Protein AF-A0A8H4HDH2-F1 (afdb_monomer_lite)

Organism: NCBI:txid340414

pLDDT: mean 90.94, std 10.42, range [33.72, 98.88]

Sequence (747 aa):
MSAEPKTIAVYGATGTQGTAVSLSLLQSKQNFVVRAITRNPQSPKAQALARLGAQVVKADGFNDDEILAALSGAWGFWLNTHHHDPALLTPEGPDDEEFGKRLVALAAEAGIKVFIYSTCESPTQFTYNKAPVPGMDGKNRVEMFARSFKEFDSVIGAFPGWYMENFLSEEYVSCFGGFPSVPDAEGYLSFHSPRWGGDGKVQFISVADDLGEMVHGMFLDPAKWKNKTIQCFSDAFTYEDMTKIFTEVTGKKARYVPMGSYNDFPTHGSTVLEEIQDVFRYAQANNGWFFGNPDNIDDGRALKQAARKDKGLPVEPLISGVVVLPTDIQGIARTVRYAKDHKLDLAVQGGGHSSNTASSTDGGILLNLGTMNRVSVDTSTQTVTVQGGATWADVARGTAKYQLAVNGGTTSQVGVGGLTLRGGFGFLTPQHGVTLDTVLAAKVVTGEGIELQVSNKEHSDLFWAIRGAGPNVAVVAEFKFQAYPQPNLVWSGLRIHASSEVAKVVEALHQALVHPQGRAAAQCILCLSPEDEKTPTVTTIIFFNGSEEEGRRHFAQLLEAECIKDDIKMRSYRETIGIWDRLAPPGGRKRELGIQMTLPPRLAFVSELMDKISDKLTTEPDLAKSDFEIDYLDPTQICRTPITETAFPTRVIDLLHATLMLQWTDAAKDEDFLSWGQSIQKMCENELTNQGHKLAHTVSNYNGYTQEMKVAAADMFGVNAERLLHVKAKYDPANIFNKLNPLDQEL

InterPro domains:
  IPR006094 FAD linked oxidase, N-terminal [PF01565] (322-451)
  IPR008030 NmrA-like domain [PF05368] (6-287)
  IPR012951 Berberine/berberine-like [PF08031] (708-738)
  IPR016166 FAD-binding domain, PCMH-type [PS51387] (315-486)
  IPR016167 FAD-binding, type PCMH, subdomain 1 [G3DSA:3.30.43.10] (315-373)
  IPR016169 FAD-binding, type PCMH, subdomain 2 [G3DSA:3.30.465.10] (386-732)
  IPR036291 NAD(P)-binding domain superfamily [SSF51735] (5-284)
  IPR036318 FAD-binding, type PCMH-like superfamily [SSF56176] (320-485)
  IPR050416 FAD-linked Oxidoreductases in Biosynthetic Pathways [PTHR42973] (294-741)

Foldseek 3Di:
DQDDAAEEEQPPCLDLLNVLQLVLQLLFLRNYAYAYEDQDCPDPSNVVSVVSRHNYAHDDLVDLVSLLVSLAPHQHYEDEFDQVPVQQPDPPHDHSLVSLLSSLVSNLVNLHAHYEYAAADFLCVLLVNQQGQPVRNSRNNSQVSSLVDPSYNARAAEHEFAEPCCQVDPVSCVLQVNPPHDADPVQAREGEEAQQFAPRKGFYAHSNPQSSLLVSLCVVCVNVRGPHHDYGGDDIDHVQVVQVVVCVVPVGHYGYDHDPALVPRCCVPPPVSVSVSSNSVSCNSQNNPRRSDDDDCVSSLVSNLSSCVSSVHDRDPQDALEEQADQALLSVLVLLQVCLVVVFFEAEAALNPDLDCRQGHRPGYRHQDLNLFDWDADLVQQKIKGFQNHWQLSQCVNCVVVQKHQQAELAGSDTGQQQQQLFGHHLCCLQQNTNVSFWAWFWWAFSNSDTDIEGCVGPPLVSQNSRRVGLQGTGTGMTMGRIDRRNFFKFKAKFKAALVCQLQLLVLLLQLLDDPNQQKKKKWKFAADPVPLAGTIIMMIIIGSDDPVVVCVSSVSNVPGDTPDDPTDGDGPSVSSHRCDVLVDDDFNKAKAKAKAFSSHDSVLSSVLSVLRNVCSNVDVQQSSKMKMWISGQLVNNQVDPLQSHLHAARDRGMTIMMTMGGGHDPSCVVVRVVSRVVSRVSRVVSCVVVPHDLLNGQGSVVQRDPDPADALCSNRPVCSVSNLVSSCVRNVVSSSQSRRGHDNDD

Secondary structure (DSSP, 8-state):
-PPPPEEEEETTTTSHHHHHHHHHHTT-SS-EEEEEEES-TTSHHHHHHHHTT-EEEE--TT-HHHHHHHHTT-SEEEE---TT-TTTSSTTSPPHHHHHHHHHHHHHHTT-SEEEEE----HHHHTTTSS--HHHHHHHHHHHHHTT-SS-SEEEEEEE-EEGGGGG-HHHHHHTTTTTT---TTS-EEEEE---STT-EEEEE-IIIIIHHHHHHHHHSTTTTTT-EEEE-SEEEEHHHHHHHHHHHH---EEEEE-S-GGGS--TT-HHHHHHHHHHHHHHHTTT-TTSS----HHHHHHHHHHHHHTTPPPPP---SEEE--SSHHHHHHHHHHHHHTT--EEEESSS--SSGGG--SSSEEEEGGG---EEEETTTTEEEEETT-BHHHHHHHHHTTTEE----SSTTSBHHHHHTT----TTHHHH-SGGGGEEEEEEE-TT--EEEEESSSSHHHHHHHTTSGGGS-EEEEEEEE-EE--S-EEEEEEEEEGGGHHHHHHHHHHTS--TTS-EEEEEEEEE-TTTS-SEEEEEEEEESS-HHHHHHHTHHHHHS--SEE--EEE-HHHHTTSSTTTS-SSSEEEEEEEEEESSPPHHHHHHHHHHHHHHHHH-GGGTT-EEEEEE--HHHHHTS-GGGSS-----SSEEEEEEEEEE--GGGHHHHHHHHHHHHHHHHHHHHHTT--GGG---TTGGG-S-S---HHHHHGGGHHHHHHHHHHH-TT----SSS------

Structure (mmCIF, N/CA/C/O backbone):
data_AF-A0A8H4HDH2-F1
#
_entry.id   AF-A0A8H4HDH2-F1
#
loop_
_atom_site.group_PDB
_atom_site.id
_atom_site.type_symbol
_atom_site.label_atom_id
_atom_site.label_alt_id
_atom_site.label_comp_id
_atom_site.label_asym_id
_atom_site.label_entity_id
_atom_site.label_seq_id
_atom_site.pdbx_PDB_ins_code
_atom_site.Cartn_x
_atom_site.Cartn_y
_atom_site.Cartn_z
_atom_site.occupancy
_atom_site.B_iso_or_equiv
_atom_site.auth_seq_id
_atom_site.auth_comp_id
_atom_site.auth_asym_id
_atom_site.auth_atom_id
_atom_site.pdbx_PDB_model_num
ATOM 1 N N . MET A 1 1 ? 22.994 18.448 11.647 1.00 35.69 1 MET A N 1
ATOM 2 C CA . MET A 1 1 ? 24.343 18.458 11.040 1.00 35.69 1 MET A CA 1
ATOM 3 C C . MET A 1 1 ? 24.166 18.009 9.601 1.00 35.69 1 MET A C 1
ATOM 5 O O . MET A 1 1 ? 23.616 16.936 9.411 1.00 35.69 1 MET A O 1
ATOM 9 N N . SER A 1 2 ? 24.479 18.842 8.605 1.00 45.50 2 SER A N 1
ATOM 10 C CA . SER A 1 2 ? 24.353 18.441 7.196 1.00 45.50 2 SER A CA 1
ATOM 11 C C . SER A 1 2 ? 25.324 17.295 6.910 1.00 45.50 2 SER A C 1
ATOM 13 O O . SER A 1 2 ? 26.503 17.429 7.232 1.00 45.50 2 SER A O 1
ATOM 15 N N . ALA A 1 3 ? 24.840 16.185 6.349 1.00 60.09 3 ALA A N 1
ATOM 16 C CA . ALA A 1 3 ? 25.688 15.062 5.958 1.00 60.09 3 ALA A CA 1
ATOM 17 C C . ALA A 1 3 ? 26.818 15.529 5.022 1.00 60.09 3 ALA A C 1
ATOM 19 O O . ALA A 1 3 ? 26.611 16.429 4.198 1.00 60.09 3 ALA A O 1
ATOM 20 N N . GLU A 1 4 ? 28.006 14.938 5.166 1.00 75.88 4 GLU A N 1
ATOM 21 C CA . GLU A 1 4 ? 29.144 15.247 4.299 1.00 75.88 4 GLU A CA 1
ATOM 22 C C . GLU A 1 4 ? 28.791 15.007 2.821 1.00 75.88 4 GLU A C 1
ATOM 24 O O . GLU A 1 4 ? 28.058 14.061 2.506 1.00 75.88 4 GLU A O 1
ATOM 29 N N . PRO A 1 5 ? 29.281 15.860 1.905 1.00 85.31 5 PRO A N 1
ATOM 30 C CA . PRO A 1 5 ? 29.001 15.711 0.490 1.00 85.31 5 PRO A CA 1
ATOM 31 C C . PRO A 1 5 ? 29.591 14.420 -0.075 1.00 85.31 5 PRO A C 1
ATOM 33 O O . PRO A 1 5 ? 30.780 14.137 0.072 1.00 85.31 5 PRO A O 1
ATOM 36 N N . LYS A 1 6 ? 28.758 13.648 -0.775 1.00 95.19 6 LYS A N 1
ATOM 37 C CA . LYS A 1 6 ? 29.154 12.402 -1.435 1.00 95.19 6 LYS A CA 1
ATOM 38 C C . LYS A 1 6 ? 29.539 12.708 -2.877 1.00 95.19 6 LYS A C 1
ATOM 40 O O . LYS A 1 6 ? 28.692 13.062 -3.696 1.00 95.19 6 LYS A O 1
ATOM 45 N N . THR A 1 7 ? 30.821 12.569 -3.200 1.00 98.06 7 THR A N 1
ATOM 46 C CA . THR A 1 7 ? 31.281 12.732 -4.584 1.00 98.06 7 THR A CA 1
ATOM 47 C C . THR A 1 7 ? 30.984 11.471 -5.393 1.00 98.06 7 THR A C 1
ATOM 49 O O . THR A 1 7 ? 31.344 10.372 -4.971 1.00 98.06 7 THR A O 1
ATOM 52 N N . ILE A 1 8 ? 30.350 11.624 -6.554 1.00 98.56 8 ILE A N 1
ATOM 53 C CA . ILE A 1 8 ? 30.052 10.543 -7.495 1.00 98.56 8 ILE A CA 1
ATOM 54 C C . ILE A 1 8 ? 30.873 10.775 -8.761 1.00 98.56 8 ILE A C 1
ATOM 56 O O . ILE A 1 8 ? 30.668 11.758 -9.477 1.00 98.56 8 ILE A O 1
ATOM 60 N N . ALA A 1 9 ? 31.812 9.873 -9.029 1.00 98.50 9 ALA A N 1
ATOM 61 C CA . ALA A 1 9 ? 32.572 9.859 -10.267 1.00 98.50 9 ALA A CA 1
ATOM 62 C C . ALA A 1 9 ? 31.740 9.223 -11.388 1.00 98.50 9 ALA A C 1
ATOM 64 O O . ALA A 1 9 ? 31.151 8.160 -11.211 1.00 98.50 9 ALA A O 1
ATOM 65 N N . VAL A 1 10 ? 31.695 9.869 -12.550 1.00 98.12 10 VAL A N 1
ATOM 66 C CA . VAL A 1 10 ? 30.941 9.406 -13.719 1.00 98.12 10 VAL A CA 1
ATOM 67 C C . VAL A 1 10 ? 31.919 9.215 -14.871 1.00 98.12 10 VAL A C 1
ATOM 69 O O . VAL A 1 10 ? 32.387 10.193 -15.461 1.00 98.12 10 VAL A O 1
ATOM 72 N N . TYR A 1 11 ? 32.243 7.961 -15.190 1.00 95.50 11 TYR A N 1
ATOM 73 C CA . TYR A 1 11 ? 33.054 7.629 -16.360 1.00 95.50 11 TYR A CA 1
ATOM 74 C C . TYR A 1 11 ? 32.226 7.728 -17.643 1.00 95.50 11 TYR A C 1
ATOM 76 O O . TYR A 1 11 ? 31.050 7.361 -17.677 1.00 95.50 11 TYR A O 1
ATOM 84 N N . GLY A 1 12 ? 32.831 8.259 -18.708 1.00 86.94 12 GLY A N 1
ATOM 85 C CA . GLY A 1 12 ? 32.123 8.494 -19.966 1.00 86.94 12 GLY A CA 1
ATOM 86 C C . GLY A 1 12 ? 31.052 9.585 -19.853 1.00 86.94 12 GLY A C 1
ATOM 87 O O . GLY A 1 12 ? 30.046 9.528 -20.558 1.00 86.94 12 GLY A O 1
ATOM 88 N N . ALA A 1 13 ? 31.255 10.591 -18.991 1.00 90.56 13 ALA A N 1
ATOM 89 C CA . ALA A 1 13 ? 30.256 11.618 -18.667 1.00 90.56 13 ALA A CA 1
ATOM 90 C C . ALA A 1 13 ? 29.729 12.406 -19.884 1.00 90.56 13 ALA A C 1
ATOM 92 O O . ALA A 1 13 ? 28.623 12.937 -19.858 1.00 90.56 13 ALA A O 1
ATOM 93 N N . THR A 1 14 ? 30.495 12.473 -20.975 1.00 89.94 14 THR A N 1
ATOM 94 C CA . THR A 1 14 ? 30.099 13.140 -22.229 1.00 89.94 14 THR A CA 1
ATOM 95 C C . THR A 1 14 ? 29.429 12.210 -23.256 1.00 89.94 14 THR A C 1
ATOM 97 O O . THR A 1 14 ? 29.024 12.673 -24.327 1.00 89.94 14 THR A O 1
ATOM 100 N N . GLY A 1 15 ? 29.333 10.909 -22.965 1.00 89.12 15 GLY A N 1
ATOM 101 C CA . GLY A 1 15 ? 28.547 9.930 -23.726 1.00 89.12 15 GLY A CA 1
ATOM 102 C C . GLY A 1 15 ? 27.067 9.946 -23.326 1.00 89.12 15 GLY A C 1
ATOM 103 O O . GLY A 1 15 ? 26.704 10.580 -22.339 1.00 89.12 15 GLY A O 1
ATOM 104 N N . THR A 1 16 ? 26.207 9.250 -24.076 1.00 90.19 16 THR A N 1
ATOM 105 C CA . THR A 1 16 ? 24.739 9.298 -23.904 1.00 90.19 16 THR A CA 1
ATOM 106 C C . THR A 1 16 ? 24.303 8.957 -22.476 1.00 90.19 16 THR A C 1
ATOM 108 O O . THR A 1 16 ? 23.708 9.798 -21.805 1.00 90.19 16 THR A O 1
ATOM 111 N N . GLN A 1 17 ? 24.688 7.779 -21.965 1.00 94.69 17 GLN A N 1
ATOM 112 C CA . GLN A 1 17 ? 24.337 7.369 -20.600 1.00 94.69 17 GLN A CA 1
ATOM 113 C C . GLN A 1 17 ? 24.989 8.268 -19.538 1.00 94.69 17 GLN A C 1
ATOM 115 O O . GLN A 1 17 ? 24.317 8.749 -18.630 1.00 94.69 17 GLN A O 1
ATOM 120 N N . GLY A 1 18 ? 26.294 8.544 -19.662 1.00 95.31 18 GLY A N 1
ATOM 121 C CA . GLY A 1 18 ? 27.021 9.340 -18.669 1.00 95.31 18 GLY A CA 1
ATOM 122 C C . GLY A 1 18 ? 26.495 10.774 -18.546 1.00 95.31 18 GLY A C 1
ATOM 123 O O . GLY A 1 18 ? 26.460 11.318 -17.441 1.00 95.31 18 GLY A O 1
ATOM 124 N N . THR A 1 19 ? 26.028 11.374 -19.647 1.00 94.69 19 THR A N 1
ATOM 125 C CA . THR A 1 19 ? 25.388 12.696 -19.627 1.00 94.69 19 THR A CA 1
ATOM 126 C C . THR A 1 19 ? 24.048 12.638 -18.896 1.00 94.69 19 THR A C 1
ATOM 128 O O . THR A 1 19 ? 23.833 13.461 -18.010 1.00 94.69 19 THR A O 1
ATOM 131 N N . ALA A 1 20 ? 23.188 11.655 -19.183 1.00 95.75 20 ALA A N 1
ATOM 132 C CA . ALA A 1 20 ? 21.901 11.497 -18.497 1.00 95.75 20 ALA A CA 1
ATOM 133 C C . ALA A 1 20 ? 22.068 11.302 -16.978 1.00 95.75 20 ALA A C 1
ATOM 135 O O . ALA A 1 20 ? 21.427 11.988 -16.178 1.00 95.75 20 ALA A O 1
ATOM 136 N N . VAL A 1 21 ? 22.998 10.429 -16.574 1.00 97.62 21 VAL A N 1
ATOM 137 C CA . VAL A 1 21 ? 23.341 10.195 -15.161 1.00 97.62 21 VAL A CA 1
ATOM 138 C C . VAL A 1 21 ? 23.851 11.478 -14.504 1.00 97.62 21 VAL A C 1
ATOM 140 O O . VAL A 1 21 ? 23.346 11.873 -13.455 1.00 97.62 21 VAL A O 1
ATOM 143 N N . SER A 1 22 ? 24.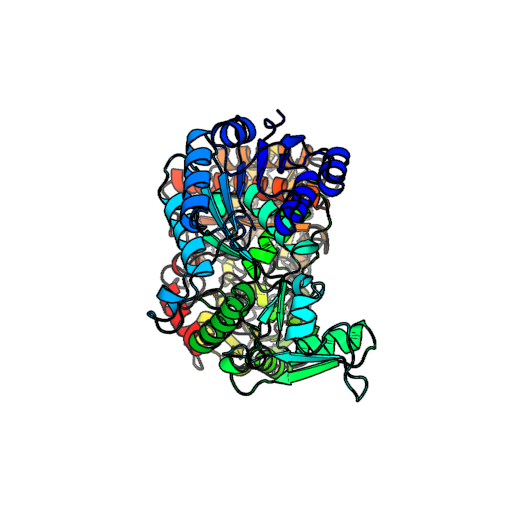794 12.178 -15.144 1.00 97.38 22 SER A N 1
ATOM 144 C CA . SER A 1 22 ? 25.346 13.431 -14.611 1.00 97.38 22 SER A CA 1
ATOM 145 C C . SER A 1 22 ? 24.265 14.498 -14.420 1.00 97.38 22 SER A C 1
ATOM 147 O O . SER A 1 22 ? 24.193 15.114 -13.361 1.00 97.38 22 SER A O 1
ATOM 149 N N . LEU A 1 23 ? 23.403 14.704 -15.422 1.00 95.19 23 LEU A N 1
ATOM 150 C CA . LEU A 1 23 ? 22.334 15.705 -15.374 1.00 95.19 23 LEU A CA 1
ATOM 151 C C . LEU A 1 23 ? 21.296 15.406 -14.290 1.00 95.19 23 LEU A C 1
ATOM 153 O O . LEU A 1 23 ? 20.802 16.333 -13.649 1.00 95.19 23 LEU A O 1
ATOM 157 N N . SER A 1 24 ? 20.964 14.132 -14.080 1.00 95.44 24 SER A N 1
ATOM 158 C CA . SER A 1 24 ? 20.031 13.721 -13.032 1.00 95.44 24 SER A CA 1
ATOM 159 C C . SER A 1 24 ? 20.623 13.924 -11.634 1.00 95.44 24 SER A C 1
ATOM 161 O O . SER A 1 24 ? 19.939 14.465 -10.766 1.00 95.44 24 SER A O 1
ATOM 163 N N . LEU A 1 25 ? 21.889 13.543 -11.425 1.00 96.81 25 LEU A N 1
ATOM 164 C CA . LEU A 1 25 ? 22.579 13.671 -10.135 1.00 96.81 25 LEU A CA 1
ATOM 165 C C . LEU A 1 25 ? 22.851 15.131 -9.744 1.00 96.81 25 LEU A C 1
ATOM 167 O O . LEU A 1 25 ? 22.750 15.473 -8.571 1.00 96.81 25 LEU A O 1
ATOM 171 N N . LEU A 1 26 ? 23.141 16.012 -10.709 1.00 95.12 26 LEU A N 1
ATOM 172 C CA . LEU A 1 26 ? 23.340 17.451 -10.459 1.00 95.12 26 LEU A CA 1
ATOM 173 C C . LEU A 1 26 ? 22.095 18.158 -9.903 1.00 95.12 26 LEU A C 1
ATOM 175 O O . LEU A 1 26 ? 22.203 19.251 -9.353 1.00 95.12 26 LEU A O 1
ATOM 179 N N . GLN A 1 27 ? 20.914 17.558 -10.058 1.00 92.50 27 GLN A N 1
ATOM 180 C CA . GLN A 1 27 ? 19.653 18.091 -9.539 1.00 92.50 27 GLN A CA 1
ATOM 181 C C . GLN A 1 27 ? 19.324 17.586 -8.128 1.00 92.50 27 GLN A C 1
ATOM 183 O O . GLN A 1 27 ? 18.275 17.945 -7.591 1.00 92.50 27 GLN A O 1
ATOM 188 N N . SER A 1 28 ? 20.182 16.743 -7.547 1.00 92.38 28 SER A N 1
ATOM 189 C CA . SER A 1 28 ? 19.933 16.132 -6.247 1.00 92.38 28 SER A CA 1
ATOM 190 C C . SER A 1 28 ? 19.802 17.174 -5.136 1.00 92.38 28 SER A C 1
ATOM 192 O O . SER A 1 28 ? 20.522 18.177 -5.118 1.00 92.38 28 SER A O 1
ATOM 194 N N . LYS A 1 29 ? 18.866 16.950 -4.205 1.00 86.00 29 LYS A N 1
ATOM 195 C CA . LYS A 1 29 ? 18.790 17.728 -2.954 1.00 86.00 29 LYS A CA 1
ATOM 196 C C . LYS A 1 29 ? 19.627 17.101 -1.847 1.00 86.00 29 LYS A C 1
ATOM 198 O O . LYS A 1 29 ? 19.923 17.783 -0.864 1.00 86.00 29 LYS A O 1
ATOM 203 N N . GLN A 1 30 ? 20.051 15.847 -2.005 1.00 73.94 30 GLN A N 1
ATOM 204 C CA . GLN A 1 30 ? 21.179 15.330 -1.246 1.00 73.94 30 GLN A CA 1
ATOM 205 C C . GLN A 1 30 ? 22.467 16.036 -1.684 1.00 73.94 30 GLN A C 1
ATOM 207 O O . GLN A 1 30 ? 22.588 16.525 -2.804 1.00 73.94 30 GLN A O 1
ATOM 212 N N . ASN A 1 31 ? 23.450 16.105 -0.784 1.00 80.81 31 ASN A N 1
ATOM 213 C CA . ASN A 1 31 ? 24.754 16.723 -1.046 1.00 80.81 31 ASN A CA 1
ATOM 214 C C . ASN A 1 31 ? 25.609 15.877 -2.026 1.00 80.81 31 ASN A C 1
ATOM 216 O O . ASN A 1 31 ? 26.740 15.507 -1.705 1.00 80.81 31 ASN A O 1
ATOM 220 N N . PHE A 1 32 ? 25.095 15.522 -3.206 1.00 94.88 32 PHE A N 1
ATOM 221 C CA . PHE A 1 32 ? 25.877 14.879 -4.259 1.00 94.88 32 PHE A CA 1
ATOM 222 C C . PHE A 1 32 ? 26.753 15.893 -4.989 1.00 94.88 32 PHE A C 1
ATOM 224 O O . PHE A 1 32 ? 26.318 16.976 -5.375 1.00 94.88 32 PHE A O 1
ATOM 231 N N . VAL A 1 33 ? 28.009 15.511 -5.207 1.00 96.75 33 VAL A N 1
ATOM 232 C CA . VAL A 1 33 ? 28.961 16.259 -6.032 1.00 96.75 33 VAL A CA 1
ATOM 233 C C . VAL A 1 33 ? 29.294 15.406 -7.244 1.00 96.75 33 VAL A C 1
ATOM 235 O O . VAL A 1 33 ? 29.873 14.331 -7.109 1.00 96.75 33 VAL A O 1
ATOM 238 N N . VAL A 1 34 ? 28.937 15.868 -8.440 1.00 98.12 34 VAL A N 1
ATOM 239 C CA . VAL A 1 34 ? 29.188 15.110 -9.672 1.00 98.12 34 VAL A CA 1
ATOM 240 C C . VAL A 1 34 ? 30.586 15.411 -10.193 1.00 98.12 34 VAL A C 1
ATOM 242 O O . VAL A 1 34 ? 30.895 16.556 -10.528 1.00 98.12 34 VAL A O 1
ATOM 245 N N . ARG A 1 35 ? 31.418 14.375 -10.313 1.00 98.31 35 ARG A N 1
ATOM 246 C CA . ARG A 1 35 ? 32.727 14.436 -10.966 1.00 98.31 35 ARG A CA 1
ATOM 247 C C . ARG A 1 35 ? 32.654 13.772 -12.337 1.00 98.31 35 ARG A C 1
ATOM 249 O O . ARG A 1 35 ? 32.625 12.551 -12.455 1.00 98.31 35 ARG A O 1
ATOM 256 N N . ALA A 1 36 ? 32.614 14.593 -13.378 1.00 97.69 36 ALA A N 1
ATOM 257 C CA . ALA A 1 36 ? 32.472 14.169 -14.763 1.00 97.69 36 ALA A CA 1
ATOM 258 C C . ALA A 1 36 ? 33.844 13.846 -15.376 1.00 97.69 36 ALA A C 1
ATOM 260 O O . ALA A 1 36 ? 34.629 14.753 -15.656 1.00 97.69 36 ALA A O 1
ATOM 261 N N . ILE A 1 37 ? 34.126 12.562 -15.608 1.00 97.12 37 ILE A N 1
ATOM 262 C CA . ILE A 1 37 ? 35.394 12.096 -16.184 1.00 97.12 37 ILE A CA 1
ATOM 263 C C . ILE A 1 37 ? 35.279 12.051 -17.714 1.00 97.12 37 ILE A C 1
ATOM 265 O O . ILE A 1 37 ? 34.356 11.442 -18.267 1.00 97.12 37 ILE A O 1
ATOM 269 N N . THR A 1 38 ? 36.209 12.704 -18.419 1.00 93.50 38 THR A N 1
ATOM 270 C CA . THR A 1 38 ? 36.237 12.749 -19.892 1.00 93.50 38 THR A CA 1
ATOM 271 C C . THR A 1 38 ? 37.654 12.910 -20.451 1.00 93.50 38 THR A C 1
ATOM 273 O O . THR A 1 38 ? 38.487 13.591 -19.862 1.00 93.50 38 THR A O 1
ATOM 276 N N . ARG A 1 39 ? 37.921 12.363 -21.646 1.00 91.56 39 ARG A N 1
ATOM 277 C CA . ARG A 1 39 ? 39.193 12.569 -22.370 1.00 91.56 39 ARG A CA 1
ATOM 278 C C . ARG A 1 39 ? 39.376 14.020 -22.837 1.00 91.56 39 ARG A C 1
ATOM 280 O O . ARG A 1 39 ? 40.500 14.516 -22.912 1.00 91.56 39 ARG A O 1
ATOM 287 N N . ASN A 1 40 ? 38.273 14.711 -23.151 1.00 93.06 40 ASN A N 1
ATOM 288 C CA . ASN A 1 40 ? 38.286 16.081 -23.668 1.00 93.06 40 ASN A CA 1
ATOM 289 C C . ASN A 1 40 ? 37.433 17.025 -22.797 1.00 93.06 40 ASN A C 1
ATOM 291 O O . ASN A 1 40 ? 36.249 17.245 -23.095 1.00 93.06 40 ASN A O 1
ATOM 295 N N . PRO A 1 41 ? 38.031 17.647 -21.763 1.00 94.12 41 PRO A N 1
ATOM 296 C CA . PRO A 1 41 ? 37.320 18.575 -20.884 1.00 94.12 41 PRO A CA 1
ATOM 297 C C . PRO A 1 41 ? 36.863 19.851 -21.604 1.00 94.12 41 PRO A C 1
ATOM 299 O O . PRO A 1 41 ? 35.981 20.543 -21.107 1.00 94.12 41 PRO A O 1
ATOM 302 N N . GLN A 1 42 ? 37.424 20.168 -22.776 1.00 95.50 42 GLN A N 1
ATOM 303 C CA . GLN A 1 42 ? 37.058 21.344 -23.574 1.00 95.50 42 GLN A CA 1
ATOM 304 C C . GLN A 1 42 ? 35.916 21.070 -24.562 1.00 95.50 42 GLN A C 1
ATOM 306 O O . GLN A 1 42 ? 35.470 21.979 -25.260 1.00 95.50 42 GLN A O 1
ATOM 311 N N . SER A 1 43 ? 35.421 19.831 -24.639 1.00 93.31 43 SER A N 1
ATOM 312 C CA . SER A 1 43 ? 34.286 19.509 -25.504 1.00 93.31 43 SER A CA 1
ATOM 313 C C . SER A 1 43 ? 33.026 20.294 -25.093 1.00 93.31 43 SER A C 1
ATOM 315 O O . SER A 1 43 ? 32.821 20.539 -23.899 1.00 93.31 43 SER A O 1
ATOM 317 N N . PRO A 1 44 ? 32.129 20.646 -26.037 1.00 92.94 44 PRO A N 1
ATOM 318 C CA . PRO A 1 44 ? 30.899 21.371 -25.713 1.00 92.94 44 PRO A CA 1
ATOM 319 C C . PRO A 1 44 ? 30.055 20.695 -24.622 1.00 92.94 44 PRO A C 1
ATOM 321 O O . PRO A 1 44 ? 29.538 21.379 -23.741 1.00 92.94 44 PRO A O 1
ATOM 324 N N . LYS A 1 45 ? 29.970 19.356 -24.634 1.00 90.56 45 LYS A N 1
ATOM 325 C CA . LYS A 1 45 ? 29.251 18.574 -23.615 1.00 90.56 45 LYS A CA 1
ATOM 326 C C . LYS A 1 45 ? 29.910 18.665 -22.235 1.00 90.56 45 LYS A C 1
ATOM 328 O O . LYS A 1 45 ? 29.212 18.885 -21.251 1.00 90.56 45 LYS A O 1
ATOM 333 N N . ALA A 1 46 ? 31.238 18.556 -22.154 1.00 92.56 46 ALA A N 1
ATOM 334 C CA . ALA A 1 46 ? 31.959 18.701 -20.889 1.00 92.56 46 ALA A CA 1
ATOM 335 C C . ALA A 1 46 ? 31.787 20.112 -20.308 1.00 92.56 46 ALA A C 1
ATOM 337 O O . ALA A 1 46 ? 31.461 20.274 -19.135 1.00 92.56 46 ALA A O 1
ATOM 338 N N . GLN A 1 47 ? 31.915 21.138 -21.151 1.00 96.31 47 GLN A N 1
ATOM 339 C CA . GLN A 1 47 ? 31.711 22.529 -20.747 1.00 96.31 47 GLN A CA 1
ATOM 340 C C . GLN A 1 47 ? 30.262 22.811 -20.320 1.00 96.31 47 GLN A C 1
ATOM 342 O O . GLN A 1 47 ? 30.038 23.609 -19.412 1.00 96.31 47 GLN A O 1
ATOM 347 N N . ALA A 1 48 ? 29.273 22.148 -20.927 1.00 90.31 48 ALA A N 1
ATOM 348 C CA . ALA A 1 48 ? 27.882 22.238 -20.492 1.00 90.31 48 ALA A CA 1
ATOM 349 C C . ALA A 1 48 ? 27.683 21.649 -19.085 1.00 90.31 48 ALA A C 1
ATOM 351 O O . ALA A 1 48 ? 27.090 22.312 -18.238 1.00 90.31 48 ALA A O 1
ATOM 352 N N . LEU A 1 49 ? 28.242 20.466 -18.804 1.00 93.00 49 LEU A N 1
ATOM 353 C CA . LEU A 1 49 ? 28.197 19.862 -17.466 1.00 93.00 49 LEU A CA 1
ATOM 354 C C . LEU A 1 49 ? 28.905 20.736 -16.418 1.00 93.00 49 LEU A C 1
ATOM 356 O O . LEU A 1 49 ? 28.374 20.920 -15.325 1.00 93.00 49 LEU A O 1
ATOM 360 N N . ALA A 1 50 ? 30.051 21.335 -16.760 1.00 96.19 50 ALA A N 1
ATOM 361 C CA . ALA A 1 50 ? 30.762 22.255 -15.869 1.00 96.19 50 ALA A CA 1
ATOM 362 C C . ALA A 1 50 ? 29.904 23.468 -15.470 1.00 96.19 50 ALA A C 1
ATOM 364 O O . ALA A 1 50 ? 29.849 23.836 -14.299 1.00 96.19 50 ALA A O 1
ATOM 365 N N . ARG A 1 51 ? 29.183 24.070 -16.429 1.00 94.94 51 ARG A N 1
ATOM 366 C CA . ARG A 1 51 ? 28.272 25.202 -16.163 1.00 94.94 51 ARG A CA 1
ATOM 367 C C . ARG A 1 51 ? 27.099 24.826 -15.262 1.00 94.94 51 ARG A C 1
ATOM 369 O O . ARG A 1 51 ? 26.578 25.692 -14.571 1.00 94.94 51 ARG A O 1
ATOM 376 N N . LEU A 1 52 ? 26.697 23.557 -15.281 1.00 92.19 52 LEU A N 1
ATOM 377 C CA . LEU A 1 52 ? 25.652 23.008 -14.417 1.00 92.19 52 LEU A CA 1
ATOM 378 C C . LEU A 1 52 ? 26.185 22.563 -13.044 1.00 92.19 52 LEU A C 1
ATOM 380 O O . LEU A 1 52 ? 25.412 22.065 -12.235 1.00 92.19 52 LEU A O 1
ATOM 384 N N . GLY A 1 53 ? 27.479 22.761 -12.766 1.00 94.50 53 GLY A N 1
ATOM 385 C CA . GLY A 1 53 ? 28.087 22.505 -11.458 1.00 94.50 53 GLY A CA 1
ATOM 386 C C . GLY A 1 53 ? 28.891 21.208 -11.351 1.00 94.50 53 GLY A C 1
ATOM 387 O O . GLY A 1 53 ? 29.382 20.903 -10.266 1.00 94.50 53 GLY A O 1
ATOM 388 N N . ALA A 1 54 ? 29.071 20.449 -12.438 1.00 97.00 54 ALA A N 1
ATOM 389 C CA . ALA A 1 54 ? 29.921 19.258 -12.403 1.00 97.00 54 ALA A CA 1
ATOM 390 C C . ALA A 1 54 ? 31.413 19.617 -12.324 1.00 97.00 54 ALA A C 1
ATOM 392 O O . ALA A 1 54 ? 31.904 20.511 -13.016 1.00 97.00 54 ALA A O 1
ATOM 393 N N . GLN A 1 55 ? 32.168 18.837 -11.553 1.00 97.69 55 GLN A N 1
ATOM 394 C CA . GLN A 1 55 ? 33.628 18.860 -11.556 1.00 97.69 55 GLN A CA 1
ATOM 395 C C . GLN A 1 55 ? 34.139 18.069 -12.761 1.00 97.69 55 GLN A C 1
ATOM 397 O O . GLN A 1 55 ? 34.177 16.840 -12.736 1.00 97.69 55 GLN A O 1
ATOM 402 N N . VAL A 1 56 ? 34.513 18.759 -13.835 1.00 97.38 56 VAL A N 1
ATOM 403 C CA . VAL A 1 56 ? 35.050 18.101 -15.032 1.00 97.38 56 VAL A CA 1
ATOM 404 C C . VAL A 1 56 ? 36.519 17.750 -14.819 1.00 97.38 56 VAL A C 1
ATOM 406 O O . VAL A 1 56 ? 37.347 18.635 -14.609 1.00 97.38 56 VAL A O 1
ATOM 409 N N . VAL A 1 57 ? 36.843 16.461 -14.918 1.00 96.75 57 VAL A N 1
ATOM 410 C CA . VAL A 1 57 ? 38.199 15.927 -14.748 1.00 96.75 57 VAL A CA 1
ATOM 411 C C . VAL A 1 57 ? 38.646 15.252 -16.037 1.00 96.75 57 VAL A C 1
ATOM 413 O O . VAL A 1 57 ? 37.914 14.455 -16.630 1.00 96.75 57 VAL A O 1
ATOM 416 N N . LYS A 1 58 ? 39.861 15.589 -16.481 1.00 96.00 58 LYS A N 1
ATOM 417 C CA . LYS A 1 58 ? 40.499 14.900 -17.599 1.00 96.00 58 LYS A CA 1
ATOM 418 C C . LYS A 1 58 ? 41.067 13.574 -17.104 1.00 96.00 58 LYS A C 1
ATOM 420 O O . LYS A 1 58 ? 41.912 13.598 -16.218 1.00 96.00 58 LYS A O 1
ATOM 425 N N . ALA A 1 59 ? 40.634 12.470 -17.700 1.00 94.56 59 ALA A N 1
ATOM 426 C CA . ALA A 1 59 ? 41.319 11.190 -17.576 1.00 94.56 59 ALA A CA 1
ATOM 427 C C . ALA A 1 59 ? 41.102 10.348 -18.833 1.00 94.56 59 ALA A C 1
ATOM 429 O O . ALA A 1 59 ? 40.004 10.343 -19.408 1.00 94.56 59 ALA A O 1
ATOM 430 N N . ASP A 1 60 ? 42.144 9.640 -19.246 1.00 89.62 60 ASP A N 1
ATOM 431 C CA . ASP A 1 60 ? 42.061 8.562 -20.219 1.00 89.62 60 ASP A CA 1
ATOM 432 C C . ASP A 1 60 ? 41.857 7.213 -19.516 1.00 89.62 60 ASP A C 1
ATOM 434 O O . ASP A 1 60 ? 42.600 6.864 -18.605 1.00 89.62 60 ASP A O 1
ATOM 438 N N . GLY A 1 61 ? 40.867 6.431 -19.961 1.00 85.88 61 GLY A N 1
ATOM 439 C CA . GLY A 1 61 ? 40.586 5.101 -19.404 1.00 85.88 61 GLY A CA 1
ATOM 440 C C . GLY A 1 61 ? 41.739 4.116 -19.555 1.00 85.88 61 GLY A C 1
ATOM 441 O O . GLY A 1 61 ? 41.805 3.138 -18.818 1.00 85.88 61 GLY A O 1
ATOM 442 N N . PHE A 1 62 ? 42.656 4.372 -20.490 1.00 86.44 62 PHE A N 1
ATOM 443 C CA . PHE A 1 62 ? 43.830 3.532 -20.693 1.00 86.44 62 PHE A CA 1
ATOM 444 C C . PHE A 1 62 ? 45.011 3.891 -19.778 1.00 86.44 62 PHE A C 1
ATOM 446 O O . PHE A 1 62 ? 45.989 3.141 -19.756 1.00 86.44 62 PHE A O 1
ATOM 453 N N . ASN A 1 63 ? 44.923 4.975 -19.000 1.00 92.25 63 ASN A N 1
ATOM 454 C CA . ASN A 1 63 ? 45.968 5.438 -18.091 1.00 92.25 63 ASN A CA 1
ATOM 455 C C . ASN A 1 63 ? 45.540 5.251 -16.620 1.00 92.25 63 ASN A C 1
ATOM 457 O O . ASN A 1 63 ? 44.677 5.977 -16.126 1.00 92.25 63 ASN A O 1
ATOM 461 N N . ASP A 1 64 ? 46.165 4.294 -15.922 1.00 94.69 64 ASP A N 1
ATOM 462 C CA . ASP A 1 64 ? 45.825 3.949 -14.531 1.00 94.69 64 ASP A CA 1
ATOM 463 C C . ASP A 1 64 ? 45.985 5.139 -13.581 1.00 94.69 64 ASP A C 1
ATOM 465 O O . ASP A 1 64 ? 45.088 5.406 -12.783 1.00 94.69 64 ASP A O 1
ATOM 469 N N . ASP A 1 65 ? 47.080 5.896 -13.706 1.00 95.88 65 ASP A N 1
ATOM 470 C CA . ASP A 1 65 ? 47.373 7.037 -12.832 1.00 95.88 65 ASP A CA 1
ATOM 471 C C . ASP A 1 65 ? 46.316 8.140 -12.982 1.00 95.88 65 ASP A C 1
ATOM 473 O O . ASP A 1 65 ? 45.882 8.744 -11.998 1.00 95.88 65 ASP A O 1
ATOM 477 N N . GLU A 1 66 ? 45.862 8.392 -14.215 1.00 96.69 66 GLU A N 1
ATOM 478 C CA . GLU A 1 66 ? 44.806 9.373 -14.479 1.00 96.69 66 GLU A CA 1
ATOM 479 C C . GLU A 1 66 ? 43.454 8.920 -13.912 1.00 96.69 66 GLU A C 1
ATOM 481 O O . GLU A 1 66 ? 42.719 9.740 -13.355 1.00 96.69 66 GLU A O 1
ATOM 486 N N . ILE A 1 67 ? 43.125 7.628 -14.011 1.00 97.12 67 ILE A N 1
ATOM 487 C CA . ILE A 1 67 ? 41.880 7.081 -13.460 1.00 97.12 67 ILE A CA 1
ATOM 488 C C . ILE A 1 67 ? 41.909 7.066 -11.933 1.00 97.12 67 ILE A C 1
ATOM 490 O O . ILE A 1 67 ? 40.960 7.550 -11.318 1.00 97.12 67 ILE A O 1
ATOM 494 N N . LEU A 1 68 ? 42.994 6.611 -11.304 1.00 97.56 68 LEU A N 1
ATOM 495 C CA . LEU A 1 68 ? 43.149 6.652 -9.847 1.00 97.56 68 LEU A CA 1
ATOM 496 C C . LEU A 1 68 ? 43.050 8.087 -9.319 1.00 97.56 68 LEU A C 1
ATOM 498 O O . LEU A 1 68 ? 42.320 8.348 -8.360 1.00 97.56 68 LEU A O 1
ATOM 502 N N . ALA A 1 69 ? 43.705 9.044 -9.984 1.00 96.81 69 ALA A N 1
ATOM 503 C CA . ALA A 1 69 ? 43.595 10.456 -9.633 1.00 96.81 69 ALA A CA 1
ATOM 504 C C . ALA A 1 69 ? 42.154 10.979 -9.774 1.00 96.81 69 ALA A C 1
ATOM 506 O O . ALA A 1 69 ? 41.679 11.724 -8.913 1.00 96.81 69 ALA A O 1
ATOM 507 N N . ALA A 1 70 ? 41.433 10.573 -10.823 1.00 96.62 70 ALA A N 1
ATOM 508 C CA . ALA A 1 70 ? 40.048 10.977 -11.041 1.00 96.62 70 ALA A CA 1
ATOM 509 C C . ALA A 1 70 ? 39.063 10.346 -10.038 1.00 96.62 70 ALA A C 1
ATOM 511 O O . ALA A 1 70 ? 38.079 10.991 -9.660 1.00 96.62 70 ALA A O 1
ATOM 512 N N . LEU A 1 71 ? 39.317 9.118 -9.579 1.00 98.00 71 LEU A N 1
ATOM 513 C CA . LEU A 1 71 ? 38.480 8.408 -8.604 1.00 98.00 71 LEU A CA 1
ATOM 514 C C . LEU A 1 71 ? 38.801 8.768 -7.150 1.00 98.00 71 LEU A C 1
ATOM 516 O O . LEU A 1 71 ? 37.949 8.599 -6.281 1.00 98.00 71 LEU A O 1
ATOM 520 N N . SER A 1 72 ? 39.982 9.323 -6.882 1.00 96.38 72 SER A N 1
ATOM 521 C CA . SER A 1 72 ? 40.430 9.664 -5.531 1.00 96.38 72 SER A CA 1
ATOM 522 C C . SER A 1 72 ? 39.405 10.505 -4.752 1.00 96.38 72 SER A C 1
ATOM 524 O O . SER A 1 72 ? 38.934 11.556 -5.207 1.00 96.38 72 SER A O 1
ATOM 526 N N . GLY A 1 73 ? 39.019 10.015 -3.570 1.00 95.44 73 GLY A N 1
ATOM 527 C CA . GLY A 1 73 ? 38.047 10.660 -2.681 1.00 95.44 73 GLY A CA 1
ATOM 528 C C . GLY A 1 73 ? 36.592 10.644 -3.170 1.00 95.44 73 GLY A C 1
ATOM 529 O O . GLY A 1 73 ? 35.749 11.302 -2.561 1.00 95.44 73 GLY A O 1
ATOM 530 N N . ALA A 1 74 ? 36.272 9.938 -4.260 1.00 97.88 74 ALA A N 1
ATOM 531 C CA . ALA A 1 74 ? 34.886 9.689 -4.636 1.00 97.88 74 ALA A CA 1
ATOM 532 C C . ALA A 1 74 ? 34.274 8.590 -3.751 1.00 97.88 74 ALA A C 1
ATOM 534 O O . ALA A 1 74 ? 34.930 7.627 -3.368 1.00 97.88 74 ALA A O 1
ATOM 535 N N . TRP A 1 75 ? 32.996 8.743 -3.417 1.00 97.94 75 TRP A N 1
ATOM 536 C CA . TRP A 1 75 ? 32.219 7.750 -2.674 1.00 97.94 75 TRP A CA 1
ATOM 537 C C . TRP A 1 75 ? 31.569 6.735 -3.619 1.00 97.94 75 TRP A C 1
ATOM 539 O O . TRP A 1 75 ? 31.587 5.529 -3.360 1.00 97.94 75 TRP A O 1
ATOM 549 N N . GLY A 1 76 ? 30.999 7.235 -4.717 1.00 98.12 76 GLY A N 1
ATOM 550 C CA . GLY A 1 76 ? 30.316 6.436 -5.727 1.00 98.12 76 GLY A CA 1
ATOM 551 C C . GLY A 1 76 ? 31.011 6.501 -7.082 1.00 98.12 76 GLY A C 1
ATOM 552 O O . GLY A 1 76 ? 31.635 7.511 -7.415 1.00 98.12 76 GLY A O 1
ATOM 553 N N . PHE A 1 77 ? 30.863 5.446 -7.881 1.00 98.56 77 PHE A N 1
ATOM 554 C CA . PHE A 1 77 ? 31.368 5.384 -9.247 1.00 98.56 77 PHE A CA 1
ATOM 555 C C . PHE A 1 77 ? 30.320 4.802 -10.197 1.00 98.56 77 PHE A C 1
ATOM 557 O O . PHE A 1 77 ? 29.845 3.686 -9.997 1.00 98.56 77 PHE A O 1
ATOM 564 N N . TRP A 1 78 ? 29.972 5.569 -11.230 1.00 98.25 78 TRP A N 1
ATOM 565 C CA . TRP A 1 78 ? 29.222 5.098 -12.389 1.00 98.25 78 TRP A CA 1
ATOM 566 C C . TRP A 1 78 ? 30.192 4.754 -13.517 1.00 98.25 78 TRP A C 1
ATOM 568 O O . TRP A 1 78 ? 30.907 5.633 -14.017 1.00 98.25 78 TRP A O 1
ATOM 578 N N . LEU A 1 79 ? 30.167 3.492 -13.945 1.00 96.56 79 LEU A N 1
ATOM 579 C CA . LEU A 1 79 ? 30.944 3.000 -15.072 1.00 96.56 79 LEU A CA 1
ATOM 580 C C . LEU A 1 79 ? 30.028 2.598 -16.232 1.00 96.56 79 LEU A C 1
ATOM 582 O O . LEU A 1 79 ? 29.121 1.783 -16.089 1.00 96.56 79 LEU A O 1
ATOM 586 N N . ASN A 1 80 ? 30.332 3.126 -17.413 1.00 91.38 80 ASN A N 1
ATOM 587 C CA . ASN A 1 80 ? 29.804 2.631 -18.676 1.00 91.38 80 ASN A CA 1
ATOM 588 C C . ASN A 1 80 ? 30.973 2.413 -19.640 1.00 91.38 80 ASN A C 1
ATOM 590 O O . ASN A 1 80 ? 31.591 3.387 -20.078 1.00 91.38 80 ASN A O 1
ATOM 594 N N . THR A 1 81 ? 31.270 1.152 -19.951 1.00 83.94 81 THR A N 1
ATOM 595 C CA . THR A 1 81 ? 32.204 0.781 -21.018 1.00 83.94 81 THR A CA 1
ATOM 596 C C . THR A 1 81 ? 31.448 0.648 -22.335 1.00 83.94 81 THR A C 1
ATOM 598 O O . THR A 1 81 ? 30.255 0.313 -22.375 1.00 83.94 81 THR A O 1
ATOM 601 N N . HIS A 1 82 ? 32.132 0.986 -23.421 1.00 71.75 82 HIS A N 1
ATOM 602 C CA . HIS A 1 82 ? 31.565 0.992 -24.757 1.00 71.75 82 HIS A CA 1
ATOM 603 C C . HIS A 1 82 ? 32.397 0.066 -25.637 1.00 71.75 82 HIS A C 1
ATOM 605 O O . HIS A 1 82 ? 33.466 0.459 -26.093 1.00 71.75 82 HIS A O 1
ATOM 611 N N . HIS A 1 83 ? 31.861 -1.123 -25.911 1.00 62.59 83 HIS A N 1
ATOM 612 C CA . HIS A 1 83 ? 32.509 -2.190 -26.682 1.00 62.59 83 HIS A CA 1
ATOM 613 C C . HIS A 1 83 ? 32.912 -1.772 -28.115 1.00 62.59 83 HIS A C 1
ATOM 615 O O . HIS A 1 83 ? 33.702 -2.443 -28.773 1.00 62.59 83 HIS A O 1
ATOM 621 N N . HIS A 1 84 ? 32.407 -0.637 -28.615 1.00 60.25 84 HIS A N 1
ATOM 622 C CA . HIS A 1 84 ? 32.798 -0.067 -29.910 1.00 60.25 84 HIS A CA 1
ATOM 623 C C . HIS A 1 84 ? 33.596 1.241 -29.781 1.00 60.25 84 HIS A C 1
ATOM 625 O O . HIS A 1 84 ? 33.544 2.086 -30.674 1.00 60.25 84 HIS A O 1
ATOM 631 N N . ASP A 1 85 ? 34.268 1.492 -28.647 1.00 66.94 85 ASP A N 1
ATOM 632 C CA . ASP A 1 85 ? 35.239 2.592 -28.586 1.00 66.94 85 ASP A CA 1
ATOM 633 C C . ASP A 1 85 ? 36.319 2.319 -29.648 1.00 66.94 85 ASP A C 1
ATOM 635 O O . ASP A 1 85 ? 36.910 1.237 -29.637 1.00 66.94 85 ASP A O 1
ATOM 639 N N . PRO A 1 86 ? 36.599 3.258 -30.570 1.00 67.31 86 PRO A N 1
ATOM 640 C CA . PRO A 1 86 ? 37.606 3.051 -31.607 1.00 67.31 86 PRO A CA 1
ATOM 641 C C . PRO A 1 86 ? 38.986 2.646 -31.068 1.00 67.31 86 PRO A C 1
ATOM 643 O O . PRO A 1 86 ? 39.750 2.019 -31.792 1.00 67.31 86 PRO A O 1
ATOM 646 N N . ALA A 1 87 ? 39.304 2.984 -29.812 1.00 68.62 87 ALA A N 1
ATOM 647 C CA . ALA A 1 87 ? 40.541 2.578 -29.148 1.00 68.62 87 ALA A CA 1
ATOM 648 C C . ALA A 1 87 ? 40.573 1.097 -28.712 1.00 68.62 87 ALA A C 1
ATOM 650 O O . ALA A 1 87 ? 41.658 0.574 -28.477 1.00 68.62 87 ALA A O 1
ATOM 651 N N . LEU A 1 88 ? 39.417 0.430 -28.603 1.00 67.62 88 LEU A N 1
ATOM 652 C CA . LEU A 1 88 ? 39.289 -1.005 -28.301 1.00 67.62 88 LEU A CA 1
ATOM 653 C C . LEU A 1 88 ? 39.218 -1.865 -29.573 1.00 67.62 88 LEU A C 1
ATOM 655 O O . LEU A 1 88 ? 39.500 -3.054 -29.537 1.00 67.62 88 LEU A O 1
ATOM 659 N N . LEU A 1 89 ? 38.858 -1.265 -30.712 1.00 65.31 89 LEU A N 1
ATOM 660 C CA . LEU A 1 89 ? 38.678 -1.959 -31.993 1.00 65.31 89 LEU A CA 1
ATOM 661 C C . LEU A 1 89 ? 39.972 -2.072 -32.827 1.00 65.31 89 LEU A C 1
ATOM 663 O O . LEU A 1 89 ? 39.918 -2.430 -34.006 1.00 65.31 89 LEU A O 1
ATOM 667 N N . THR A 1 90 ? 41.136 -1.742 -32.258 1.00 63.81 90 THR A N 1
ATOM 668 C CA . THR A 1 90 ? 42.435 -1.906 -32.928 1.00 63.81 90 THR A CA 1
ATOM 669 C C . THR A 1 90 ? 42.968 -3.336 -32.752 1.00 63.81 90 THR A C 1
ATOM 671 O O . THR A 1 90 ? 42.682 -3.966 -31.737 1.00 63.81 90 THR A O 1
ATOM 674 N N . PRO A 1 91 ? 43.779 -3.871 -33.689 1.00 55.56 91 PRO A N 1
ATOM 675 C CA . PRO A 1 91 ? 44.377 -5.208 -33.551 1.00 55.56 91 PRO A CA 1
ATOM 676 C C . PRO A 1 91 ? 45.230 -5.389 -32.282 1.00 55.56 91 PRO A C 1
ATOM 678 O O . PRO A 1 91 ? 45.417 -6.511 -31.821 1.00 55.56 91 PRO A O 1
ATOM 681 N N . GLU A 1 92 ? 45.754 -4.289 -31.734 1.00 57.06 92 GLU A N 1
ATOM 682 C CA . GLU A 1 92 ? 46.541 -4.222 -30.499 1.00 57.06 92 GLU A CA 1
ATOM 683 C C . GLU A 1 92 ? 45.745 -3.708 -29.276 1.00 57.06 92 GLU A C 1
ATOM 685 O O . GLU A 1 92 ? 46.334 -3.497 -28.214 1.00 57.06 92 GLU A O 1
ATOM 690 N N . GLY A 1 93 ? 44.441 -3.443 -29.421 1.00 58.62 93 GLY A N 1
ATOM 691 C CA . GLY A 1 93 ? 43.570 -2.935 -28.357 1.00 58.62 93 GLY A CA 1
ATOM 692 C C . GLY A 1 93 ? 43.204 -4.023 -27.336 1.00 58.62 93 GLY A C 1
ATOM 693 O O . GLY A 1 93 ? 43.129 -5.197 -27.704 1.00 58.62 93 GLY A O 1
ATOM 694 N N . PRO A 1 94 ? 43.005 -3.679 -26.048 1.00 62.78 94 PRO A N 1
ATOM 695 C CA . PRO A 1 94 ? 42.572 -4.653 -25.051 1.00 62.78 94 PRO A CA 1
ATOM 696 C C . PRO A 1 94 ? 41.107 -5.048 -25.273 1.00 62.78 94 PRO A C 1
ATOM 698 O O . PRO A 1 94 ? 40.307 -4.253 -25.766 1.00 62.78 94 PRO A O 1
ATOM 701 N N . ASP A 1 95 ? 40.755 -6.262 -24.860 1.00 78.88 95 ASP A N 1
ATOM 702 C CA . ASP A 1 95 ? 39.376 -6.753 -24.867 1.00 78.88 95 ASP A CA 1
ATOM 703 C C . ASP A 1 95 ? 38.479 -5.904 -23.927 1.00 78.88 95 ASP A C 1
ATOM 705 O O . ASP A 1 95 ? 38.928 -5.475 -22.860 1.00 78.88 95 ASP A O 1
ATOM 709 N N . ASP A 1 96 ? 37.221 -5.616 -24.305 1.00 81.38 96 ASP A N 1
ATOM 710 C CA . ASP A 1 96 ? 36.317 -4.737 -23.524 1.00 81.38 96 ASP A CA 1
ATOM 711 C C . ASP A 1 96 ? 36.041 -5.294 -22.116 1.00 81.38 96 ASP A C 1
ATOM 713 O O . ASP A 1 96 ? 35.907 -4.532 -21.153 1.00 81.38 96 ASP A O 1
ATOM 717 N N . GLU A 1 97 ? 36.023 -6.623 -21.954 1.00 89.62 97 GLU A N 1
ATOM 718 C CA . GLU A 1 97 ? 35.901 -7.256 -20.643 1.00 89.62 97 GLU A CA 1
ATOM 719 C C . GLU A 1 97 ? 37.165 -7.037 -19.807 1.00 89.62 97 GLU A C 1
ATOM 721 O O . GLU A 1 97 ? 37.068 -6.694 -18.626 1.00 89.62 97 GLU A O 1
ATOM 726 N N . GLU A 1 98 ? 38.354 -7.198 -20.392 1.00 88.94 98 GLU A N 1
ATOM 727 C CA . GLU A 1 98 ? 39.620 -6.908 -19.706 1.00 88.94 98 GLU A CA 1
ATOM 728 C C . GLU A 1 98 ? 39.708 -5.435 -19.296 1.00 88.94 98 GLU A C 1
ATOM 730 O O . GLU A 1 98 ? 40.075 -5.119 -18.158 1.00 88.94 98 GLU A O 1
ATOM 735 N N . PHE A 1 99 ? 39.299 -4.533 -20.188 1.00 90.56 99 PHE A N 1
ATOM 736 C CA . PHE A 1 99 ? 39.232 -3.102 -19.927 1.00 90.56 99 PHE A CA 1
ATOM 737 C C . PHE A 1 99 ? 38.266 -2.771 -18.780 1.00 90.56 99 PHE A C 1
ATOM 739 O O . PHE A 1 99 ? 38.632 -2.059 -17.839 1.00 90.56 99 PHE A O 1
ATOM 746 N N . GLY A 1 100 ? 37.054 -3.332 -18.800 1.00 93.56 100 GLY A N 1
ATOM 747 C CA . GLY A 1 100 ? 36.071 -3.156 -17.734 1.00 93.56 100 GLY A CA 1
ATOM 748 C C . GLY A 1 100 ? 36.565 -3.687 -16.388 1.00 93.56 100 GLY A C 1
ATOM 749 O O . GLY A 1 100 ? 36.491 -2.979 -15.381 1.00 93.56 100 GLY A O 1
ATOM 750 N N . LYS A 1 101 ? 37.142 -4.896 -16.359 1.00 95.56 101 LYS A N 1
ATOM 751 C CA . LYS A 1 101 ? 37.720 -5.488 -15.139 1.00 95.56 101 LYS A CA 1
ATOM 752 C C . LYS A 1 101 ? 38.870 -4.656 -14.581 1.00 95.56 101 LYS A C 1
ATOM 754 O O . LYS A 1 101 ? 38.975 -4.504 -13.364 1.00 95.56 101 LYS A O 1
ATOM 759 N N . ARG A 1 102 ? 39.706 -4.080 -15.447 1.00 95.19 102 ARG A N 1
ATOM 760 C CA . ARG A 1 102 ? 40.769 -3.161 -15.030 1.00 95.19 102 ARG A CA 1
ATOM 761 C C . ARG A 1 102 ? 40.194 -1.928 -14.331 1.00 95.19 102 ARG A C 1
ATOM 763 O O . ARG A 1 102 ? 40.618 -1.619 -13.223 1.00 95.19 102 ARG A O 1
ATOM 770 N N . LEU A 1 103 ? 39.188 -1.268 -14.910 1.00 96.19 103 LEU A N 1
ATOM 771 C CA . LEU A 1 103 ? 38.553 -0.097 -14.283 1.00 96.19 103 LEU A CA 1
ATOM 772 C C . LEU A 1 103 ? 37.854 -0.434 -12.955 1.00 96.19 103 LEU A C 1
ATOM 774 O O . LEU A 1 103 ? 37.881 0.375 -12.030 1.00 96.19 103 LEU A O 1
ATOM 778 N N . VAL A 1 104 ? 37.271 -1.631 -12.835 1.00 97.81 104 VAL A N 1
ATOM 779 C CA . VAL A 1 104 ? 36.729 -2.153 -11.567 1.00 97.81 104 VAL A CA 1
ATOM 780 C C . VAL A 1 104 ? 37.828 -2.270 -10.508 1.00 97.81 104 VAL A C 1
ATOM 782 O O . VAL A 1 104 ? 37.640 -1.808 -9.382 1.00 97.81 104 VAL A O 1
ATOM 785 N N . ALA A 1 105 ? 38.980 -2.848 -10.861 1.00 97.81 105 ALA A N 1
ATOM 786 C CA . ALA A 1 105 ? 40.101 -3.005 -9.937 1.00 97.81 105 ALA A CA 1
ATOM 787 C C . ALA A 1 105 ? 40.637 -1.646 -9.454 1.00 97.81 105 ALA A C 1
ATOM 789 O O . ALA A 1 105 ? 40.824 -1.460 -8.253 1.00 97.81 105 ALA A O 1
ATOM 790 N N . LEU A 1 106 ? 40.786 -0.669 -10.357 1.00 98.06 106 LEU A N 1
ATOM 791 C CA . LEU A 1 106 ? 41.197 0.695 -9.997 1.00 98.06 106 LEU A CA 1
ATOM 792 C C . LEU A 1 106 ? 40.166 1.399 -9.105 1.00 98.06 106 LEU A C 1
ATOM 794 O O . LEU A 1 106 ? 40.534 2.158 -8.213 1.00 98.06 106 LEU A O 1
ATOM 798 N N . ALA A 1 107 ? 38.870 1.156 -9.317 1.00 98.12 107 ALA A N 1
ATOM 799 C CA . ALA A 1 107 ? 37.823 1.702 -8.458 1.00 98.12 107 ALA A CA 1
ATOM 800 C C . ALA A 1 107 ? 37.883 1.127 -7.037 1.00 98.12 107 ALA A C 1
ATOM 802 O O . ALA A 1 107 ? 37.731 1.875 -6.068 1.00 98.12 107 ALA A O 1
ATOM 803 N N . ALA A 1 108 ? 38.142 -0.176 -6.905 1.00 97.81 108 ALA A N 1
ATOM 804 C CA . ALA A 1 108 ? 38.369 -0.807 -5.609 1.00 97.81 108 ALA A CA 1
ATOM 805 C C . ALA A 1 108 ? 39.631 -0.246 -4.927 1.00 97.81 108 ALA A C 1
ATOM 807 O O . ALA A 1 108 ? 39.579 0.117 -3.752 1.00 97.81 108 ALA A O 1
ATOM 808 N N . GLU A 1 109 ? 40.730 -0.091 -5.674 1.00 97.75 109 GLU A N 1
ATOM 809 C CA . GLU A 1 109 ? 41.983 0.503 -5.184 1.00 97.75 109 GLU A CA 1
ATOM 810 C C . GLU A 1 109 ? 41.798 1.955 -4.713 1.00 97.75 109 GLU A C 1
ATOM 812 O O . GLU A 1 109 ? 42.285 2.332 -3.647 1.00 97.75 109 GLU A O 1
ATOM 817 N N . ALA A 1 110 ? 41.028 2.758 -5.452 1.00 97.62 110 ALA A N 1
ATOM 818 C CA . ALA A 1 110 ? 40.709 4.140 -5.096 1.00 97.62 110 ALA A CA 1
ATOM 819 C C . ALA A 1 110 ? 39.764 4.272 -3.882 1.00 97.62 110 ALA A C 1
ATOM 821 O O . ALA A 1 110 ? 39.517 5.387 -3.415 1.00 97.62 110 ALA A O 1
ATOM 822 N N . GLY A 1 111 ? 39.235 3.157 -3.363 1.00 97.31 111 GLY A N 1
ATOM 823 C CA . GLY A 1 111 ? 38.383 3.126 -2.175 1.00 97.31 111 GLY A CA 1
ATOM 824 C C . GLY A 1 111 ? 36.915 3.480 -2.425 1.00 97.31 111 GLY A C 1
ATOM 825 O O . GLY A 1 111 ? 36.224 3.870 -1.478 1.00 97.31 111 GLY A O 1
ATOM 826 N N . ILE A 1 112 ? 36.428 3.341 -3.665 1.00 98.38 112 ILE A N 1
ATOM 827 C CA . ILE A 1 112 ? 35.007 3.514 -3.999 1.00 98.38 112 ILE A CA 1
ATOM 828 C C . ILE A 1 112 ? 34.149 2.576 -3.139 1.00 98.38 112 ILE A C 1
ATOM 830 O O . ILE A 1 112 ? 34.480 1.408 -2.948 1.00 98.38 112 ILE A O 1
ATOM 834 N N . LYS A 1 113 ? 33.013 3.078 -2.642 1.00 97.94 113 LYS A N 1
ATOM 835 C CA . LYS A 1 113 ? 32.075 2.311 -1.805 1.00 97.94 113 LYS A CA 1
ATOM 836 C C . LYS A 1 113 ? 30.856 1.820 -2.558 1.00 97.94 113 LYS A C 1
ATOM 838 O O . LYS A 1 113 ? 30.399 0.706 -2.314 1.00 97.94 113 LYS A O 1
ATOM 843 N N . VAL A 1 114 ? 30.346 2.626 -3.481 1.00 98.44 114 VAL A N 1
ATOM 844 C CA . VAL A 1 114 ? 29.180 2.271 -4.294 1.00 98.44 114 VAL A CA 1
ATOM 845 C C . VAL A 1 114 ? 29.584 2.229 -5.754 1.00 98.44 114 VAL A C 1
ATOM 847 O O . VAL A 1 114 ? 29.910 3.260 -6.340 1.00 98.44 114 VAL A O 1
ATOM 850 N N . PHE A 1 115 ? 29.550 1.040 -6.341 1.00 98.62 115 PHE A N 1
ATOM 851 C CA . PHE A 1 115 ? 29.879 0.826 -7.742 1.00 98.62 115 PHE A CA 1
ATOM 852 C C . PHE A 1 115 ? 28.614 0.479 -8.525 1.00 98.62 115 PHE A C 1
ATOM 854 O O . PHE A 1 115 ? 27.931 -0.497 -8.214 1.00 98.62 115 PHE A O 1
ATOM 861 N N . ILE A 1 116 ? 28.296 1.286 -9.536 1.00 98.62 116 ILE A N 1
ATOM 862 C CA . ILE A 1 116 ? 27.161 1.053 -10.429 1.00 98.62 116 ILE A CA 1
ATOM 863 C C . ILE A 1 116 ? 27.682 0.920 -11.853 1.00 98.62 116 ILE A C 1
ATOM 865 O O . ILE A 1 116 ? 28.402 1.794 -12.342 1.00 98.62 116 ILE A O 1
ATOM 869 N N . TYR A 1 117 ? 27.309 -0.170 -12.516 1.00 98.12 117 TYR A N 1
ATOM 870 C CA . TYR A 1 117 ? 27.832 -0.523 -13.828 1.00 98.12 117 TYR A CA 1
ATOM 871 C C . TYR A 1 117 ? 26.725 -0.726 -14.860 1.00 98.12 117 TYR A C 1
ATOM 873 O O . TYR A 1 117 ? 25.751 -1.432 -14.604 1.00 98.12 117 TYR A O 1
ATOM 881 N N . SER A 1 118 ? 26.899 -0.125 -16.040 1.00 96.38 118 SER A N 1
ATOM 882 C CA . SER A 1 118 ? 26.050 -0.366 -17.209 1.00 96.38 118 SER A CA 1
ATOM 883 C C . SER A 1 118 ? 26.357 -1.736 -17.816 1.00 96.38 118 SER A C 1
ATOM 885 O O . SER A 1 118 ? 27.345 -1.911 -18.538 1.00 96.38 118 SER A O 1
ATOM 887 N N . THR A 1 119 ? 25.509 -2.706 -17.494 1.00 95.62 119 THR A N 1
ATOM 888 C CA . THR A 1 119 ? 25.749 -4.143 -17.666 1.00 95.62 119 THR A CA 1
ATOM 889 C C . THR A 1 119 ? 24.691 -4.805 -18.551 1.00 95.62 119 THR A C 1
ATOM 891 O O . THR A 1 119 ? 23.745 -4.161 -19.007 1.00 95.62 119 THR A O 1
ATOM 894 N N . CYS A 1 120 ? 24.851 -6.108 -18.769 1.00 93.56 120 CYS A N 1
ATOM 895 C CA . CYS A 1 120 ? 23.860 -6.994 -19.363 1.00 93.56 120 CYS A CA 1
ATOM 896 C C . CYS A 1 120 ? 23.807 -8.317 -18.582 1.00 93.56 120 CYS A C 1
ATOM 898 O O . CYS A 1 120 ? 24.718 -8.656 -17.823 1.00 93.56 120 CYS A O 1
ATOM 900 N N . GLU A 1 121 ? 22.746 -9.089 -18.798 1.00 91.38 121 GLU A N 1
ATOM 901 C CA . GLU A 1 121 ? 22.727 -10.508 -18.432 1.00 91.38 121 GLU A CA 1
ATOM 902 C C . GLU A 1 121 ? 23.576 -11.345 -19.399 1.00 91.38 121 GLU A C 1
ATOM 904 O O . GLU A 1 121 ? 24.098 -10.815 -20.379 1.00 91.38 121 GLU A O 1
ATOM 909 N N . SER A 1 122 ? 23.729 -12.647 -19.126 1.00 93.94 122 SER A N 1
ATOM 910 C CA . SER A 1 122 ? 24.464 -13.580 -19.994 1.00 93.94 122 SER A CA 1
ATOM 911 C C . SER A 1 122 ? 23.534 -14.376 -20.929 1.00 93.94 122 SER A C 1
ATOM 913 O O . SER A 1 122 ? 22.995 -15.413 -20.521 1.00 93.94 122 SER A O 1
ATOM 915 N N . PRO A 1 123 ? 23.368 -13.977 -22.207 1.00 94.31 123 PRO A N 1
ATOM 916 C CA . PRO A 1 123 ? 22.682 -14.778 -23.221 1.00 94.31 123 PRO A CA 1
ATOM 917 C C . PRO A 1 123 ? 23.174 -16.218 -23.319 1.00 94.31 123 PRO A C 1
ATOM 919 O O . PRO A 1 123 ? 22.366 -17.139 -23.482 1.00 94.31 123 PRO A O 1
ATOM 922 N N . THR A 1 124 ? 24.482 -16.440 -23.164 1.00 92.31 124 THR A N 1
ATOM 923 C CA . THR A 1 124 ? 25.062 -17.787 -23.161 1.00 92.31 124 THR A CA 1
ATOM 924 C C . THR A 1 124 ? 24.487 -18.641 -22.029 1.00 92.31 124 THR A C 1
ATOM 926 O O . THR A 1 124 ? 24.114 -19.795 -22.257 1.00 92.31 124 THR A O 1
ATOM 929 N N . GLN A 1 125 ? 24.359 -18.085 -20.822 1.00 89.69 125 GLN A N 1
ATOM 930 C CA . GLN A 1 125 ? 23.789 -18.791 -19.678 1.00 89.69 125 GLN A CA 1
ATOM 931 C C . GLN A 1 125 ? 22.285 -19.040 -19.850 1.00 89.69 125 GLN A C 1
ATOM 933 O O . GLN A 1 125 ? 21.838 -20.176 -19.692 1.00 89.69 125 GLN A O 1
ATOM 938 N N . PHE A 1 126 ? 21.513 -18.011 -20.213 1.00 87.94 126 PHE A N 1
ATOM 939 C CA . PHE A 1 126 ? 20.049 -18.104 -20.311 1.00 87.94 126 PHE A CA 1
ATOM 940 C C . PHE A 1 126 ? 19.575 -19.016 -21.444 1.00 87.94 126 PHE A C 1
ATOM 942 O O . PHE A 1 126 ? 18.572 -19.713 -21.310 1.00 87.94 126 PHE A O 1
ATOM 949 N N . THR A 1 127 ? 20.322 -19.079 -22.547 1.00 89.44 127 THR A N 1
ATOM 950 C CA . THR A 1 127 ? 19.947 -19.910 -23.700 1.00 89.44 127 THR A CA 1
ATOM 951 C C . THR A 1 127 ? 20.633 -21.271 -23.728 1.00 89.44 127 THR A C 1
ATOM 953 O O . THR A 1 127 ? 20.468 -22.012 -24.699 1.00 89.44 127 THR A O 1
ATOM 956 N N . TYR A 1 128 ? 21.392 -21.628 -22.687 1.00 88.19 128 TYR A N 1
ATOM 957 C CA . TYR A 1 128 ? 22.218 -22.840 -22.654 1.00 88.19 128 TYR A CA 1
ATOM 958 C C . TYR A 1 128 ? 23.127 -22.944 -23.891 1.00 88.19 128 TYR A C 1
ATOM 960 O O . TYR A 1 128 ? 23.154 -23.965 -24.582 1.00 88.19 128 TYR A O 1
ATOM 968 N N . ASN A 1 129 ? 23.849 -21.855 -24.174 1.00 90.25 129 ASN A N 1
ATOM 969 C CA . ASN A 1 129 ? 24.803 -21.702 -25.276 1.00 90.25 129 ASN A CA 1
ATOM 970 C C . ASN A 1 129 ? 24.189 -21.754 -26.693 1.00 90.25 129 ASN A C 1
ATOM 972 O O . ASN A 1 129 ? 24.908 -21.945 -27.672 1.00 90.25 129 ASN A O 1
ATOM 976 N N . LYS A 1 130 ? 22.863 -21.601 -26.833 1.00 89.31 130 LYS A N 1
ATOM 977 C CA . LYS A 1 130 ? 22.187 -21.640 -28.145 1.00 89.31 130 LYS A CA 1
ATOM 978 C C . LYS A 1 130 ? 22.244 -20.315 -28.899 1.00 89.31 130 LYS A C 1
ATOM 980 O O . LYS A 1 130 ? 22.246 -20.325 -30.127 1.00 89.31 130 LYS A O 1
ATOM 985 N N . ALA A 1 131 ? 22.259 -19.195 -28.184 1.00 93.38 131 ALA A N 1
ATOM 986 C CA . ALA A 1 131 ? 22.297 -17.862 -28.769 1.00 93.38 131 ALA A CA 1
ATOM 987 C C . ALA A 1 131 ? 23.201 -16.943 -27.930 1.00 93.38 131 ALA A C 1
ATOM 989 O O . ALA A 1 131 ? 22.693 -16.086 -27.207 1.00 93.38 131 ALA A O 1
ATOM 990 N N . PRO A 1 132 ? 24.531 -17.145 -27.982 1.00 93.56 132 PRO A N 1
ATOM 991 C CA . PRO A 1 132 ? 25.476 -16.264 -27.301 1.00 93.56 132 PRO A CA 1
ATOM 992 C C . PRO A 1 132 ? 25.422 -14.853 -27.898 1.00 93.56 132 PRO A C 1
ATOM 994 O O . PRO A 1 132 ? 25.119 -14.703 -29.085 1.00 93.56 132 PRO A O 1
ATOM 997 N N . VAL A 1 133 ? 25.748 -13.844 -27.092 1.00 93.44 133 VAL A N 1
ATOM 998 C CA . VAL A 1 133 ? 25.984 -12.467 -27.557 1.00 93.44 133 VAL A CA 1
ATOM 999 C C . VAL A 1 133 ? 27.252 -11.987 -26.845 1.00 93.44 133 VAL A C 1
ATOM 1001 O O . VAL A 1 133 ? 27.177 -11.595 -25.676 1.00 93.44 133 VAL A O 1
ATOM 1004 N N . PRO A 1 134 ? 28.432 -12.079 -27.491 1.00 88.81 134 PRO A N 1
ATOM 1005 C CA . PRO A 1 134 ? 29.719 -11.917 -26.815 1.00 88.81 134 PRO A CA 1
ATOM 1006 C C . PRO A 1 134 ? 29.871 -10.622 -26.010 1.00 88.81 134 PRO A C 1
ATOM 1008 O O . PRO A 1 134 ? 30.362 -10.686 -24.883 1.00 88.81 134 PRO A O 1
ATOM 1011 N N . GLY A 1 135 ? 29.405 -9.482 -26.534 1.00 86.81 135 GLY A N 1
ATOM 1012 C CA . GLY A 1 135 ? 29.485 -8.197 -25.835 1.00 86.81 135 GLY A CA 1
ATOM 1013 C C . GLY A 1 135 ? 28.624 -8.156 -24.569 1.00 86.81 135 GLY A C 1
ATOM 1014 O O . GLY A 1 135 ? 29.103 -7.754 -23.506 1.00 86.81 135 GLY A O 1
ATOM 1015 N N . MET A 1 136 ? 27.386 -8.663 -24.625 1.00 92.25 136 MET A N 1
ATOM 1016 C CA . MET A 1 136 ? 26.521 -8.792 -23.440 1.00 92.25 136 MET A CA 1
ATOM 1017 C C . MET A 1 136 ? 27.119 -9.747 -22.399 1.00 92.25 136 MET A C 1
ATOM 1019 O O . MET A 1 136 ? 27.188 -9.417 -21.214 1.00 92.25 136 MET A O 1
ATOM 1023 N N . ASP A 1 137 ? 27.605 -10.908 -22.845 1.00 92.50 137 ASP A N 1
ATOM 1024 C CA . ASP A 1 137 ? 28.242 -11.898 -21.978 1.00 92.50 137 ASP A CA 1
ATOM 1025 C C . ASP A 1 137 ? 29.523 -11.334 -21.320 1.00 92.50 137 ASP A C 1
ATOM 1027 O O . ASP A 1 137 ? 29.792 -11.608 -20.148 1.00 92.50 137 ASP A O 1
ATOM 1031 N N . GLY A 1 138 ? 30.302 -10.519 -22.041 1.00 92.38 138 GLY A N 1
ATOM 1032 C CA . GLY A 1 138 ? 31.474 -9.812 -21.517 1.00 92.38 138 GLY A CA 1
ATOM 1033 C C . GLY A 1 138 ? 31.106 -8.802 -20.433 1.00 92.38 138 GLY A C 1
ATOM 1034 O O . GLY A 1 138 ? 31.678 -8.830 -19.340 1.00 92.38 138 GLY A O 1
ATOM 1035 N N . LYS A 1 139 ? 30.081 -7.973 -20.672 1.00 93.25 139 LYS A N 1
ATOM 1036 C CA . LYS A 1 139 ? 29.569 -7.034 -19.662 1.00 93.25 139 LYS A CA 1
ATOM 1037 C C . LYS A 1 139 ? 29.108 -7.749 -18.395 1.00 93.25 139 LYS A C 1
ATOM 1039 O O . LYS A 1 139 ? 29.506 -7.347 -17.301 1.00 93.25 139 LYS A O 1
ATOM 1044 N N . ASN A 1 140 ? 28.366 -8.845 -18.531 1.00 95.38 140 ASN A N 1
ATOM 1045 C CA . ASN A 1 140 ? 27.960 -9.656 -17.387 1.00 95.38 140 ASN A CA 1
ATOM 1046 C C . ASN A 1 140 ? 29.171 -10.129 -16.562 1.00 95.38 140 ASN A C 1
ATOM 1048 O O . ASN A 1 140 ? 29.188 -10.004 -15.336 1.00 95.38 140 ASN A O 1
ATOM 1052 N N . ARG A 1 141 ? 30.236 -10.602 -17.224 1.00 96.25 141 ARG A N 1
ATOM 1053 C CA . ARG A 1 141 ? 31.463 -11.047 -16.544 1.00 96.25 141 ARG A CA 1
ATOM 1054 C C . ARG A 1 141 ? 32.213 -9.916 -15.838 1.00 96.25 141 ARG A C 1
ATOM 1056 O O . ARG A 1 141 ? 32.768 -10.162 -14.766 1.00 96.25 141 ARG A O 1
ATOM 1063 N N . VAL A 1 142 ? 32.213 -8.692 -16.374 1.00 97.06 142 VAL A N 1
ATOM 1064 C CA . VAL A 1 142 ? 32.754 -7.507 -15.673 1.00 97.06 142 VAL A CA 1
ATOM 1065 C C . VAL A 1 142 ? 31.970 -7.234 -14.389 1.00 97.06 142 VAL A C 1
ATOM 1067 O O . VAL A 1 142 ? 32.561 -7.012 -13.333 1.00 97.06 142 VAL A O 1
ATOM 1070 N N . GLU A 1 143 ? 30.642 -7.301 -14.448 1.00 97.25 143 GLU A N 1
ATOM 1071 C CA . GLU A 1 143 ? 29.793 -7.094 -13.276 1.00 97.25 143 GLU A CA 1
ATOM 1072 C C . GLU A 1 143 ? 30.003 -8.178 -12.210 1.00 97.25 143 GLU A C 1
ATOM 1074 O O . GLU A 1 143 ? 30.174 -7.872 -11.027 1.00 97.25 143 GLU A O 1
ATOM 1079 N N . MET A 1 144 ? 30.047 -9.451 -12.619 1.00 97.19 144 MET A N 1
ATOM 1080 C CA . MET A 1 144 ? 30.333 -10.565 -11.710 1.00 97.19 144 MET A CA 1
ATOM 1081 C C . MET A 1 144 ? 31.724 -10.437 -11.084 1.00 97.19 144 MET A C 1
ATOM 1083 O O . MET A 1 144 ? 31.897 -10.729 -9.900 1.00 97.19 144 MET A O 1
ATOM 1087 N N . PHE A 1 145 ? 32.703 -9.941 -11.844 1.00 97.81 145 PHE A N 1
ATOM 1088 C CA . PHE A 1 145 ? 34.024 -9.623 -11.317 1.00 97.81 145 PHE A CA 1
ATOM 1089 C C . PHE A 1 145 ? 33.957 -8.512 -10.262 1.00 97.81 145 PHE A C 1
ATOM 1091 O O . PHE A 1 145 ? 34.505 -8.693 -9.177 1.00 97.81 145 PHE A O 1
ATOM 1098 N N . ALA A 1 146 ? 33.220 -7.424 -10.502 1.00 97.94 146 ALA A N 1
ATOM 1099 C CA . ALA A 1 146 ? 33.029 -6.356 -9.516 1.00 97.94 146 ALA A CA 1
ATOM 1100 C C . ALA A 1 146 ? 32.384 -6.855 -8.216 1.00 97.94 146 ALA A C 1
ATOM 1102 O O . ALA A 1 146 ? 32.832 -6.498 -7.128 1.00 97.94 146 ALA A O 1
ATOM 1103 N N . ARG A 1 147 ? 31.396 -7.753 -8.305 1.00 97.75 147 ARG A N 1
ATOM 1104 C CA . ARG A 1 147 ? 30.743 -8.374 -7.137 1.00 97.75 147 ARG A CA 1
ATOM 1105 C C . ARG A 1 147 ? 31.683 -9.243 -6.292 1.00 97.75 147 ARG A C 1
ATOM 1107 O O . ARG A 1 147 ? 31.336 -9.569 -5.158 1.00 97.75 147 ARG A O 1
ATOM 1114 N N . SER A 1 148 ? 32.850 -9.629 -6.815 1.00 97.25 148 SER A N 1
ATOM 1115 C CA . SER A 1 148 ? 33.841 -10.414 -6.066 1.00 97.25 148 SER A CA 1
ATOM 1116 C C . SER A 1 148 ? 34.684 -9.582 -5.087 1.00 97.25 148 SER A C 1
ATOM 1118 O O . SER A 1 148 ? 35.287 -10.149 -4.171 1.00 97.25 148 SER A O 1
ATOM 1120 N N . PHE A 1 149 ? 34.696 -8.254 -5.239 1.00 97.19 149 PHE A N 1
ATOM 1121 C CA . PHE A 1 149 ? 35.437 -7.334 -4.376 1.00 97.19 149 PHE A CA 1
ATOM 1122 C C . PHE A 1 149 ? 34.678 -7.066 -3.073 1.00 97.19 149 PHE A C 1
ATOM 1124 O O . PHE A 1 149 ? 33.463 -6.865 -3.065 1.00 97.19 149 PHE A O 1
ATOM 1131 N N . LYS A 1 150 ? 35.404 -7.041 -1.952 1.00 94.94 150 LYS A N 1
ATOM 1132 C CA . LYS A 1 150 ? 34.847 -6.747 -0.615 1.00 94.94 150 LYS A CA 1
ATOM 1133 C C . LYS A 1 150 ? 34.947 -5.266 -0.257 1.00 94.94 150 LYS A C 1
ATOM 1135 O O . LYS A 1 150 ? 34.377 -4.831 0.738 1.00 94.94 150 LYS A O 1
ATOM 1140 N N . GLU A 1 151 ? 35.709 -4.523 -1.046 1.00 95.88 151 GLU A N 1
ATOM 1141 C CA . GLU A 1 151 ? 35.991 -3.102 -0.918 1.00 95.88 151 GLU A CA 1
ATOM 1142 C C . GLU A 1 151 ? 34.739 -2.253 -1.183 1.00 95.88 151 GLU A C 1
ATOM 1144 O O . GLU A 1 151 ? 34.574 -1.200 -0.556 1.00 95.88 151 GLU A O 1
ATOM 1149 N N . PHE A 1 152 ? 33.851 -2.744 -2.060 1.00 98.00 152 PHE A N 1
ATOM 1150 C CA . PHE A 1 152 ? 32.553 -2.147 -2.346 1.00 98.00 152 PHE A CA 1
ATOM 1151 C C . PHE A 1 152 ? 31.523 -2.531 -1.279 1.00 98.00 152 PHE A C 1
ATOM 1153 O O . PHE A 1 152 ? 31.231 -3.707 -1.045 1.00 98.00 152 PHE A O 1
ATOM 1160 N N . ASP A 1 153 ? 30.873 -1.527 -0.699 1.00 97.44 153 ASP A N 1
ATOM 1161 C CA . ASP A 1 153 ? 29.711 -1.736 0.158 1.00 97.44 153 ASP A CA 1
ATOM 1162 C C . ASP A 1 153 ? 28.516 -2.217 -0.674 1.00 97.44 153 ASP A C 1
ATOM 1164 O O . ASP A 1 153 ? 27.696 -3.001 -0.187 1.00 97.44 153 ASP A O 1
ATOM 1168 N N . SER A 1 154 ? 28.399 -1.760 -1.927 1.00 97.88 154 SER A N 1
ATOM 1169 C CA . SER A 1 154 ? 27.344 -2.153 -2.868 1.00 97.88 154 SER A CA 1
ATOM 1170 C C . SER A 1 154 ? 27.835 -2.154 -4.316 1.00 97.88 154 SER A C 1
ATOM 1172 O O . SER A 1 154 ? 28.449 -1.187 -4.766 1.00 97.88 154 SER A O 1
ATOM 1174 N N . VAL A 1 155 ? 27.504 -3.224 -5.043 1.00 98.50 155 VAL A N 1
ATOM 1175 C CA . VAL A 1 155 ? 27.647 -3.340 -6.501 1.00 98.50 155 VAL A CA 1
ATOM 1176 C C . VAL A 1 155 ? 26.255 -3.469 -7.103 1.00 98.50 155 VAL A C 1
ATOM 1178 O O . VAL A 1 155 ? 25.484 -4.320 -6.659 1.00 98.50 155 VAL A O 1
ATOM 1181 N N . ILE A 1 156 ? 25.917 -2.619 -8.070 1.00 98.62 156 ILE A N 1
ATOM 1182 C CA . ILE A 1 156 ? 24.589 -2.580 -8.692 1.00 98.62 156 ILE A CA 1
ATOM 1183 C C . ILE A 1 156 ? 24.755 -2.609 -10.211 1.00 98.62 156 ILE A C 1
ATOM 1185 O O . ILE A 1 156 ? 25.476 -1.790 -10.785 1.00 98.62 156 ILE A O 1
ATOM 1189 N N . GLY A 1 157 ? 24.081 -3.549 -10.862 1.00 98.06 157 GLY A N 1
ATOM 1190 C CA . GLY A 1 157 ? 23.978 -3.600 -12.311 1.00 98.06 157 GLY A CA 1
ATOM 1191 C C . GLY A 1 157 ? 22.830 -2.720 -12.799 1.00 98.06 157 GLY A C 1
ATOM 1192 O O . GLY A 1 157 ? 21.708 -2.849 -12.317 1.00 98.06 157 GLY A O 1
ATOM 1193 N N . ALA A 1 158 ? 23.082 -1.844 -13.765 1.00 97.81 158 ALA A N 1
ATOM 1194 C CA . ALA A 1 158 ? 22.046 -1.154 -14.524 1.00 97.81 158 ALA A CA 1
ATOM 1195 C C . ALA A 1 158 ? 22.017 -1.759 -15.928 1.00 97.81 158 ALA A C 1
ATOM 1197 O O . ALA A 1 158 ? 22.961 -1.558 -16.690 1.00 97.81 158 ALA A O 1
ATOM 1198 N N . PHE A 1 159 ? 20.968 -2.508 -16.263 1.00 97.00 159 PHE A N 1
ATOM 1199 C CA . PHE A 1 159 ? 20.819 -3.128 -17.575 1.00 97.00 159 PHE A CA 1
ATOM 1200 C C . PHE A 1 159 ? 19.787 -2.339 -18.388 1.00 97.00 159 PHE A C 1
ATOM 1202 O O . PHE A 1 159 ? 18.586 -2.547 -18.224 1.00 97.00 159 PHE A O 1
ATOM 1209 N N . PRO A 1 160 ? 20.220 -1.387 -19.233 1.00 95.94 160 PRO A N 1
ATOM 1210 C CA . PRO A 1 160 ? 19.308 -0.586 -20.034 1.00 95.94 160 PRO A CA 1
ATOM 1211 C C . PRO A 1 160 ? 18.695 -1.398 -21.184 1.00 95.94 160 PRO A C 1
ATOM 1213 O O . PRO A 1 160 ? 19.386 -2.186 -21.828 1.00 95.94 160 PRO A O 1
ATOM 1216 N N . GLY A 1 161 ? 17.403 -1.176 -21.436 1.00 94.75 161 GLY A N 1
ATOM 1217 C CA . GLY A 1 161 ? 16.647 -1.731 -22.560 1.00 94.75 161 GLY A CA 1
ATOM 1218 C C . GLY A 1 161 ? 17.104 -1.191 -23.920 1.00 94.75 161 GLY A C 1
ATOM 1219 O O . GLY A 1 161 ? 18.159 -0.575 -24.044 1.00 94.75 161 GLY A O 1
ATOM 1220 N N . TRP A 1 162 ? 16.298 -1.380 -24.962 1.00 91.81 162 TRP A N 1
ATOM 1221 C CA . TRP A 1 162 ? 16.588 -0.901 -26.313 1.00 91.81 162 TRP A CA 1
ATOM 1222 C C . TRP A 1 162 ? 16.494 0.626 -26.408 1.00 91.81 162 TRP A C 1
ATOM 1224 O O . TRP A 1 162 ? 15.450 1.210 -26.116 1.00 91.81 162 TRP A O 1
ATOM 1234 N N . TYR A 1 163 ? 17.568 1.293 -26.836 1.00 92.38 163 TYR A N 1
ATOM 1235 C CA . TYR A 1 163 ? 17.628 2.758 -26.775 1.00 92.38 163 TYR A CA 1
ATOM 1236 C C . TYR A 1 163 ? 16.754 3.369 -27.858 1.00 92.38 163 TYR A C 1
ATOM 1238 O O . TYR A 1 163 ? 16.917 3.075 -29.046 1.00 92.38 163 TYR A O 1
ATOM 1246 N N . MET A 1 164 ? 15.869 4.279 -27.464 1.00 91.00 164 MET A N 1
ATOM 1247 C CA . MET A 1 164 ? 15.117 5.084 -28.422 1.00 91.00 164 MET A CA 1
ATOM 1248 C C . MET A 1 164 ? 16.047 6.028 -29.200 1.00 91.00 164 MET A C 1
ATOM 1250 O O . MET A 1 164 ? 15.804 6.326 -30.367 1.00 91.00 164 MET A O 1
ATOM 1254 N N . GLU A 1 165 ? 17.166 6.443 -28.605 1.00 89.25 165 GLU A N 1
ATOM 1255 C CA . GLU A 1 165 ? 18.174 7.284 -29.252 1.00 89.25 165 GLU A CA 1
ATOM 1256 C C . GLU A 1 165 ? 18.853 6.611 -30.451 1.00 89.25 165 GLU A C 1
ATOM 1258 O O . GLU A 1 165 ? 19.380 7.313 -31.314 1.00 89.25 165 GLU A O 1
ATOM 1263 N N . ASN A 1 166 ? 18.807 5.277 -30.563 1.00 87.44 166 ASN A N 1
ATOM 1264 C CA . ASN A 1 166 ? 19.342 4.570 -31.729 1.00 87.44 166 ASN A CA 1
ATOM 1265 C C . ASN A 1 166 ? 18.645 5.009 -33.026 1.00 87.44 166 ASN A C 1
ATOM 1267 O O . ASN A 1 166 ? 19.283 5.089 -34.072 1.00 87.44 166 ASN A O 1
ATOM 1271 N N . PHE A 1 167 ? 17.370 5.402 -32.958 1.00 87.00 167 PHE A N 1
ATOM 1272 C CA . PHE A 1 167 ? 16.621 5.932 -34.101 1.00 87.00 167 PHE A CA 1
ATOM 1273 C C . PHE A 1 167 ? 17.098 7.312 -34.583 1.00 87.00 167 PHE A C 1
ATOM 1275 O O . PHE A 1 167 ? 16.624 7.801 -35.608 1.00 87.00 167 PHE A O 1
ATOM 1282 N N . LEU A 1 168 ? 18.027 7.950 -33.865 1.00 86.69 168 LEU A N 1
ATOM 1283 C CA . LEU A 1 168 ? 18.672 9.200 -34.273 1.00 86.69 168 LEU A CA 1
ATOM 1284 C C . LEU A 1 168 ? 19.967 8.964 -35.068 1.00 86.69 168 LEU A C 1
ATOM 1286 O O . LEU A 1 168 ? 20.528 9.920 -35.603 1.00 86.69 168 LEU A O 1
ATOM 1290 N N . SER A 1 169 ? 20.456 7.721 -35.138 1.00 85.81 169 SER A N 1
ATOM 1291 C CA . SER A 1 169 ? 21.673 7.359 -35.871 1.00 85.81 169 SER A CA 1
ATOM 1292 C C . SER A 1 169 ? 21.363 7.024 -37.329 1.00 85.81 169 SER A C 1
ATOM 1294 O O . SER A 1 169 ? 20.525 6.169 -37.607 1.00 85.81 169 SER A O 1
ATOM 1296 N N . GLU A 1 170 ? 22.079 7.648 -38.270 1.00 85.44 170 GLU A N 1
ATOM 1297 C CA . GLU A 1 170 ? 21.932 7.372 -39.708 1.00 85.44 170 GLU A CA 1
ATOM 1298 C C . GLU A 1 170 ? 22.211 5.900 -40.058 1.00 85.44 170 GLU A C 1
ATOM 1300 O O . GLU A 1 170 ? 21.510 5.321 -40.887 1.00 85.44 170 GLU A O 1
ATOM 1305 N N . GLU A 1 171 ? 23.186 5.274 -39.390 1.00 83.19 171 GLU A N 1
ATOM 1306 C CA . GLU A 1 171 ? 23.524 3.860 -39.591 1.00 83.19 171 GLU A CA 1
ATOM 1307 C C . GLU A 1 171 ? 22.342 2.958 -39.210 1.00 83.19 171 GLU A C 1
ATOM 1309 O O . GLU A 1 171 ? 21.915 2.123 -40.010 1.00 83.19 171 GLU A O 1
ATOM 1314 N N . TYR A 1 172 ? 21.733 3.192 -38.044 1.00 85.12 172 TYR A N 1
ATOM 1315 C CA . TYR A 1 172 ? 20.545 2.454 -37.604 1.00 85.12 172 TYR A CA 1
ATOM 1316 C C . TYR A 1 172 ? 19.355 2.710 -38.529 1.00 85.12 172 TYR A C 1
ATOM 1318 O O . TYR A 1 172 ? 18.726 1.763 -38.995 1.00 85.12 172 TYR A O 1
ATOM 1326 N N . VAL A 1 173 ? 19.079 3.974 -38.857 1.00 88.31 173 VAL A N 1
ATOM 1327 C CA . VAL A 1 173 ? 18.006 4.349 -39.790 1.00 88.31 173 VAL A CA 1
ATOM 1328 C C . VAL A 1 173 ? 18.128 3.573 -41.101 1.00 88.31 173 VAL A C 1
ATOM 1330 O O . VAL A 1 173 ? 17.135 3.042 -41.596 1.00 88.31 173 VAL A O 1
ATOM 1333 N N . SER A 1 174 ? 19.341 3.456 -41.647 1.00 86.31 174 SER A N 1
ATOM 1334 C CA . SER A 1 174 ? 19.574 2.729 -42.898 1.00 86.31 174 SER A CA 1
ATOM 1335 C C . SER A 1 174 ? 19.283 1.226 -42.783 1.00 86.31 174 SER A C 1
ATOM 1337 O O . SER A 1 174 ? 18.668 0.652 -43.682 1.00 86.31 174 SER A O 1
ATOM 1339 N N . CYS A 1 175 ? 19.641 0.600 -41.659 1.00 87.06 175 CYS A N 1
ATOM 1340 C CA . CYS A 1 175 ? 19.453 -0.836 -41.438 1.00 87.06 175 CYS A CA 1
ATOM 1341 C C . CYS A 1 175 ? 17.992 -1.209 -41.171 1.00 87.06 175 CYS A C 1
ATOM 1343 O O . CYS A 1 175 ? 17.561 -2.311 -41.507 1.00 87.06 175 CYS A O 1
ATOM 1345 N N . PHE A 1 176 ? 17.217 -0.275 -40.618 1.00 91.44 176 PHE A N 1
ATOM 1346 C CA . PHE A 1 176 ? 15.807 -0.466 -40.289 1.00 91.44 176 PHE A CA 1
ATOM 1347 C C . PHE A 1 176 ? 14.850 0.082 -41.362 1.00 91.44 176 PHE A C 1
ATOM 1349 O O . PHE A 1 176 ? 13.704 0.430 -41.072 1.00 91.44 176 PHE A O 1
ATOM 1356 N N . GLY A 1 177 ? 15.304 0.138 -42.619 1.00 89.88 177 GLY A N 1
ATOM 1357 C CA . GLY A 1 177 ? 14.474 0.474 -43.781 1.00 89.88 177 GLY A CA 1
ATOM 1358 C C . GLY A 1 177 ? 14.106 1.954 -43.913 1.00 89.88 177 GLY A C 1
ATOM 1359 O O . GLY A 1 177 ? 13.179 2.290 -44.646 1.00 89.88 177 GLY A O 1
ATOM 1360 N N . GLY A 1 178 ? 14.832 2.837 -43.227 1.00 90.81 178 GLY A N 1
ATOM 1361 C CA . GLY A 1 178 ? 14.648 4.284 -43.290 1.00 90.81 178 GLY A CA 1
ATOM 1362 C C . GLY A 1 178 ? 13.846 4.878 -42.133 1.00 90.81 178 GLY A C 1
ATOM 1363 O O . GLY A 1 178 ? 13.790 6.098 -41.993 1.00 90.81 178 GLY A O 1
ATOM 1364 N N . PHE A 1 179 ? 13.245 4.069 -41.261 1.00 93.62 179 PHE A N 1
ATOM 1365 C CA . PHE A 1 179 ? 12.537 4.594 -40.094 1.00 93.62 179 PHE A CA 1
ATOM 1366 C C . PHE A 1 179 ? 13.506 5.253 -39.088 1.00 93.62 179 PHE A C 1
ATOM 1368 O O . PHE A 1 179 ? 14.543 4.663 -38.786 1.00 93.62 179 PHE A O 1
ATOM 1375 N N . PRO A 1 180 ? 13.186 6.437 -38.520 1.00 93.06 180 PRO A N 1
ATOM 1376 C CA . PRO A 1 180 ? 11.933 7.191 -38.642 1.00 93.06 180 PRO A CA 1
ATOM 1377 C C . PRO A 1 180 ? 11.997 8.388 -39.614 1.00 93.06 180 PRO A C 1
ATOM 1379 O O . PRO A 1 180 ? 11.141 9.274 -39.548 1.00 93.06 180 PRO A O 1
ATOM 1382 N N . SER A 1 181 ? 13.009 8.488 -40.481 1.00 92.69 181 SER A N 1
ATOM 1383 C CA . SER A 1 181 ? 13.317 9.735 -41.206 1.00 92.69 181 SER A CA 1
ATOM 1384 C C . SER A 1 181 ? 13.229 9.657 -42.733 1.00 92.69 181 SER A C 1
ATOM 1386 O O . SER A 1 181 ? 12.958 10.680 -43.364 1.00 92.69 181 SER A O 1
ATOM 1388 N N . VAL A 1 182 ? 13.399 8.480 -43.332 1.00 94.81 182 VAL A N 1
ATOM 1389 C CA . VAL A 1 182 ? 13.421 8.266 -44.783 1.00 94.81 182 VAL A CA 1
ATOM 1390 C C . VAL A 1 182 ? 12.160 7.504 -45.211 1.00 94.81 182 VAL A C 1
ATOM 1392 O O . VAL A 1 182 ? 12.012 6.333 -44.861 1.00 94.81 182 VAL A O 1
ATOM 1395 N N . PRO A 1 183 ? 11.224 8.148 -45.934 1.00 94.31 183 PRO A N 1
ATOM 1396 C CA . PRO A 1 183 ? 10.020 7.484 -46.414 1.00 94.31 183 PRO A CA 1
ATOM 1397 C C . PRO A 1 183 ? 10.321 6.560 -47.598 1.00 94.31 183 PRO A C 1
ATOM 1399 O O . PRO A 1 183 ? 11.177 6.852 -48.434 1.00 94.31 183 PRO A O 1
ATOM 1402 N N . ASP A 1 184 ? 9.564 5.473 -47.695 1.00 94.06 184 ASP A N 1
ATOM 1403 C CA . ASP A 1 184 ? 9.571 4.582 -48.849 1.00 94.06 184 ASP A CA 1
ATOM 1404 C C . ASP A 1 184 ? 8.804 5.170 -50.051 1.00 94.06 184 ASP A C 1
ATOM 1406 O O . ASP A 1 184 ? 8.270 6.283 -50.014 1.00 94.06 184 ASP A O 1
ATOM 1410 N N . ALA A 1 185 ? 8.739 4.407 -51.146 1.00 93.56 185 ALA A N 1
ATOM 1411 C CA . ALA A 1 185 ? 8.088 4.826 -52.388 1.00 93.56 185 ALA A CA 1
ATOM 1412 C C . ALA A 1 185 ? 6.577 5.114 -52.245 1.00 93.56 185 ALA A C 1
ATOM 1414 O O . ALA A 1 185 ? 6.014 5.833 -53.071 1.00 93.56 185 ALA A O 1
ATOM 1415 N N . GLU A 1 186 ? 5.917 4.580 -51.214 1.00 93.56 186 GLU A N 1
ATOM 1416 C CA . GLU A 1 186 ? 4.502 4.826 -50.906 1.00 93.56 186 GLU A CA 1
ATOM 1417 C C . GLU A 1 186 ? 4.313 5.998 -49.923 1.00 93.56 186 GLU A C 1
ATOM 1419 O O . GLU A 1 186 ? 3.181 6.368 -49.592 1.00 93.56 186 GLU A O 1
ATOM 1424 N N . GLY A 1 187 ? 5.411 6.600 -49.457 1.00 94.06 187 GLY A N 1
ATOM 1425 C CA . GLY A 1 187 ? 5.412 7.681 -48.477 1.00 94.06 187 GLY A CA 1
ATOM 1426 C C . GLY A 1 187 ? 5.271 7.208 -47.028 1.00 94.06 187 GLY A C 1
ATOM 1427 O O . GLY A 1 187 ? 4.946 8.030 -46.168 1.00 94.06 187 GLY A O 1
ATOM 1428 N N . TYR A 1 188 ? 5.478 5.917 -46.744 1.00 97.06 188 TYR A N 1
ATOM 1429 C CA . TYR A 1 188 ? 5.504 5.382 -45.382 1.00 97.06 188 TYR A CA 1
ATOM 1430 C C . TYR A 1 188 ? 6.918 5.422 -44.805 1.00 97.06 188 TYR A C 1
ATOM 1432 O O . TYR A 1 188 ? 7.889 5.082 -45.471 1.00 97.06 188 TYR A O 1
ATOM 1440 N N . LEU A 1 189 ? 7.031 5.772 -43.528 1.00 97.19 189 LEU A N 1
ATOM 1441 C CA . LEU A 1 189 ? 8.216 5.489 -42.726 1.00 97.19 189 LEU A CA 1
ATOM 1442 C C . LEU A 1 189 ? 8.144 4.022 -42.292 1.00 97.19 189 LEU A C 1
ATOM 1444 O O . LEU A 1 189 ? 7.479 3.682 -41.309 1.00 97.19 189 LEU A O 1
ATOM 1448 N N . SER A 1 190 ? 8.758 3.149 -43.082 1.00 96.19 190 SER A N 1
ATOM 1449 C CA . SER A 1 190 ? 8.697 1.704 -42.877 1.00 96.19 190 SER A CA 1
ATOM 1450 C C . SER A 1 190 ? 9.823 1.251 -41.953 1.00 96.19 190 SER A C 1
ATOM 1452 O O . SER A 1 190 ? 10.996 1.418 -42.269 1.00 96.19 190 SER A O 1
ATOM 1454 N N . PHE A 1 191 ? 9.466 0.680 -40.803 1.00 96.06 191 PHE A N 1
ATOM 1455 C CA . PHE A 1 191 ? 10.414 0.057 -39.883 1.00 96.06 191 PHE A CA 1
ATOM 1456 C C . PHE A 1 191 ? 10.591 -1.409 -40.279 1.00 96.06 191 PHE A C 1
ATOM 1458 O O . PHE A 1 191 ? 9.713 -2.234 -40.023 1.00 96.06 191 PHE A O 1
ATOM 1465 N N . HIS A 1 192 ? 11.700 -1.726 -40.941 1.00 95.25 192 HIS A N 1
ATOM 1466 C CA . HIS A 1 192 ? 12.031 -3.090 -41.346 1.00 95.25 192 HIS A CA 1
ATOM 1467 C C . HIS A 1 192 ? 12.873 -3.755 -40.263 1.00 95.25 192 HIS A C 1
ATOM 1469 O O . HIS A 1 192 ? 13.997 -3.330 -40.034 1.00 95.25 192 HIS A O 1
ATOM 1475 N N . SER A 1 193 ? 12.358 -4.793 -39.605 1.00 95.00 193 SER A N 1
ATOM 1476 C CA . SER A 1 193 ? 13.090 -5.483 -38.531 1.00 95.00 193 SER A CA 1
ATOM 1477 C C . SER A 1 193 ? 12.679 -6.954 -38.421 1.00 95.00 193 SER A C 1
ATOM 1479 O O . SER A 1 193 ? 11.506 -7.273 -38.667 1.00 95.00 193 SER A O 1
ATOM 1481 N N . PRO A 1 194 ? 13.583 -7.868 -38.019 1.00 95.56 194 PRO A N 1
ATOM 1482 C CA . PRO A 1 194 ? 13.193 -9.188 -37.542 1.00 95.56 194 PRO A CA 1
ATOM 1483 C C . PRO A 1 194 ? 12.151 -9.090 -36.423 1.00 95.56 194 PRO A C 1
ATOM 1485 O O . PRO A 1 194 ? 12.040 -8.083 -35.722 1.00 95.56 194 PRO A O 1
ATOM 1488 N N . ARG A 1 195 ? 11.359 -10.146 -36.238 1.00 94.56 195 ARG A N 1
ATOM 1489 C CA . ARG A 1 195 ? 10.475 -10.224 -35.067 1.00 94.56 195 ARG A CA 1
ATOM 1490 C C . ARG A 1 195 ? 11.316 -10.334 -33.796 1.00 94.56 195 ARG A C 1
ATOM 1492 O O . ARG A 1 195 ? 12.358 -10.982 -33.812 1.00 94.56 195 ARG A O 1
ATOM 1499 N N . TRP A 1 196 ? 10.846 -9.751 -32.696 1.00 93.94 196 TRP A N 1
ATOM 1500 C CA . TRP A 1 196 ? 11.584 -9.787 -31.432 1.00 93.94 196 TRP A CA 1
ATOM 1501 C C . TRP A 1 196 ? 11.661 -11.192 -30.821 1.00 93.94 196 TRP A C 1
ATOM 1503 O O . TRP A 1 196 ? 12.737 -11.672 -30.489 1.00 93.94 196 TRP A O 1
ATOM 1513 N N . GLY A 1 197 ? 10.523 -11.883 -30.736 1.00 89.62 197 GLY A N 1
ATOM 1514 C CA . GLY A 1 197 ? 10.380 -13.145 -30.007 1.00 89.62 197 GLY A CA 1
ATOM 1515 C C . GLY A 1 197 ? 9.276 -13.051 -28.954 1.00 89.62 197 GLY A C 1
ATOM 1516 O O . GLY A 1 197 ? 8.817 -11.954 -28.641 1.00 89.62 197 GLY A O 1
ATOM 1517 N N . GLY A 1 198 ? 8.821 -14.194 -28.433 1.00 90.06 198 GLY A N 1
ATOM 1518 C CA . GLY A 1 198 ? 7.796 -14.233 -27.384 1.00 90.06 198 GLY A CA 1
ATOM 1519 C C . GLY A 1 198 ? 6.480 -13.560 -27.785 1.00 90.06 198 GLY A C 1
ATOM 1520 O O . GLY A 1 198 ? 5.910 -13.869 -28.832 1.00 90.06 198 GLY A O 1
ATOM 1521 N N . ASP A 1 199 ? 6.011 -12.632 -26.948 1.00 89.25 199 ASP A N 1
ATOM 1522 C CA . ASP A 1 199 ? 4.814 -11.815 -27.195 1.00 89.25 199 ASP A CA 1
ATOM 1523 C C . ASP A 1 199 ? 5.062 -10.621 -28.139 1.00 89.25 199 ASP A C 1
ATOM 1525 O O . ASP A 1 199 ? 4.139 -9.864 -28.441 1.00 89.25 199 ASP A O 1
ATOM 1529 N N . GLY A 1 200 ? 6.292 -10.474 -28.640 1.00 91.94 200 GLY A N 1
ATOM 1530 C CA . GLY A 1 200 ? 6.685 -9.452 -29.602 1.00 91.94 200 GLY A CA 1
ATOM 1531 C C . GLY A 1 200 ? 6.983 -8.083 -28.995 1.00 91.94 200 GLY A C 1
ATOM 1532 O O . GLY A 1 200 ? 7.269 -7.163 -29.762 1.00 91.94 200 GLY A O 1
ATOM 1533 N N . LYS A 1 201 ? 6.924 -7.925 -27.666 1.00 93.62 201 LYS A N 1
ATOM 1534 C CA . LYS A 1 201 ? 7.215 -6.649 -27.007 1.00 93.62 201 LYS A CA 1
ATOM 1535 C C . LYS A 1 201 ? 8.710 -6.433 -26.831 1.00 93.62 201 LYS A C 1
ATOM 1537 O O . LYS A 1 201 ? 9.423 -7.317 -26.368 1.00 93.62 201 LYS A O 1
ATOM 1542 N N . VAL A 1 202 ? 9.153 -5.225 -27.157 1.00 94.69 202 VAL A N 1
ATOM 1543 C CA . VAL A 1 202 ? 10.530 -4.768 -26.982 1.00 94.69 202 VAL A CA 1
ATOM 1544 C C . VAL A 1 202 ? 10.574 -3.777 -25.832 1.00 94.69 202 VAL A C 1
ATOM 1546 O O . VAL A 1 202 ? 9.768 -2.850 -25.782 1.00 94.69 202 VAL A O 1
ATOM 1549 N N . GLN A 1 203 ? 11.518 -3.972 -24.917 1.00 95.25 203 GLN A N 1
ATOM 1550 C CA . GLN A 1 203 ? 11.701 -3.155 -23.723 1.00 95.25 203 GLN A CA 1
ATOM 1551 C C . GLN A 1 203 ? 12.504 -1.907 -24.102 1.00 95.25 203 GLN A C 1
ATOM 1553 O O . GLN A 1 203 ? 13.731 -1.955 -24.162 1.00 95.25 203 GLN A O 1
ATOM 1558 N N . PHE A 1 204 ? 11.831 -0.799 -24.406 1.00 94.69 204 PHE A N 1
ATOM 1559 C CA . PHE A 1 204 ? 12.481 0.435 -24.843 1.00 94.69 204 PHE A CA 1
ATOM 1560 C C . PHE A 1 204 ? 12.857 1.334 -23.670 1.00 94.69 204 PHE A C 1
ATOM 1562 O O . PHE A 1 204 ? 12.134 1.417 -22.679 1.00 94.69 204 PHE A O 1
ATOM 1569 N N . ILE A 1 205 ? 13.958 2.070 -23.814 1.00 95.38 205 ILE A N 1
ATOM 1570 C CA . ILE A 1 205 ? 14.373 3.106 -22.869 1.00 95.38 205 ILE A CA 1
ATOM 1571 C C . ILE A 1 205 ? 14.683 4.426 -23.576 1.00 95.38 205 ILE A C 1
ATOM 1573 O O . ILE A 1 205 ? 15.400 4.442 -24.578 1.00 95.38 205 ILE A O 1
ATOM 1577 N N . SER A 1 206 ? 14.186 5.537 -23.023 1.00 92.69 206 SER A N 1
ATOM 1578 C CA . SER A 1 206 ? 14.794 6.853 -23.246 1.00 92.69 206 SER A CA 1
ATOM 1579 C C . SER A 1 206 ? 15.970 6.996 -22.286 1.00 92.69 206 SER A C 1
ATOM 1581 O O . SER A 1 206 ? 15.797 7.168 -21.076 1.00 92.69 206 SER A O 1
ATOM 1583 N N . VAL A 1 207 ? 17.196 6.877 -22.792 1.00 92.88 207 VAL A N 1
ATOM 1584 C CA . VAL A 1 207 ? 18.390 7.009 -21.948 1.00 92.88 207 VAL A CA 1
ATOM 1585 C C . VAL A 1 207 ? 18.465 8.413 -21.358 1.00 92.88 207 VAL A C 1
ATOM 1587 O O . VAL A 1 207 ? 18.792 8.564 -20.179 1.00 92.88 207 VAL A O 1
ATOM 1590 N N . ALA A 1 208 ? 18.158 9.425 -22.171 1.00 85.25 208 ALA A N 1
ATOM 1591 C CA . ALA A 1 208 ? 18.192 10.825 -21.777 1.00 85.25 208 ALA A CA 1
ATOM 1592 C C . ALA A 1 208 ? 17.207 11.147 -20.645 1.00 85.25 208 ALA A C 1
ATOM 1594 O O . ALA A 1 208 ? 17.568 11.900 -19.737 1.00 85.25 208 ALA A O 1
ATOM 1595 N N . ASP A 1 209 ? 16.006 10.564 -20.684 1.00 83.81 209 ASP A N 1
ATOM 1596 C CA . ASP A 1 209 ? 14.929 10.915 -19.756 1.00 83.81 209 ASP A CA 1
ATOM 1597 C C . ASP A 1 209 ? 14.840 9.972 -18.547 1.00 83.81 209 ASP A C 1
ATOM 1599 O O . ASP A 1 209 ? 14.506 10.418 -17.451 1.00 83.81 209 ASP A O 1
ATOM 1603 N N . ASP A 1 210 ? 15.173 8.685 -18.709 1.00 92.94 210 ASP A N 1
ATOM 1604 C CA . ASP A 1 210 ? 14.827 7.657 -17.720 1.00 92.94 210 ASP A CA 1
ATOM 1605 C C . ASP A 1 210 ? 16.034 7.011 -17.040 1.00 92.94 210 ASP A C 1
ATOM 1607 O O . ASP A 1 210 ? 16.051 6.881 -15.811 1.00 92.94 210 ASP A O 1
ATOM 1611 N N . LEU A 1 211 ? 17.075 6.639 -17.796 1.00 96.25 211 LEU A N 1
ATOM 1612 C CA . LEU A 1 211 ? 18.223 5.921 -17.225 1.00 96.25 211 LEU A CA 1
ATOM 1613 C C . LEU A 1 211 ? 18.907 6.739 -16.123 1.00 96.25 211 LEU A C 1
ATOM 1615 O O . LEU A 1 211 ? 19.250 6.210 -15.065 1.00 96.25 211 LEU A O 1
ATOM 1619 N N . GLY A 1 212 ? 19.083 8.041 -16.358 1.00 95.56 212 GLY A N 1
ATOM 1620 C CA . GLY A 1 212 ? 19.709 8.936 -15.388 1.00 95.56 212 GLY A CA 1
ATOM 1621 C C . GLY A 1 212 ? 18.938 9.025 -14.069 1.00 95.56 212 GLY A C 1
ATOM 1622 O O . GLY A 1 212 ? 19.545 9.140 -13.005 1.00 95.56 212 GLY A O 1
ATOM 1623 N N . GLU A 1 213 ? 17.606 8.964 -14.104 1.00 94.88 213 GLU A N 1
ATOM 1624 C CA . GLU A 1 213 ? 16.772 8.941 -12.898 1.00 94.88 213 GLU A CA 1
ATOM 1625 C C . GLU A 1 213 ? 16.866 7.603 -12.169 1.00 94.88 213 GLU A C 1
ATOM 1627 O O . GLU A 1 213 ? 16.997 7.591 -10.948 1.00 94.88 213 GLU A O 1
ATOM 1632 N N . MET A 1 214 ? 16.883 6.487 -12.899 1.00 97.38 214 MET A N 1
ATOM 1633 C CA . MET A 1 214 ? 17.034 5.164 -12.292 1.00 97.38 214 MET A CA 1
ATOM 1634 C C . MET A 1 214 ? 18.379 5.026 -11.569 1.00 97.38 214 MET A C 1
ATOM 1636 O O . MET A 1 214 ? 18.417 4.648 -10.400 1.00 97.38 214 MET A O 1
ATOM 1640 N N . VAL A 1 215 ? 19.479 5.414 -12.224 1.00 98.00 215 VAL A N 1
ATOM 1641 C CA . VAL A 1 215 ? 20.829 5.387 -11.630 1.00 98.00 215 VAL A CA 1
ATOM 1642 C C . VAL A 1 215 ? 20.946 6.357 -10.454 1.00 98.00 215 VAL A C 1
ATOM 1644 O O . VAL A 1 215 ? 21.558 6.026 -9.440 1.00 98.00 215 VAL A O 1
ATOM 1647 N N . HIS A 1 216 ? 20.325 7.537 -10.538 1.00 97.62 216 HIS A N 1
ATOM 1648 C CA . HIS A 1 216 ? 20.230 8.447 -9.396 1.00 97.62 216 HIS A CA 1
ATOM 1649 C C . HIS A 1 216 ? 19.527 7.755 -8.218 1.00 97.62 216 HIS A C 1
ATOM 1651 O O . HIS A 1 216 ? 20.093 7.700 -7.128 1.00 97.62 216 HIS A O 1
ATOM 1657 N N . GLY A 1 217 ? 18.366 7.132 -8.441 1.00 96.50 217 GLY A N 1
ATOM 1658 C CA . GLY A 1 217 ? 17.656 6.358 -7.420 1.00 96.50 217 GLY A CA 1
ATOM 1659 C C . GLY A 1 217 ? 18.513 5.269 -6.764 1.00 96.50 217 GLY A C 1
ATOM 1660 O O . GLY A 1 217 ? 18.425 5.065 -5.553 1.00 96.50 217 GLY A O 1
ATOM 1661 N N . MET A 1 218 ? 19.390 4.613 -7.532 1.00 98.19 218 MET A N 1
ATOM 1662 C CA . MET A 1 218 ? 20.302 3.589 -7.013 1.00 98.19 218 MET A CA 1
ATOM 1663 C C . MET A 1 218 ? 21.346 4.187 -6.058 1.00 98.19 218 MET A C 1
ATOM 1665 O O . MET A 1 218 ? 21.684 3.562 -5.056 1.00 98.19 218 MET A O 1
ATOM 1669 N N . PHE A 1 219 ? 21.835 5.404 -6.328 1.00 98.00 219 PHE A N 1
ATOM 1670 C CA . PHE A 1 219 ? 22.760 6.111 -5.435 1.00 98.00 219 PHE A CA 1
ATOM 1671 C C . PHE A 1 219 ? 22.092 6.659 -4.163 1.00 98.00 219 PHE A C 1
ATOM 1673 O O . PHE A 1 219 ? 22.793 6.872 -3.172 1.00 98.00 219 PHE A O 1
ATOM 1680 N N . LEU A 1 220 ? 20.771 6.879 -4.155 1.00 96.38 220 LEU A N 1
ATOM 1681 C CA . LEU A 1 220 ? 20.049 7.351 -2.963 1.00 96.38 220 LEU A CA 1
ATOM 1682 C C . LEU A 1 220 ? 19.975 6.276 -1.867 1.00 96.38 220 LEU A C 1
ATOM 1684 O O . LEU A 1 220 ? 20.155 6.600 -0.695 1.00 96.38 220 LEU A O 1
ATOM 1688 N N . ASP A 1 221 ? 19.759 5.010 -2.244 1.00 94.50 221 ASP A N 1
ATOM 1689 C CA . ASP A 1 221 ? 19.685 3.866 -1.319 1.00 94.50 221 ASP A CA 1
ATOM 1690 C C . ASP A 1 221 ? 20.416 2.627 -1.879 1.00 94.50 221 ASP A C 1
ATOM 1692 O O . ASP A 1 221 ? 19.796 1.636 -2.277 1.00 94.50 221 ASP A O 1
ATOM 1696 N N . PRO A 1 222 ? 21.756 2.657 -1.943 1.00 96.19 222 PRO A N 1
ATOM 1697 C CA . PRO A 1 222 ? 22.533 1.599 -2.586 1.00 96.19 222 PRO A CA 1
ATOM 1698 C C . PRO A 1 222 ? 22.442 0.253 -1.854 1.00 96.19 222 PRO A C 1
ATOM 1700 O O . PRO A 1 222 ? 22.550 -0.797 -2.486 1.00 96.19 222 PRO A O 1
ATOM 1703 N N . ALA A 1 223 ? 22.189 0.263 -0.541 1.00 94.25 223 ALA A N 1
ATOM 1704 C CA . ALA A 1 223 ? 22.074 -0.954 0.259 1.00 94.25 223 ALA A CA 1
ATOM 1705 C C . ALA A 1 223 ? 20.855 -1.794 -0.152 1.00 94.25 223 ALA A C 1
ATOM 1707 O O . ALA A 1 223 ? 20.958 -3.018 -0.244 1.00 94.25 223 ALA A O 1
ATOM 1708 N N . LYS A 1 224 ? 19.726 -1.145 -0.469 1.00 93.31 224 LYS A N 1
ATOM 1709 C CA . LYS A 1 224 ? 18.505 -1.806 -0.956 1.00 93.31 224 LYS A CA 1
ATOM 1710 C C . LYS A 1 224 ? 18.700 -2.535 -2.289 1.00 93.31 224 LYS A C 1
ATOM 1712 O O . LYS A 1 224 ? 18.046 -3.552 -2.548 1.00 93.31 224 LYS A O 1
ATOM 1717 N N . TRP A 1 225 ? 19.586 -2.019 -3.137 1.00 95.00 225 TRP A N 1
ATOM 1718 C CA . TRP A 1 225 ? 19.826 -2.523 -4.494 1.00 95.00 225 TRP A CA 1
ATOM 1719 C C . TRP A 1 225 ? 21.110 -3.344 -4.619 1.00 95.00 225 TRP A C 1
ATOM 1721 O O . TRP A 1 225 ? 21.455 -3.792 -5.712 1.00 95.00 225 TRP A O 1
ATOM 1731 N N . LYS A 1 226 ? 21.810 -3.569 -3.504 1.00 95.62 226 LYS A N 1
ATOM 1732 C CA . LYS A 1 226 ? 23.068 -4.308 -3.456 1.00 95.62 226 LYS A CA 1
ATOM 1733 C C . LYS A 1 226 ? 22.944 -5.667 -4.141 1.00 95.62 226 LYS A C 1
ATOM 1735 O O . LYS A 1 226 ? 22.079 -6.472 -3.802 1.00 95.62 226 LYS A O 1
ATOM 1740 N N . ASN A 1 227 ? 23.876 -5.938 -5.052 1.00 92.56 227 ASN A N 1
ATOM 1741 C CA . ASN A 1 227 ? 23.986 -7.175 -5.817 1.00 92.56 227 ASN A CA 1
ATOM 1742 C C . ASN A 1 227 ? 22.724 -7.498 -6.638 1.00 92.56 227 ASN A C 1
ATOM 1744 O O . ASN A 1 227 ? 22.433 -8.670 -6.895 1.00 92.56 227 ASN A O 1
ATOM 1748 N N . LYS A 1 228 ? 21.987 -6.477 -7.080 1.00 94.75 228 LYS A N 1
ATOM 1749 C CA . LYS A 1 228 ? 20.907 -6.621 -8.058 1.00 94.75 228 LYS A CA 1
ATOM 1750 C C . LYS A 1 228 ? 21.325 -6.050 -9.406 1.00 94.75 228 LYS A C 1
ATOM 1752 O O . LYS A 1 228 ? 22.049 -5.058 -9.464 1.00 94.75 228 LYS A O 1
ATOM 1757 N N . THR A 1 229 ? 20.824 -6.677 -10.463 1.00 96.19 229 THR A N 1
ATOM 1758 C CA . THR A 1 229 ? 20.872 -6.149 -11.826 1.00 96.19 229 THR A CA 1
ATOM 1759 C C . THR A 1 229 ? 19.477 -5.656 -12.159 1.00 96.19 229 THR A C 1
ATOM 1761 O O . THR A 1 229 ? 18.526 -6.433 -12.178 1.00 96.19 229 THR A O 1
ATOM 1764 N N . ILE A 1 230 ? 19.338 -4.346 -12.318 1.00 97.00 230 ILE A N 1
ATOM 1765 C CA . ILE A 1 230 ? 18.051 -3.693 -12.523 1.00 97.00 230 ILE A CA 1
ATOM 1766 C C . ILE A 1 230 ? 17.763 -3.619 -14.016 1.00 97.00 230 ILE A C 1
ATOM 1768 O O . ILE A 1 230 ? 18.591 -3.126 -14.785 1.00 97.00 230 ILE A O 1
ATOM 1772 N N . GLN A 1 231 ? 16.572 -4.074 -14.403 1.00 97.06 231 GLN A N 1
ATOM 1773 C CA . GLN A 1 231 ? 16.038 -3.876 -15.744 1.00 97.06 231 GLN A CA 1
ATOM 1774 C C . GLN A 1 231 ? 15.650 -2.404 -15.909 1.00 97.06 231 GLN A C 1
ATOM 1776 O O . GLN A 1 231 ? 14.653 -1.932 -15.362 1.00 97.06 231 GLN A O 1
ATOM 1781 N N . CYS A 1 232 ? 16.459 -1.651 -16.640 1.00 96.94 232 CYS A N 1
ATOM 1782 C CA . CYS A 1 232 ? 16.229 -0.236 -16.869 1.00 96.94 232 CYS A CA 1
ATOM 1783 C C . CYS A 1 232 ? 15.499 -0.061 -18.204 1.00 96.94 232 CYS A C 1
ATOM 1785 O O . CYS A 1 232 ? 16.135 0.017 -19.254 1.00 96.94 232 CYS A O 1
ATOM 1787 N N . PHE A 1 233 ? 14.170 0.022 -18.184 1.00 95.75 233 PHE A N 1
ATOM 1788 C CA . PHE A 1 233 ? 13.372 0.351 -19.368 1.00 95.75 233 PHE A CA 1
ATOM 1789 C C . PHE A 1 233 ? 12.167 1.228 -19.026 1.00 95.75 233 PHE A C 1
ATOM 1791 O O . PHE A 1 233 ? 11.667 1.218 -17.901 1.00 95.75 233 PHE A O 1
ATOM 1798 N N . SER A 1 234 ? 11.748 2.036 -19.996 1.00 86.75 234 SER A N 1
ATOM 1799 C CA . SER A 1 234 ? 10.667 3.013 -19.864 1.00 86.75 234 SER A CA 1
ATOM 1800 C C . SER A 1 234 ? 9.305 2.367 -20.064 1.00 86.75 234 SER A C 1
ATOM 1802 O O . SER A 1 234 ? 8.377 2.656 -19.315 1.00 86.75 234 SER A O 1
ATOM 1804 N N . ASP A 1 235 ? 9.193 1.520 -21.088 1.00 88.56 235 ASP A N 1
ATOM 1805 C CA . ASP A 1 235 ? 7.973 0.797 -21.437 1.00 88.56 235 ASP A CA 1
ATOM 1806 C C . ASP A 1 235 ? 8.292 -0.376 -22.381 1.00 88.56 235 ASP A C 1
ATOM 1808 O O . ASP A 1 235 ? 9.382 -0.438 -22.958 1.00 88.56 235 ASP A O 1
ATOM 1812 N N . ALA A 1 236 ? 7.346 -1.299 -22.550 1.00 90.81 236 ALA A N 1
ATOM 1813 C CA . ALA A 1 236 ? 7.479 -2.457 -23.427 1.00 90.81 236 ALA A CA 1
ATOM 1814 C C . ALA A 1 236 ? 6.295 -2.573 -24.396 1.00 90.81 236 ALA A C 1
ATOM 1816 O O . ALA A 1 236 ? 5.148 -2.777 -23.990 1.00 90.81 236 ALA A O 1
ATOM 1817 N N . PHE A 1 237 ? 6.573 -2.493 -25.698 1.00 91.88 237 PHE A N 1
ATOM 1818 C CA . PHE A 1 237 ? 5.546 -2.505 -26.744 1.00 91.88 237 PHE A CA 1
ATOM 1819 C C . PHE A 1 237 ? 6.013 -3.219 -28.014 1.00 91.88 237 PHE A C 1
ATOM 1821 O O . PHE A 1 237 ? 7.209 -3.400 -28.243 1.00 91.88 237 PHE A O 1
ATOM 1828 N N . THR A 1 238 ? 5.057 -3.663 -28.833 1.00 95.62 238 THR A N 1
ATOM 1829 C CA . THR A 1 238 ? 5.352 -4.310 -30.121 1.00 95.62 238 THR A CA 1
ATOM 1830 C C . THR A 1 238 ? 5.834 -3.288 -31.155 1.00 95.62 238 THR A C 1
ATOM 1832 O O . THR A 1 238 ? 5.591 -2.088 -31.015 1.00 95.62 238 THR A O 1
ATOM 1835 N N . TYR A 1 239 ? 6.497 -3.727 -32.228 1.00 95.38 239 TYR A N 1
ATOM 1836 C CA . TYR A 1 239 ? 6.872 -2.816 -33.320 1.00 95.38 239 TYR A CA 1
ATOM 1837 C C . TYR A 1 239 ? 5.648 -2.263 -34.070 1.00 95.38 239 TYR A C 1
ATOM 1839 O O . TYR A 1 239 ? 5.666 -1.130 -34.566 1.00 95.38 239 TYR A O 1
ATOM 1847 N N . GLU A 1 240 ? 4.559 -3.028 -34.123 1.00 95.75 240 GLU A N 1
ATOM 1848 C CA . GLU A 1 240 ? 3.257 -2.568 -34.594 1.00 95.75 240 GLU A CA 1
ATOM 1849 C C . GLU A 1 240 ? 2.731 -1.414 -33.727 1.00 95.75 240 GLU A C 1
ATOM 1851 O O . GLU A 1 240 ? 2.388 -0.356 -34.260 1.00 95.75 240 GLU A O 1
ATOM 1856 N N . ASP A 1 241 ? 2.739 -1.572 -32.400 1.00 94.56 241 ASP A N 1
ATOM 1857 C CA . ASP A 1 241 ? 2.338 -0.513 -31.469 1.00 94.56 241 ASP A CA 1
ATOM 1858 C C . ASP A 1 241 ? 3.270 0.697 -31.567 1.00 94.56 241 ASP A C 1
ATOM 1860 O O . ASP A 1 241 ? 2.792 1.824 -31.640 1.00 94.56 241 ASP A O 1
ATOM 1864 N N . MET A 1 242 ? 4.587 0.484 -31.664 1.00 94.25 242 MET A N 1
ATOM 1865 C CA . MET A 1 242 ? 5.576 1.554 -31.833 1.00 94.25 242 MET A CA 1
ATOM 1866 C C . MET A 1 242 ? 5.251 2.434 -33.044 1.00 94.25 242 MET A C 1
ATOM 1868 O O . MET A 1 242 ? 5.179 3.658 -32.938 1.00 94.25 242 MET A O 1
ATOM 1872 N N . THR A 1 243 ? 5.060 1.821 -34.214 1.00 95.56 243 THR A N 1
ATOM 1873 C CA . THR A 1 243 ? 4.805 2.562 -35.461 1.00 95.56 243 THR A CA 1
ATOM 1874 C C . THR A 1 243 ? 3.420 3.207 -35.471 1.00 95.56 243 THR A C 1
ATOM 1876 O O . THR A 1 243 ? 3.250 4.302 -36.022 1.00 95.56 243 THR A O 1
ATOM 1879 N N . LYS A 1 244 ? 2.443 2.597 -34.793 1.00 95.69 244 LYS A N 1
ATOM 1880 C CA . LYS A 1 244 ? 1.128 3.192 -34.549 1.00 95.69 244 LYS A CA 1
ATOM 1881 C C . LYS A 1 244 ? 1.222 4.424 -33.644 1.00 95.69 244 LYS A C 1
ATOM 1883 O O . LYS A 1 244 ? 0.773 5.489 -34.057 1.00 95.69 244 LYS A O 1
ATOM 1888 N N . ILE A 1 245 ? 1.859 4.313 -32.478 1.00 91.44 245 ILE A N 1
ATOM 1889 C CA . ILE A 1 245 ? 2.082 5.423 -31.536 1.00 91.44 245 ILE A CA 1
ATOM 1890 C C . ILE A 1 245 ? 2.834 6.556 -32.238 1.00 91.44 245 ILE A C 1
ATOM 1892 O O . ILE A 1 245 ? 2.430 7.715 -32.166 1.00 91.44 245 ILE A O 1
ATOM 1896 N N . PHE A 1 246 ? 3.883 6.231 -32.998 1.00 92.44 246 PHE A N 1
ATOM 1897 C CA . PHE A 1 246 ? 4.618 7.218 -33.785 1.00 92.44 246 PHE A CA 1
ATOM 1898 C C . PHE A 1 246 ? 3.709 7.952 -34.780 1.00 92.44 246 PHE A C 1
ATOM 1900 O O . PHE A 1 246 ? 3.791 9.176 -34.911 1.00 92.44 246 PHE A O 1
ATOM 1907 N N . THR A 1 247 ? 2.818 7.227 -35.464 1.00 95.56 247 THR A N 1
ATOM 1908 C CA . THR A 1 247 ? 1.847 7.819 -36.394 1.00 95.56 247 THR A CA 1
ATOM 1909 C C . THR A 1 247 ? 0.868 8.741 -35.671 1.00 95.56 247 THR A C 1
ATOM 1911 O O . THR A 1 247 ? 0.614 9.848 -36.141 1.00 95.56 247 THR A O 1
ATOM 1914 N N . GLU A 1 248 ? 0.348 8.319 -34.521 1.00 94.19 248 GLU A N 1
ATOM 1915 C CA . GLU A 1 248 ? -0.601 9.094 -33.717 1.00 94.19 248 GLU A CA 1
ATOM 1916 C C . GLU A 1 248 ? 0.021 10.389 -33.180 1.00 94.19 248 GLU A C 1
ATOM 1918 O O . GLU A 1 248 ? -0.600 11.449 -33.257 1.00 94.19 248 GLU A O 1
ATOM 1923 N N . VAL A 1 249 ? 1.265 10.328 -32.696 1.00 91.25 249 VAL A N 1
ATOM 1924 C CA . VAL A 1 249 ? 1.961 11.478 -32.100 1.00 91.25 249 VAL A CA 1
ATOM 1925 C C . VAL A 1 249 ? 2.474 12.454 -33.160 1.00 91.25 249 VAL A C 1
ATOM 1927 O O . VAL A 1 249 ? 2.415 13.668 -32.968 1.00 91.25 249 VAL A O 1
ATOM 1930 N N . THR A 1 250 ? 2.996 11.954 -34.284 1.00 93.12 250 THR A N 1
ATOM 1931 C CA . THR A 1 250 ? 3.672 12.803 -35.285 1.00 93.12 250 THR A CA 1
ATOM 1932 C C . THR A 1 250 ? 2.801 13.163 -36.487 1.00 93.12 250 THR A C 1
ATOM 1934 O O . THR A 1 250 ? 3.162 14.055 -37.257 1.00 93.12 250 THR A O 1
ATOM 1937 N N . GLY A 1 251 ? 1.694 12.447 -36.703 1.00 92.94 251 GLY A N 1
ATOM 1938 C CA . GLY A 1 251 ? 0.872 12.534 -37.912 1.00 92.94 251 GLY A CA 1
ATOM 1939 C C . GLY A 1 251 ? 1.531 11.961 -39.175 1.00 92.94 251 GLY A C 1
ATOM 1940 O O . GLY A 1 251 ? 0.932 12.004 -40.252 1.00 92.94 251 GLY A O 1
ATOM 1941 N N . LYS A 1 252 ? 2.760 11.432 -39.087 1.00 95.38 252 LYS A N 1
ATOM 1942 C CA . LYS A 1 252 ? 3.468 10.823 -40.220 1.00 95.38 252 LYS A CA 1
ATOM 1943 C C . LYS A 1 252 ? 3.071 9.359 -40.354 1.00 95.38 252 LYS A C 1
ATOM 1945 O O . LYS A 1 252 ? 3.059 8.632 -39.371 1.00 95.38 252 LYS A O 1
ATOM 1950 N N . LYS A 1 253 ? 2.804 8.903 -41.579 1.00 96.44 253 LYS A N 1
ATOM 1951 C CA . LYS A 1 253 ? 2.490 7.493 -41.842 1.00 96.44 253 LYS A CA 1
ATOM 1952 C C . LYS A 1 253 ? 3.700 6.617 -41.522 1.00 96.44 253 LYS A C 1
ATOM 1954 O O . LYS A 1 253 ? 4.731 6.759 -42.176 1.00 96.44 253 LYS A O 1
ATOM 1959 N N . ALA A 1 254 ? 3.560 5.695 -40.577 1.00 97.44 254 ALA A N 1
ATOM 1960 C CA . ALA A 1 254 ? 4.563 4.679 -40.285 1.00 97.44 254 ALA A CA 1
ATOM 1961 C C . ALA A 1 254 ? 3.949 3.275 -40.294 1.00 97.44 254 ALA A C 1
ATOM 1963 O O . ALA A 1 254 ? 2.745 3.109 -40.087 1.00 97.44 254 ALA A O 1
ATOM 1964 N N . ARG A 1 255 ? 4.773 2.263 -40.577 1.00 97.31 255 ARG A N 1
ATOM 1965 C CA . ARG A 1 255 ? 4.372 0.850 -40.534 1.00 97.31 255 ARG A CA 1
ATOM 1966 C C . ARG A 1 255 ? 5.538 -0.033 -40.122 1.00 97.31 255 ARG A C 1
ATOM 1968 O O . ARG A 1 255 ? 6.677 0.246 -40.487 1.00 97.31 255 ARG A O 1
ATOM 1975 N N . TYR A 1 256 ? 5.247 -1.113 -39.410 1.00 97.25 256 TYR A N 1
ATOM 1976 C CA . TYR A 1 256 ? 6.204 -2.192 -39.205 1.00 97.25 256 TYR A CA 1
ATOM 1977 C C . TYR A 1 256 ? 6.161 -3.168 -40.387 1.00 97.25 256 TYR A C 1
ATOM 1979 O O . TYR A 1 256 ? 5.083 -3.575 -40.825 1.00 97.25 256 TYR A O 1
ATOM 1987 N N . VAL A 1 257 ? 7.335 -3.540 -40.896 1.00 96.56 257 VAL A N 1
ATOM 1988 C CA . VAL A 1 257 ? 7.510 -4.532 -41.958 1.00 96.56 257 VAL A CA 1
ATOM 1989 C C . VAL A 1 257 ? 8.410 -5.657 -41.429 1.00 96.56 257 VAL A C 1
ATOM 1991 O O . VAL A 1 257 ? 9.626 -5.474 -41.330 1.00 96.56 257 VAL A O 1
ATOM 1994 N N . PRO A 1 258 ? 7.848 -6.823 -41.060 1.00 95.00 258 PRO A N 1
ATOM 1995 C CA . PRO A 1 258 ? 8.634 -7.909 -40.488 1.00 95.00 258 PRO A CA 1
ATOM 1996 C C . PRO A 1 258 ? 9.570 -8.539 -41.522 1.00 95.00 258 PRO A C 1
ATOM 1998 O O . PRO A 1 258 ? 9.161 -8.830 -42.648 1.00 95.00 258 PRO A O 1
ATOM 2001 N N . MET A 1 259 ? 10.809 -8.813 -41.112 1.00 94.50 259 MET A N 1
ATOM 2002 C CA . MET A 1 259 ? 11.737 -9.665 -41.864 1.00 94.50 259 MET A CA 1
ATOM 2003 C C . MET A 1 259 ? 11.438 -11.152 -41.613 1.00 94.50 259 MET A C 1
ATOM 2005 O O . MET A 1 259 ? 10.891 -11.516 -40.568 1.00 94.50 259 MET A O 1
ATOM 2009 N N . GLY A 1 260 ? 11.777 -12.015 -42.577 1.00 86.62 260 GLY A N 1
ATOM 2010 C CA . GLY A 1 260 ? 11.491 -13.452 -42.506 1.00 86.62 260 GLY A CA 1
ATOM 2011 C C . GLY A 1 260 ? 12.348 -14.187 -41.474 1.00 86.62 260 GLY A C 1
ATOM 2012 O O . GLY A 1 260 ? 11.856 -15.079 -40.785 1.00 86.62 260 GLY A O 1
ATOM 2013 N N . SER A 1 261 ? 13.611 -13.786 -41.343 1.00 92.00 261 SER A N 1
ATOM 2014 C CA . SER A 1 261 ? 14.583 -14.320 -40.391 1.00 92.00 261 SER A CA 1
ATOM 2015 C C . SER A 1 261 ? 15.450 -13.204 -39.809 1.00 92.00 261 SER A C 1
ATOM 2017 O O . SER A 1 261 ? 15.670 -12.181 -40.454 1.00 92.00 261 SER A O 1
ATOM 2019 N N . TYR A 1 262 ? 16.013 -13.409 -38.613 1.00 91.25 262 TYR A N 1
ATOM 2020 C CA . TYR A 1 262 ? 17.061 -12.516 -38.099 1.00 91.25 262 TYR A CA 1
ATOM 2021 C C . TYR A 1 262 ? 18.323 -12.535 -38.980 1.00 91.25 262 TYR A C 1
ATOM 2023 O O . TYR A 1 262 ? 19.039 -11.539 -39.033 1.00 91.25 262 TYR A O 1
ATOM 2031 N N . ASN A 1 263 ? 18.555 -13.615 -39.740 1.00 91.50 263 ASN A N 1
ATOM 2032 C CA . ASN A 1 263 ? 19.645 -13.699 -40.724 1.00 91.50 263 ASN A CA 1
ATOM 2033 C C . ASN A 1 263 ? 19.482 -12.710 -41.890 1.00 91.50 263 ASN A C 1
ATOM 2035 O O . ASN A 1 263 ? 20.457 -12.430 -42.582 1.00 91.50 263 ASN A O 1
ATOM 2039 N N . ASP A 1 264 ? 18.272 -12.187 -42.105 1.00 91.56 264 ASP A N 1
ATOM 2040 C CA . ASP A 1 264 ? 17.993 -11.208 -43.159 1.00 91.56 264 ASP A CA 1
ATOM 2041 C C . ASP A 1 264 ? 18.349 -9.775 -42.721 1.00 91.56 264 ASP A C 1
ATOM 2043 O O . ASP A 1 264 ? 18.288 -8.850 -43.533 1.00 91.56 264 ASP A O 1
ATOM 2047 N N . PHE A 1 265 ? 18.709 -9.574 -41.445 1.00 91.81 265 PHE A N 1
ATOM 2048 C CA . PHE A 1 265 ? 19.116 -8.270 -40.933 1.00 91.81 265 PHE A CA 1
ATOM 2049 C C . PHE A 1 265 ? 20.411 -7.806 -41.623 1.00 91.81 265 PHE A C 1
ATOM 2051 O O . PHE A 1 265 ? 21.398 -8.549 -41.633 1.00 91.81 265 PHE A O 1
ATOM 2058 N N . PRO A 1 266 ? 20.440 -6.600 -42.215 1.00 89.69 266 PRO A N 1
ATOM 2059 C CA . PRO A 1 266 ? 21.548 -6.191 -43.063 1.00 89.69 266 PRO A CA 1
ATOM 2060 C C . PRO A 1 266 ? 22.738 -5.710 -42.219 1.00 89.69 266 PRO A C 1
ATOM 2062 O O . PRO A 1 266 ? 22.799 -4.556 -41.802 1.00 89.69 266 PRO A O 1
ATOM 2065 N N . THR A 1 267 ? 23.709 -6.597 -41.982 1.00 85.00 267 THR A N 1
ATOM 2066 C CA . THR A 1 267 ? 24.882 -6.290 -41.140 1.00 85.00 267 THR A CA 1
ATOM 2067 C C . THR A 1 267 ? 25.981 -5.514 -41.860 1.00 85.00 267 THR A C 1
ATOM 2069 O O . THR A 1 267 ? 26.794 -4.858 -41.219 1.00 85.00 267 THR A O 1
ATOM 2072 N N . HIS A 1 268 ? 26.041 -5.590 -43.193 1.00 84.50 268 HIS A N 1
ATOM 2073 C CA . HIS A 1 268 ? 27.042 -4.913 -44.033 1.00 84.50 268 HIS A CA 1
ATOM 2074 C C . HIS A 1 268 ? 28.515 -5.141 -43.616 1.00 84.50 268 HIS A C 1
ATOM 2076 O O . HIS A 1 268 ? 29.378 -4.330 -43.949 1.00 84.50 268 HIS A O 1
ATOM 2082 N N . GLY A 1 269 ? 28.816 -6.235 -42.902 1.00 79.44 269 GLY A N 1
ATOM 2083 C CA . GLY A 1 269 ? 30.150 -6.514 -42.349 1.00 79.44 269 GLY A CA 1
ATOM 2084 C C . GLY A 1 269 ? 30.557 -5.610 -41.176 1.00 79.44 269 GLY A C 1
ATOM 2085 O O . GLY A 1 269 ? 31.740 -5.539 -40.847 1.00 79.44 269 GLY A O 1
ATOM 2086 N N . SER A 1 270 ? 29.604 -4.890 -40.574 1.00 82.12 270 SER A N 1
ATOM 2087 C CA . SER A 1 270 ? 29.793 -4.124 -39.341 1.00 82.12 270 SER A CA 1
ATOM 2088 C C . SER A 1 270 ? 29.612 -5.044 -38.138 1.00 82.12 270 SER A C 1
ATOM 2090 O O . SER A 1 270 ? 28.536 -5.608 -37.941 1.00 82.12 270 SER A O 1
ATOM 2092 N N . THR A 1 271 ? 30.638 -5.143 -37.295 1.00 78.88 271 THR A N 1
ATOM 2093 C CA . THR A 1 271 ? 30.599 -5.946 -36.062 1.00 78.88 271 THR A CA 1
ATOM 2094 C C . THR A 1 271 ? 29.510 -5.474 -35.092 1.00 78.88 271 THR A C 1
ATOM 2096 O O . THR A 1 271 ? 28.910 -6.287 -34.398 1.00 78.88 271 THR A O 1
ATOM 2099 N N . VAL A 1 272 ? 29.188 -4.174 -35.097 1.00 77.75 272 VAL A N 1
ATOM 2100 C CA . VAL A 1 272 ? 28.071 -3.588 -34.332 1.00 77.75 272 VAL A CA 1
ATOM 2101 C C . VAL A 1 272 ? 26.736 -4.179 -34.787 1.00 77.75 272 VAL A C 1
ATOM 2103 O O . VAL A 1 272 ? 25.897 -4.561 -33.977 1.00 77.75 272 VAL A O 1
ATOM 2106 N N . LEU A 1 273 ? 26.526 -4.254 -36.103 1.00 85.25 273 LEU A N 1
ATOM 2107 C CA . LEU A 1 273 ? 25.269 -4.728 -36.678 1.00 85.25 273 LEU A CA 1
ATOM 2108 C C . LEU A 1 273 ? 25.147 -6.258 -36.612 1.00 85.25 273 LEU A C 1
ATOM 2110 O O . LEU A 1 273 ? 24.036 -6.776 -36.495 1.00 85.25 273 LEU A O 1
ATOM 2114 N N . GLU A 1 274 ? 26.269 -6.979 -36.648 1.00 88.75 274 GLU A N 1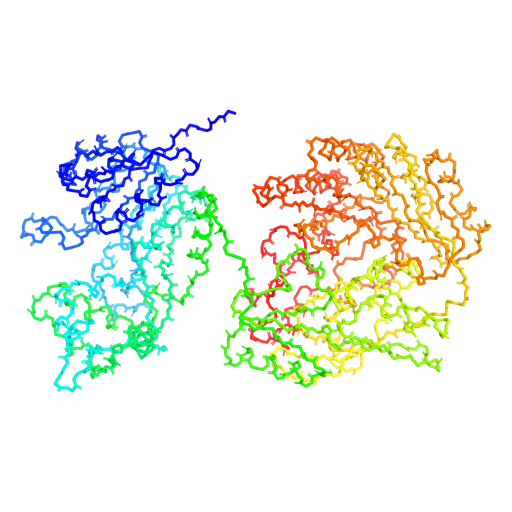
ATOM 2115 C CA . GLU A 1 274 ? 26.326 -8.421 -36.369 1.00 88.75 274 GLU A CA 1
ATOM 2116 C C . GLU A 1 274 ? 25.894 -8.729 -34.928 1.00 88.75 274 GLU A C 1
ATOM 2118 O O . GLU A 1 274 ? 25.105 -9.645 -34.705 1.00 88.75 274 GLU A O 1
ATOM 2123 N N . GLU A 1 275 ? 26.308 -7.917 -33.953 1.00 87.69 275 GLU A N 1
ATOM 2124 C CA . GLU A 1 275 ? 25.860 -8.078 -32.567 1.00 87.69 275 GLU A CA 1
ATOM 2125 C C . GLU A 1 275 ? 24.353 -7.807 -32.409 1.00 87.69 275 GLU A C 1
ATOM 2127 O O . GLU A 1 275 ? 23.660 -8.538 -31.704 1.00 87.69 275 GLU A O 1
ATOM 2132 N N . ILE A 1 276 ? 23.793 -6.826 -33.128 1.00 90.06 276 ILE A N 1
ATOM 2133 C CA . ILE A 1 276 ? 22.335 -6.597 -33.166 1.00 90.06 276 ILE A CA 1
ATOM 2134 C C . ILE A 1 276 ? 21.593 -7.820 -33.730 1.00 90.06 276 ILE A C 1
ATOM 2136 O O . ILE A 1 276 ? 20.550 -8.218 -33.203 1.00 90.06 276 ILE A O 1
ATOM 2140 N N . GLN A 1 277 ? 22.124 -8.438 -34.788 1.00 93.12 277 GLN A N 1
ATOM 2141 C CA . GLN A 1 277 ? 21.584 -9.690 -35.322 1.00 93.12 277 GLN A CA 1
ATOM 2142 C C . GLN A 1 277 ? 21.616 -10.813 -34.271 1.00 93.12 277 GLN A C 1
ATOM 2144 O O . GLN A 1 277 ? 20.636 -11.553 -34.128 1.00 93.12 277 GLN A O 1
ATOM 2149 N N . ASP A 1 278 ? 22.696 -10.908 -33.495 1.00 94.00 278 ASP A N 1
ATOM 2150 C CA . ASP A 1 278 ? 22.819 -11.853 -32.385 1.00 94.00 278 ASP A CA 1
ATOM 2151 C C . ASP A 1 278 ? 21.817 -11.567 -31.251 1.00 94.00 278 ASP A C 1
ATOM 2153 O O . ASP A 1 278 ? 21.251 -12.510 -30.691 1.00 94.00 278 ASP A O 1
ATOM 2157 N N . VAL A 1 279 ? 21.506 -10.297 -30.963 1.00 94.19 279 VAL A N 1
ATOM 2158 C CA . VAL A 1 279 ? 20.452 -9.911 -30.007 1.00 94.19 279 VAL A CA 1
ATOM 2159 C C . VAL A 1 279 ? 19.076 -10.387 -30.474 1.00 94.19 279 VAL A C 1
ATOM 2161 O O . VAL A 1 279 ? 18.328 -10.940 -29.668 1.00 94.19 279 VAL A O 1
ATOM 2164 N N . PHE A 1 280 ? 18.738 -10.254 -31.762 1.00 95.38 280 PHE A N 1
ATOM 2165 C CA . PHE A 1 280 ? 17.483 -10.808 -32.290 1.00 95.38 280 PHE A CA 1
ATOM 2166 C C . PHE A 1 280 ? 17.427 -12.329 -32.149 1.00 95.38 280 PHE A C 1
ATOM 2168 O O . PHE A 1 280 ? 16.404 -12.878 -31.735 1.00 95.38 280 PHE A O 1
ATOM 2175 N N . ARG A 1 281 ? 18.532 -13.022 -32.452 1.00 95.56 281 ARG A N 1
ATOM 2176 C CA . ARG A 1 281 ? 18.640 -14.472 -32.243 1.00 95.56 281 ARG A CA 1
ATOM 2177 C C . ARG A 1 281 ? 18.414 -14.832 -30.772 1.00 95.56 281 ARG A C 1
ATOM 2179 O O . ARG A 1 281 ? 17.671 -15.769 -30.485 1.00 95.56 281 ARG A O 1
ATOM 2186 N N . TYR A 1 282 ? 19.032 -14.094 -29.852 1.00 95.75 282 TYR A N 1
ATOM 2187 C CA . TYR A 1 282 ? 18.886 -14.286 -28.412 1.00 95.75 282 TYR A CA 1
ATOM 2188 C C . TYR A 1 282 ? 17.451 -14.044 -27.933 1.00 95.75 282 TYR A C 1
ATOM 2190 O O . TYR A 1 282 ? 16.874 -14.931 -27.306 1.00 95.75 282 TYR A O 1
ATOM 2198 N N . ALA A 1 283 ? 16.843 -12.908 -28.279 1.00 93.94 283 ALA A N 1
ATOM 2199 C CA . ALA A 1 283 ? 15.475 -12.580 -27.890 1.00 93.94 283 ALA A CA 1
ATOM 2200 C C . ALA A 1 283 ? 14.480 -13.645 -28.387 1.00 93.94 283 ALA A C 1
ATOM 2202 O O . ALA A 1 283 ? 13.650 -14.129 -27.616 1.00 93.94 283 ALA A O 1
ATOM 2203 N N . GLN A 1 284 ? 14.617 -14.116 -29.630 1.00 94.00 284 GLN A N 1
ATOM 2204 C CA . GLN A 1 284 ? 13.778 -15.197 -30.158 1.00 94.00 284 GLN A CA 1
ATOM 2205 C C . GLN A 1 284 ? 14.022 -16.539 -29.452 1.00 94.00 284 GLN A C 1
ATOM 2207 O O . GLN A 1 284 ? 13.069 -17.276 -29.194 1.00 94.00 284 GLN A O 1
ATOM 2212 N N . ALA A 1 285 ? 15.274 -16.855 -29.108 1.00 93.00 285 ALA A N 1
ATOM 2213 C CA . ALA A 1 285 ? 15.626 -18.071 -28.376 1.00 93.00 285 ALA A CA 1
ATOM 2214 C C . ALA A 1 285 ? 15.186 -18.042 -26.901 1.00 93.00 285 ALA A C 1
ATOM 2216 O O . ALA A 1 285 ? 14.994 -19.106 -26.311 1.00 93.00 285 ALA A O 1
ATOM 2217 N N . ASN A 1 286 ? 15.008 -16.849 -26.324 1.00 90.19 286 ASN A N 1
ATOM 2218 C CA . ASN A 1 286 ? 14.686 -16.629 -24.915 1.00 90.19 286 ASN A CA 1
ATOM 2219 C C . ASN A 1 286 ? 13.266 -16.078 -24.696 1.00 90.19 286 ASN A C 1
ATOM 2221 O O . ASN A 1 286 ? 13.032 -15.277 -23.797 1.00 90.19 286 ASN A O 1
ATOM 2225 N N . ASN A 1 287 ? 12.300 -16.482 -25.528 1.00 87.88 287 ASN A N 1
ATOM 2226 C CA . ASN A 1 287 ? 10.884 -16.122 -25.366 1.00 87.88 287 ASN A CA 1
ATOM 2227 C C . ASN A 1 287 ? 10.608 -14.598 -25.314 1.00 87.88 287 ASN A C 1
ATOM 2229 O O . ASN A 1 287 ? 9.669 -14.154 -24.661 1.00 87.88 287 ASN A O 1
ATOM 2233 N N . GLY A 1 288 ? 11.424 -13.791 -25.997 1.00 90.50 288 GLY A N 1
ATOM 2234 C CA . GLY A 1 288 ? 11.332 -12.327 -26.011 1.00 90.50 288 GLY A CA 1
ATOM 2235 C C . GLY A 1 288 ? 11.903 -11.633 -24.768 1.00 90.50 288 GLY A C 1
ATOM 2236 O O . GLY A 1 288 ? 11.908 -10.406 -24.716 1.00 90.50 288 GLY A O 1
ATOM 2237 N N . TRP A 1 289 ? 12.409 -12.382 -23.782 1.00 91.00 289 TRP A N 1
ATOM 2238 C CA . TRP A 1 289 ? 12.958 -11.834 -22.541 1.00 91.00 289 TRP A CA 1
ATOM 2239 C C . TRP A 1 289 ? 14.371 -11.293 -22.753 1.00 91.00 289 TRP A C 1
ATOM 2241 O O . TRP A 1 289 ? 15.366 -12.012 -22.612 1.00 91.00 289 TRP A O 1
ATOM 2251 N N . PHE A 1 290 ? 14.462 -10.003 -23.076 1.00 93.38 290 PHE A N 1
ATOM 2252 C CA . PHE A 1 290 ? 15.731 -9.303 -23.284 1.00 93.38 290 PHE A CA 1
ATOM 2253 C C . PHE A 1 290 ? 16.634 -9.354 -22.046 1.00 93.38 290 PHE A C 1
ATOM 2255 O O . PHE A 1 290 ? 17.840 -9.580 -22.140 1.00 93.38 290 PHE A O 1
ATOM 2262 N N . PHE A 1 291 ? 16.029 -9.244 -20.867 1.00 93.31 291 PHE A N 1
ATOM 2263 C CA . PHE A 1 291 ? 16.726 -9.259 -19.587 1.00 93.31 291 PHE A CA 1
ATOM 2264 C C . PHE A 1 291 ? 16.983 -10.670 -19.036 1.00 93.31 291 PHE A C 1
ATOM 2266 O O . PHE A 1 291 ? 17.268 -10.825 -17.856 1.00 93.31 291 PHE A O 1
ATOM 2273 N N . GLY A 1 292 ? 16.841 -11.724 -19.847 1.00 88.44 292 GLY A N 1
ATOM 2274 C CA . GLY A 1 292 ? 17.035 -13.115 -19.412 1.00 88.44 292 GLY A CA 1
ATOM 2275 C C . GLY A 1 292 ? 15.819 -13.714 -18.698 1.00 88.44 292 GLY A C 1
ATOM 2276 O O . GLY A 1 292 ? 15.563 -14.912 -18.802 1.00 88.44 292 GLY A O 1
ATOM 2277 N N . ASN A 1 293 ? 15.031 -12.874 -18.034 1.00 86.19 293 ASN A N 1
ATOM 2278 C CA . ASN A 1 293 ? 13.848 -13.205 -17.246 1.00 86.19 293 ASN A CA 1
ATOM 2279 C C . ASN A 1 293 ? 12.656 -12.297 -17.637 1.00 86.19 293 ASN A C 1
ATOM 2281 O O . ASN A 1 293 ? 12.836 -11.361 -18.419 1.00 86.19 293 ASN A O 1
ATOM 2285 N N . PRO A 1 294 ? 11.431 -12.579 -17.146 1.00 87.19 294 PRO A N 1
ATOM 2286 C CA . PRO A 1 294 ? 10.268 -11.743 -17.427 1.00 87.19 294 PRO A CA 1
ATOM 2287 C C . PRO A 1 294 ? 10.468 -10.271 -17.045 1.00 87.19 294 PRO A C 1
ATOM 2289 O O . PRO A 1 294 ? 11.131 -9.955 -16.054 1.00 87.19 294 PRO A O 1
ATOM 2292 N N . ASP A 1 295 ? 9.843 -9.386 -17.818 1.00 86.75 295 ASP A N 1
ATOM 2293 C CA . ASP A 1 295 ? 9.931 -7.938 -17.641 1.00 86.75 295 ASP A CA 1
ATOM 2294 C C . ASP A 1 295 ? 9.453 -7.493 -16.247 1.00 86.75 295 ASP A C 1
ATOM 2296 O O . ASP A 1 295 ? 8.349 -7.825 -15.810 1.00 86.75 295 ASP A O 1
ATOM 2300 N N . ASN A 1 296 ? 10.269 -6.683 -15.576 1.00 84.44 296 ASN A N 1
ATOM 2301 C CA . ASN A 1 296 ? 9.969 -6.036 -14.303 1.00 84.44 296 ASN A CA 1
ATOM 2302 C C . ASN A 1 296 ? 10.220 -4.529 -14.425 1.00 84.44 296 ASN A C 1
ATOM 2304 O O . ASN A 1 296 ? 11.336 -4.041 -14.250 1.00 84.44 296 ASN A O 1
ATOM 2308 N N . ILE A 1 297 ? 9.152 -3.788 -14.709 1.00 84.31 297 ILE A N 1
ATOM 2309 C CA . ILE A 1 297 ? 9.186 -2.326 -14.833 1.00 84.31 297 ILE A CA 1
ATOM 2310 C C . ILE A 1 297 ? 9.118 -1.608 -13.472 1.00 84.31 297 ILE A C 1
ATOM 2312 O O . ILE A 1 297 ? 9.445 -0.423 -13.365 1.00 84.31 297 ILE A O 1
ATOM 2316 N N . ASP A 1 298 ? 8.685 -2.304 -12.419 1.00 82.81 298 ASP A N 1
ATOM 2317 C CA . ASP A 1 298 ? 8.334 -1.687 -11.139 1.00 82.81 298 ASP A CA 1
ATOM 2318 C C . ASP A 1 298 ? 9.568 -1.195 -10.378 1.00 82.81 298 ASP A C 1
ATOM 2320 O O . ASP A 1 298 ? 9.529 -0.114 -9.786 1.00 82.81 298 ASP A O 1
ATOM 2324 N N . ASP A 1 299 ? 10.689 -1.918 -10.458 1.00 88.88 299 ASP A N 1
ATOM 2325 C CA . ASP A 1 299 ? 11.958 -1.472 -9.867 1.00 88.88 299 ASP A CA 1
ATOM 2326 C C . ASP A 1 299 ? 12.438 -0.158 -10.506 1.00 88.88 299 ASP A C 1
ATOM 2328 O O . ASP A 1 299 ? 12.791 0.793 -9.800 1.00 88.88 299 ASP A O 1
ATOM 2332 N N . GLY A 1 300 ? 12.377 -0.065 -11.840 1.00 89.19 300 GLY A N 1
ATOM 2333 C CA . GLY A 1 300 ? 12.701 1.153 -12.583 1.00 89.19 300 GLY A CA 1
ATOM 2334 C C . GLY A 1 300 ? 11.791 2.324 -12.201 1.00 89.19 300 GLY A C 1
ATOM 2335 O O . GLY A 1 300 ? 12.277 3.427 -11.934 1.00 89.19 300 GLY A O 1
ATOM 2336 N N . ARG A 1 301 ? 10.476 2.090 -12.088 1.00 86.44 301 ARG A N 1
ATOM 2337 C CA . ARG A 1 301 ? 9.509 3.103 -11.622 1.00 86.44 301 ARG A CA 1
ATOM 2338 C C . ARG A 1 301 ? 9.812 3.571 -10.203 1.00 86.44 301 ARG A C 1
ATOM 2340 O O . ARG A 1 301 ? 9.851 4.778 -9.967 1.00 86.44 301 ARG A O 1
ATOM 2347 N N . ALA A 1 302 ? 10.074 2.651 -9.277 1.00 85.25 302 ALA A N 1
ATOM 2348 C CA . ALA A 1 302 ? 10.389 2.979 -7.890 1.00 85.25 302 ALA A CA 1
ATOM 2349 C C . ALA A 1 302 ? 11.667 3.829 -7.778 1.00 85.25 302 ALA A C 1
ATOM 2351 O O . ALA A 1 302 ? 11.697 4.816 -7.040 1.00 85.25 302 ALA A O 1
ATOM 2352 N N . LEU A 1 303 ? 12.708 3.490 -8.545 1.00 94.00 303 LEU A N 1
ATOM 2353 C CA . LEU A 1 303 ? 13.952 4.261 -8.606 1.00 94.00 303 LEU A CA 1
ATOM 2354 C C . LEU A 1 303 ? 13.730 5.671 -9.166 1.00 94.00 303 LEU A C 1
ATOM 2356 O O . LEU A 1 303 ? 14.217 6.645 -8.588 1.00 94.00 303 LEU A O 1
ATOM 2360 N N . LYS A 1 304 ? 12.948 5.800 -10.245 1.00 91.44 304 LYS A N 1
ATOM 2361 C CA . LYS A 1 304 ? 12.579 7.106 -10.811 1.00 91.44 304 LYS A CA 1
ATOM 2362 C C . LYS A 1 304 ? 11.788 7.955 -9.822 1.00 91.44 304 LYS A C 1
ATOM 2364 O O . LYS A 1 304 ? 12.083 9.134 -9.653 1.00 91.44 304 LYS A O 1
ATOM 2369 N N . GLN A 1 305 ? 10.812 7.368 -9.133 1.00 86.75 305 GLN A N 1
ATOM 2370 C CA . GLN A 1 305 ? 10.041 8.066 -8.103 1.00 86.75 305 GLN A CA 1
ATOM 2371 C C . GLN A 1 305 ? 10.944 8.565 -6.969 1.00 86.75 305 GLN A C 1
ATOM 2373 O O . GLN A 1 305 ? 10.814 9.719 -6.559 1.00 86.75 305 GLN A O 1
ATOM 2378 N N . ALA A 1 306 ? 11.899 7.745 -6.515 1.00 89.75 306 ALA A N 1
ATOM 2379 C CA . ALA A 1 306 ? 12.882 8.149 -5.512 1.00 89.75 306 ALA A CA 1
ATOM 2380 C C . ALA A 1 306 ? 13.748 9.324 -5.999 1.00 89.75 306 ALA A C 1
ATOM 2382 O O . ALA A 1 306 ? 13.888 10.314 -5.284 1.00 89.75 306 ALA A O 1
ATOM 2383 N N . ALA A 1 307 ? 14.258 9.266 -7.233 1.00 91.88 307 ALA A N 1
ATOM 2384 C CA . ALA A 1 307 ? 15.041 10.352 -7.820 1.00 91.88 307 ALA A CA 1
ATOM 2385 C C . ALA A 1 307 ? 14.225 11.642 -7.999 1.00 91.88 307 ALA A C 1
ATOM 2387 O O . ALA A 1 307 ? 14.721 12.731 -7.723 1.00 91.88 307 ALA A O 1
ATOM 2388 N N . ARG A 1 308 ? 12.963 11.552 -8.430 1.00 87.81 308 ARG A N 1
ATOM 2389 C CA . ARG A 1 308 ? 12.075 12.720 -8.553 1.00 87.81 308 ARG A CA 1
ATOM 2390 C C . ARG A 1 308 ? 11.767 13.343 -7.198 1.00 87.81 308 ARG A C 1
ATOM 2392 O O . ARG A 1 308 ? 11.842 14.566 -7.076 1.00 87.81 308 ARG A O 1
ATOM 2399 N N . LYS A 1 309 ? 11.487 12.513 -6.188 1.00 86.50 309 LYS A N 1
ATOM 2400 C CA . LYS A 1 309 ? 11.308 12.954 -4.800 1.00 86.50 309 LYS A CA 1
ATOM 2401 C C . LYS A 1 309 ? 12.555 13.681 -4.305 1.00 86.50 309 LYS A C 1
ATOM 2403 O O . LYS A 1 309 ? 12.433 14.792 -3.798 1.00 86.50 309 LYS A O 1
ATOM 2408 N N . ASP A 1 310 ? 13.737 13.101 -4.513 1.00 91.19 310 ASP A N 1
ATOM 2409 C CA . ASP A 1 310 ? 15.002 13.729 -4.132 1.00 91.19 310 ASP A CA 1
ATOM 2410 C C . ASP A 1 310 ? 15.197 15.086 -4.812 1.00 91.19 310 ASP A C 1
ATOM 2412 O O . ASP A 1 310 ? 15.565 16.042 -4.152 1.00 91.19 310 ASP A O 1
ATOM 2416 N N . LYS A 1 311 ? 14.845 15.232 -6.093 1.00 89.31 311 LYS A N 1
ATOM 2417 C CA . LYS A 1 311 ? 14.921 16.516 -6.817 1.00 89.31 311 LYS A CA 1
ATOM 2418 C C . LYS A 1 311 ? 13.892 17.561 -6.349 1.00 89.31 311 LYS A C 1
ATOM 2420 O O . LYS A 1 311 ? 13.955 18.716 -6.780 1.00 89.31 311 LYS A O 1
ATOM 2425 N N . GLY A 1 312 ? 12.938 17.188 -5.493 1.00 80.94 312 GLY A N 1
ATOM 2426 C CA . GLY A 1 312 ? 11.793 18.022 -5.117 1.00 80.94 312 GLY A CA 1
ATOM 2427 C C . GLY A 1 312 ? 10.773 18.194 -6.248 1.00 80.94 312 GLY A C 1
ATOM 2428 O O . GLY A 1 312 ? 10.046 19.186 -6.277 1.00 80.94 312 GLY A O 1
ATOM 2429 N N . LEU A 1 313 ? 10.745 17.263 -7.206 1.00 75.19 313 LEU A N 1
ATOM 2430 C CA . LEU A 1 313 ? 9.760 17.237 -8.282 1.00 75.19 313 LEU A CA 1
ATOM 2431 C C . LEU A 1 313 ? 8.494 16.500 -7.817 1.00 75.19 313 LEU A C 1
ATOM 2433 O O . LEU A 1 313 ? 8.592 15.560 -7.025 1.00 75.19 313 LEU A O 1
ATOM 2437 N N . PRO A 1 314 ? 7.303 16.863 -8.330 1.00 57.66 314 PRO A N 1
ATOM 2438 C CA . PRO A 1 314 ? 6.084 16.115 -8.054 1.00 57.66 314 PRO A CA 1
ATOM 2439 C C . PRO A 1 314 ? 6.253 14.639 -8.440 1.00 57.66 314 PRO A C 1
ATOM 2441 O O . PRO A 1 314 ? 6.634 14.315 -9.576 1.00 57.66 314 PRO A O 1
ATOM 2444 N N . VAL A 1 315 ? 5.963 13.757 -7.484 1.00 62.19 315 VAL A N 1
ATOM 2445 C CA . VAL A 1 315 ? 5.738 12.332 -7.735 1.00 62.19 315 VAL A CA 1
ATOM 2446 C C . VAL A 1 315 ? 4.312 12.217 -8.267 1.00 62.19 315 VAL A C 1
ATOM 2448 O O . VAL A 1 315 ? 3.389 12.749 -7.647 1.00 62.19 315 VAL A O 1
ATOM 2451 N N . GLU A 1 316 ? 4.131 11.616 -9.442 1.00 55.97 316 GLU A N 1
ATOM 2452 C CA . GLU A 1 316 ? 2.795 11.492 -10.027 1.00 55.97 316 GLU A CA 1
ATOM 2453 C C . GLU A 1 316 ? 1.896 10.660 -9.095 1.00 55.97 316 GLU A C 1
ATOM 2455 O O . GLU A 1 316 ? 2.339 9.627 -8.582 1.00 55.97 316 GLU A O 1
ATOM 2460 N N . PRO A 1 317 ? 0.665 11.117 -8.797 1.00 54.84 317 PRO A N 1
ATOM 2461 C CA . PRO A 1 317 ? -0.273 10.318 -8.023 1.00 54.84 317 PRO A CA 1
ATOM 2462 C C . PRO A 1 317 ? -0.611 9.042 -8.799 1.00 54.84 317 PRO A C 1
ATOM 2464 O O . PRO A 1 317 ? -0.672 9.073 -10.024 1.00 54.84 317 PRO A O 1
ATOM 2467 N N . LEU A 1 318 ? -0.892 7.943 -8.091 1.00 55.34 318 LEU A N 1
ATOM 2468 C CA . LEU A 1 318 ? -1.490 6.756 -8.711 1.00 55.34 318 LEU A CA 1
ATOM 2469 C C . LEU A 1 318 ? -2.828 7.193 -9.327 1.00 55.34 318 LEU A C 1
ATOM 2471 O O . LEU A 1 318 ? -3.771 7.519 -8.598 1.00 55.34 318 LEU A O 1
ATOM 2475 N N . ILE A 1 319 ? -2.897 7.274 -10.653 1.00 62.66 319 ILE A N 1
ATOM 2476 C CA . ILE A 1 319 ? -4.117 7.643 -11.370 1.00 62.66 319 ILE A CA 1
ATOM 2477 C C . ILE A 1 319 ? -4.706 6.350 -11.903 1.00 62.66 319 ILE A C 1
ATOM 2479 O O . ILE A 1 319 ? -4.099 5.676 -12.731 1.00 62.66 319 ILE A O 1
ATOM 2483 N N . SER A 1 320 ? -5.904 5.995 -11.447 1.00 71.25 320 SER A N 1
ATOM 2484 C CA . SER A 1 320 ? -6.612 4.851 -12.019 1.00 71.25 320 SER A CA 1
ATOM 2485 C C . SER A 1 320 ? -6.867 5.097 -13.505 1.00 71.25 320 SER A C 1
ATOM 2487 O O . SER A 1 320 ? -7.384 6.152 -13.872 1.00 71.25 320 SER A O 1
ATOM 2489 N N . GLY A 1 321 ? -6.543 4.119 -14.353 1.00 80.25 321 GLY A N 1
ATOM 2490 C CA . GLY A 1 321 ? -6.788 4.216 -15.793 1.00 80.25 321 GLY A CA 1
ATOM 2491 C C . GLY A 1 321 ? -8.283 4.266 -16.109 1.00 80.25 321 GLY A C 1
ATOM 2492 O O . GLY A 1 321 ? -8.716 4.999 -16.997 1.00 80.25 321 GLY A O 1
ATOM 2493 N N . VAL A 1 322 ? -9.098 3.540 -15.333 1.00 90.00 322 VAL A N 1
ATOM 2494 C CA . VAL A 1 322 ? -10.563 3.636 -15.383 1.00 90.00 322 VAL A CA 1
ATOM 2495 C C . VAL A 1 322 ? -11.192 3.376 -14.014 1.00 90.00 322 VAL A C 1
ATOM 2497 O O . VAL A 1 322 ? -10.717 2.547 -13.237 1.00 90.00 322 VAL A O 1
ATOM 2500 N N . VAL A 1 323 ? -12.305 4.056 -13.730 1.00 92.56 323 VAL A N 1
ATOM 2501 C CA . VAL A 1 323 ? -13.147 3.796 -12.555 1.00 92.56 323 VAL A CA 1
ATOM 2502 C C . VAL A 1 323 ? -14.448 3.151 -13.015 1.00 92.56 323 VAL A C 1
ATOM 2504 O O . VAL A 1 323 ? -15.174 3.720 -13.831 1.00 92.56 323 VAL A O 1
ATOM 2507 N N . VAL A 1 324 ? -14.761 1.971 -12.483 1.00 96.25 324 VAL A N 1
ATOM 2508 C CA . VAL A 1 324 ? -16.013 1.261 -12.758 1.00 96.25 324 VAL A CA 1
ATOM 2509 C C . VAL A 1 324 ? -16.941 1.359 -11.555 1.00 96.25 324 VAL A C 1
ATOM 2511 O O . VAL A 1 324 ? -16.567 0.987 -10.445 1.00 96.25 324 VAL A O 1
ATOM 2514 N N . LEU A 1 325 ? -18.169 1.816 -11.806 1.00 96.62 325 LEU A N 1
ATOM 2515 C CA . LEU A 1 325 ? -19.255 1.916 -10.829 1.00 96.62 325 LEU A CA 1
ATOM 2516 C C . LEU A 1 325 ? -20.318 0.847 -11.144 1.00 96.62 325 LEU A C 1
ATOM 2518 O O . LEU A 1 325 ? -21.205 1.092 -11.968 1.00 96.62 325 LEU A O 1
ATOM 2522 N N . PRO A 1 326 ? -20.232 -0.367 -10.566 1.00 96.62 326 PRO A N 1
ATOM 2523 C CA . PRO A 1 326 ? -21.203 -1.420 -10.816 1.00 96.62 326 PRO A CA 1
ATOM 2524 C C . PRO A 1 326 ? -22.520 -1.108 -10.100 1.00 96.62 326 PRO A C 1
ATOM 2526 O O . PRO A 1 326 ? -22.548 -0.559 -9.001 1.00 96.62 326 PRO A O 1
ATOM 2529 N N . THR A 1 327 ? -23.640 -1.491 -10.697 1.00 95.62 327 THR A N 1
ATOM 2530 C CA . THR A 1 327 ? -24.970 -1.358 -10.078 1.00 95.62 327 THR A CA 1
ATOM 2531 C C . THR A 1 327 ? -25.511 -2.690 -9.557 1.00 95.62 327 THR A C 1
ATOM 2533 O O . THR A 1 327 ? -26.494 -2.712 -8.814 1.00 95.62 327 THR A O 1
ATOM 2536 N N . ASP A 1 328 ? -24.859 -3.795 -9.920 1.00 96.94 328 ASP A N 1
ATOM 2537 C CA . ASP A 1 328 ? -25.205 -5.161 -9.552 1.00 96.94 328 ASP A CA 1
ATOM 2538 C C . ASP A 1 328 ? -23.964 -6.076 -9.527 1.00 96.94 328 ASP A C 1
ATOM 2540 O O . ASP A 1 328 ? -22.859 -5.705 -9.934 1.00 96.94 328 ASP A O 1
ATOM 2544 N N . ILE A 1 329 ? -24.161 -7.301 -9.034 1.00 98.50 329 ILE A N 1
ATOM 2545 C CA . ILE A 1 329 ? -23.109 -8.320 -8.940 1.00 98.50 329 ILE A CA 1
ATOM 2546 C C . ILE A 1 329 ? -22.581 -8.764 -10.317 1.00 98.50 329 ILE A C 1
ATOM 2548 O O . ILE A 1 329 ? -21.399 -9.074 -10.451 1.00 98.50 329 ILE A O 1
ATOM 2552 N N . GLN A 1 330 ? -23.409 -8.708 -11.363 1.00 98.50 330 GLN A N 1
ATOM 2553 C CA . GLN A 1 330 ? -22.992 -9.060 -12.721 1.00 98.50 330 GLN A CA 1
ATOM 2554 C C . GLN A 1 330 ? -22.004 -8.029 -13.283 1.00 98.50 330 GLN A C 1
ATOM 2556 O O . GLN A 1 330 ? -21.089 -8.384 -14.026 1.00 98.50 330 GLN A O 1
ATOM 2561 N N . GLY A 1 331 ? -22.168 -6.751 -12.926 1.00 98.19 331 GLY A N 1
ATOM 2562 C CA . GLY A 1 331 ? -21.218 -5.678 -13.207 1.00 98.19 331 GLY A CA 1
ATOM 2563 C C . GLY A 1 331 ? -19.849 -5.971 -12.611 1.00 98.19 331 GLY A C 1
ATOM 2564 O O . GLY A 1 331 ? -18.861 -5.935 -13.338 1.00 98.19 331 GLY A O 1
ATO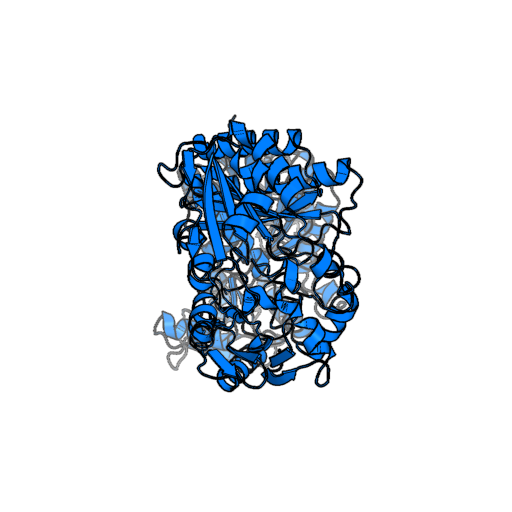M 2565 N N . ILE A 1 332 ? -19.810 -6.372 -11.337 1.00 98.69 332 ILE A N 1
ATOM 2566 C CA . ILE A 1 332 ? -18.581 -6.820 -10.665 1.00 98.69 332 ILE A CA 1
ATOM 2567 C C . ILE A 1 332 ? -17.954 -7.995 -11.432 1.00 98.69 332 ILE A C 1
ATOM 2569 O O . ILE A 1 332 ? -16.786 -7.932 -11.808 1.00 98.69 332 ILE A O 1
ATOM 2573 N N . ALA A 1 333 ? -18.731 -9.041 -11.729 1.00 98.75 333 ALA A N 1
ATOM 2574 C CA . ALA A 1 333 ? -18.259 -10.233 -12.437 1.00 98.75 333 ALA A CA 1
ATOM 2575 C C . ALA A 1 333 ? -17.715 -9.942 -13.843 1.00 98.75 333 ALA A C 1
ATOM 2577 O O . ALA A 1 333 ? -16.736 -10.553 -14.276 1.00 98.75 333 ALA A O 1
ATOM 2578 N N . ARG A 1 334 ? -18.331 -9.013 -14.586 1.00 98.56 334 ARG A N 1
ATOM 2579 C CA . ARG A 1 334 ? -17.812 -8.556 -15.886 1.00 98.56 334 ARG A CA 1
ATOM 2580 C C . ARG A 1 334 ? -16.489 -7.813 -15.729 1.00 98.56 334 ARG A C 1
ATOM 2582 O O . ARG A 1 334 ? -15.572 -8.084 -16.495 1.00 98.56 334 ARG A O 1
ATOM 2589 N N . THR A 1 335 ? -16.378 -6.923 -14.746 1.00 98.38 335 THR A N 1
ATOM 2590 C CA . THR A 1 335 ? -15.147 -6.160 -14.506 1.00 98.38 335 THR A CA 1
ATOM 2591 C C . THR A 1 335 ? -13.994 -7.053 -14.076 1.00 98.38 335 THR A C 1
ATOM 2593 O O . THR A 1 335 ? -12.905 -6.905 -14.614 1.00 98.38 335 THR A O 1
ATOM 2596 N N . VAL A 1 336 ? -14.229 -8.009 -13.171 1.00 98.62 336 VAL A N 1
ATOM 2597 C CA . VAL A 1 336 ? -13.191 -8.954 -12.735 1.00 98.62 336 VAL A CA 1
ATOM 2598 C C . VAL A 1 336 ? -12.708 -9.814 -13.904 1.00 98.62 336 VAL A C 1
ATOM 2600 O O . VAL A 1 336 ? -11.504 -9.927 -14.106 1.00 98.62 336 VAL A O 1
ATOM 2603 N N . ARG A 1 337 ? -13.620 -10.352 -14.731 1.00 98.44 337 ARG A N 1
ATOM 2604 C CA . ARG A 1 337 ? -13.231 -11.091 -15.948 1.00 98.44 337 ARG A CA 1
ATOM 2605 C C . ARG A 1 337 ? -12.427 -10.229 -16.906 1.00 98.44 337 ARG A C 1
ATOM 2607 O O . ARG A 1 337 ? -11.376 -10.660 -17.345 1.00 98.44 337 ARG A O 1
ATOM 2614 N N . TYR A 1 338 ? -12.884 -9.008 -17.178 1.00 96.94 338 TYR A N 1
ATOM 2615 C CA . TYR A 1 338 ? -12.169 -8.092 -18.061 1.00 96.94 338 TYR A CA 1
ATOM 2616 C C . TYR A 1 338 ? -10.762 -7.786 -17.531 1.00 96.94 338 TYR A C 1
ATOM 2618 O O . TYR A 1 338 ? -9.791 -7.870 -18.275 1.00 96.94 338 TYR A O 1
ATOM 2626 N N . ALA A 1 339 ? -10.635 -7.492 -16.236 1.00 96.25 339 ALA A N 1
ATOM 2627 C CA . ALA A 1 339 ? -9.343 -7.258 -15.609 1.00 96.25 339 ALA A CA 1
ATOM 2628 C C . ALA A 1 339 ? -8.425 -8.487 -15.737 1.00 96.25 339 ALA A C 1
ATOM 2630 O O . ALA A 1 339 ? -7.284 -8.355 -16.169 1.00 96.25 339 ALA A O 1
ATOM 2631 N N . LYS A 1 340 ? -8.943 -9.690 -15.460 1.00 95.75 340 LYS A N 1
ATOM 2632 C CA . LYS A 1 340 ? -8.206 -10.956 -15.575 1.00 95.75 340 LYS A CA 1
ATOM 2633 C C . LYS A 1 340 ? -7.763 -11.241 -17.013 1.00 95.75 340 LYS A C 1
ATOM 2635 O O . LYS A 1 340 ? -6.580 -11.457 -17.262 1.00 95.75 340 LYS A O 1
ATOM 2640 N N . ASP A 1 341 ? -8.702 -11.220 -17.955 1.00 94.50 341 ASP A N 1
ATOM 2641 C CA . ASP A 1 341 ? -8.488 -11.598 -19.356 1.00 94.50 341 ASP A CA 1
ATOM 2642 C C . ASP A 1 341 ? -7.505 -10.642 -20.055 1.00 94.50 341 ASP A C 1
ATOM 2644 O O . ASP A 1 341 ? -6.749 -11.054 -20.935 1.00 94.50 341 ASP A O 1
ATOM 2648 N N . HIS A 1 342 ? -7.468 -9.378 -19.620 1.00 89.44 342 HIS A N 1
ATOM 2649 C CA . HIS A 1 342 ? -6.551 -8.354 -20.124 1.00 89.44 342 HIS A CA 1
ATOM 2650 C C . HIS A 1 342 ? -5.327 -8.109 -19.229 1.00 89.44 342 HIS A C 1
ATOM 2652 O O . HIS A 1 342 ? -4.533 -7.222 -19.538 1.00 89.44 342 HIS A O 1
ATOM 2658 N N . LYS A 1 343 ? -5.149 -8.889 -18.152 1.00 88.94 343 LYS A N 1
ATOM 2659 C CA . LYS A 1 343 ? -4.052 -8.745 -17.176 1.00 88.94 343 LYS A CA 1
ATOM 2660 C C . LYS A 1 343 ? -3.908 -7.313 -16.640 1.00 88.94 343 LYS A C 1
ATOM 2662 O O . LYS A 1 343 ? -2.802 -6.801 -16.492 1.00 88.94 343 LYS A O 1
ATOM 2667 N N . LEU A 1 344 ? -5.038 -6.659 -16.390 1.00 88.44 344 LEU A N 1
ATOM 2668 C CA . LEU A 1 344 ? -5.087 -5.320 -15.821 1.00 88.44 344 LEU A CA 1
ATOM 2669 C C . LEU A 1 344 ? -5.093 -5.410 -14.302 1.00 88.44 344 LEU A C 1
ATOM 2671 O O . LEU A 1 344 ? -5.830 -6.200 -13.710 1.00 88.44 344 LEU A O 1
ATOM 2675 N N . ASP A 1 345 ? -4.303 -4.542 -13.686 1.00 90.38 345 ASP A N 1
ATOM 2676 C CA . ASP A 1 345 ? -4.323 -4.331 -12.250 1.00 90.38 345 ASP A CA 1
ATOM 2677 C C . ASP A 1 345 ? -5.728 -3.905 -11.782 1.00 90.38 345 ASP A C 1
ATOM 2679 O O . ASP A 1 345 ? -6.397 -3.101 -12.439 1.00 90.38 345 ASP A O 1
ATOM 2683 N N . LEU A 1 346 ? -6.196 -4.461 -10.662 1.00 95.12 346 LEU A N 1
ATOM 2684 C CA . LEU A 1 346 ? -7.561 -4.275 -10.168 1.00 95.12 346 LEU A CA 1
ATOM 2685 C C . LEU A 1 346 ? -7.550 -3.899 -8.687 1.00 95.12 346 LEU A C 1
ATOM 2687 O O . LEU A 1 346 ? -7.095 -4.657 -7.835 1.00 95.12 346 LEU A O 1
ATOM 2691 N N . ALA A 1 347 ? -8.132 -2.747 -8.371 1.00 94.19 347 ALA A N 1
ATOM 2692 C CA . ALA A 1 347 ? -8.420 -2.330 -7.007 1.00 94.19 347 ALA A CA 1
ATOM 2693 C C . ALA A 1 347 ? -9.919 -2.366 -6.734 1.00 94.19 347 ALA A C 1
ATOM 2695 O O . ALA A 1 347 ? -10.728 -2.027 -7.596 1.00 94.19 347 ALA A O 1
ATOM 2696 N N . VAL A 1 348 ? -10.295 -2.732 -5.511 1.00 96.19 348 VAL A N 1
ATOM 2697 C CA . VAL A 1 348 ? -11.694 -2.767 -5.076 1.00 96.19 348 VAL A CA 1
ATOM 2698 C C . VAL A 1 348 ? -11.888 -1.743 -3.973 1.00 96.19 348 VAL A C 1
ATOM 2700 O O . VAL A 1 348 ? -11.200 -1.767 -2.952 1.00 96.19 348 VAL A O 1
ATOM 2703 N N . GLN A 1 349 ? -12.856 -0.853 -4.159 1.00 94.88 349 GLN A N 1
ATOM 2704 C CA . GLN A 1 349 ? -13.178 0.196 -3.202 1.00 94.88 349 GLN A CA 1
ATOM 2705 C C . GLN A 1 349 ? -14.606 0.023 -2.682 1.00 94.88 349 GLN A C 1
ATOM 2707 O O . GLN A 1 349 ? -15.568 0.092 -3.440 1.00 94.88 349 GLN A O 1
ATOM 2712 N N . GLY A 1 350 ? -14.732 -0.182 -1.367 1.00 94.00 350 GLY A N 1
ATOM 2713 C CA . GLY A 1 350 ? -15.993 -0.018 -0.638 1.00 94.00 350 GLY A CA 1
ATOM 2714 C C . GLY A 1 350 ? -16.190 1.449 -0.249 1.00 94.00 350 GLY A C 1
ATOM 2715 O O . GLY A 1 350 ? -16.409 2.300 -1.100 1.00 94.00 350 GLY A O 1
ATOM 2716 N N . GLY A 1 351 ? -16.031 1.765 1.039 1.00 89.44 351 GLY A N 1
ATOM 2717 C CA . GLY A 1 351 ? -16.148 3.140 1.556 1.00 89.44 351 GLY A CA 1
ATOM 2718 C C . GLY A 1 351 ? -14.906 4.029 1.388 1.00 89.44 351 GLY A C 1
ATOM 2719 O O . GLY A 1 351 ? -14.918 5.159 1.850 1.00 89.44 351 GLY A O 1
ATOM 2720 N N . GLY A 1 352 ? -13.814 3.540 0.783 1.00 87.44 352 GLY A N 1
ATOM 2721 C CA . GLY A 1 352 ? -12.606 4.350 0.533 1.00 87.44 352 GLY A CA 1
ATOM 2722 C C . GLY A 1 352 ? -11.790 4.758 1.769 1.00 87.44 352 GLY A C 1
ATOM 2723 O O . GLY A 1 352 ? -11.037 5.719 1.700 1.00 87.44 352 GLY A O 1
ATOM 2724 N N . HIS A 1 353 ? -11.926 4.037 2.885 1.00 88.00 353 HIS A N 1
ATOM 2725 C CA . HIS A 1 353 ? -11.253 4.336 4.159 1.00 88.00 353 HIS A CA 1
ATOM 2726 C C . HIS A 1 353 ? -9.846 3.730 4.306 1.00 88.00 353 HIS A C 1
ATOM 2728 O O . HIS A 1 353 ? -9.237 3.862 5.364 1.00 88.00 353 HIS A O 1
ATOM 2734 N N . SER A 1 354 ? -9.324 3.044 3.285 1.00 85.12 354 SER A N 1
ATOM 2735 C CA . SER A 1 354 ? -7.964 2.509 3.363 1.00 85.12 354 SER A CA 1
ATOM 2736 C C . SER A 1 354 ? -6.955 3.658 3.399 1.00 85.12 354 SER A C 1
ATOM 2738 O O . SER A 1 354 ? -6.891 4.447 2.463 1.00 85.12 354 SER A O 1
ATOM 2740 N N . SER A 1 355 ? -6.151 3.745 4.460 1.00 80.12 355 SER A N 1
ATOM 2741 C CA . SER A 1 355 ? -5.027 4.696 4.569 1.00 80.12 355 SER A CA 1
ATOM 2742 C C . SER A 1 355 ? -3.717 4.143 3.973 1.00 80.12 355 SER A C 1
ATOM 2744 O O . SER A 1 355 ? -2.631 4.704 4.129 1.00 80.12 355 SER A O 1
ATOM 2746 N N . ASN A 1 356 ? -3.827 3.018 3.266 1.00 74.62 356 ASN A N 1
ATOM 2747 C CA . ASN A 1 356 ? -2.830 2.475 2.354 1.00 74.62 356 ASN A CA 1
ATOM 2748 C C . ASN A 1 356 ? -3.384 2.525 0.915 1.00 74.62 356 ASN A C 1
ATOM 2750 O O . ASN A 1 356 ? -4.542 2.869 0.682 1.00 74.62 356 ASN A O 1
ATOM 2754 N N . THR A 1 357 ? -2.579 2.127 -0.061 1.00 75.62 357 THR A N 1
ATOM 2755 C CA . THR A 1 357 ? -2.944 2.167 -1.483 1.00 75.62 357 THR A CA 1
ATOM 2756 C C . THR A 1 357 ? -3.856 1.016 -1.935 1.00 75.62 357 THR A C 1
ATOM 2758 O O . THR A 1 357 ? -4.159 0.924 -3.119 1.00 75.62 357 THR A O 1
ATOM 2761 N N . ALA A 1 358 ? -4.353 0.156 -1.033 1.00 82.44 358 ALA A N 1
ATOM 2762 C CA . ALA A 1 358 ? -5.058 -1.075 -1.408 1.00 82.44 358 ALA A CA 1
ATOM 2763 C C . ALA A 1 358 ? -6.438 -0.864 -2.055 1.00 82.44 358 ALA A C 1
ATOM 2765 O O . ALA A 1 358 ? -6.954 -1.751 -2.734 1.00 82.44 358 ALA A O 1
ATOM 2766 N N . SER A 1 359 ? -7.052 0.301 -1.850 1.00 87.19 359 SER A N 1
ATOM 2767 C CA . SER A 1 359 ? -8.278 0.705 -2.547 1.00 87.19 359 SER A CA 1
ATOM 2768 C C . SER A 1 359 ? -7.998 1.688 -3.687 1.00 87.19 359 SER A C 1
ATOM 2770 O O . SER A 1 359 ? -8.850 2.517 -3.994 1.00 87.19 359 SER A O 1
ATOM 2772 N N . SER A 1 360 ? -6.799 1.631 -4.276 1.00 85.75 360 SER A N 1
ATOM 2773 C CA . SER A 1 360 ? -6.385 2.419 -5.437 1.00 85.75 360 SER A CA 1
ATOM 2774 C C . SER A 1 360 ? -5.503 1.593 -6.383 1.00 85.75 360 SER A C 1
ATOM 2776 O O . SER A 1 360 ? -5.014 0.514 -6.044 1.00 85.75 360 SER A O 1
ATOM 2778 N N . THR A 1 361 ? -5.322 2.095 -7.597 1.00 84.38 361 THR A N 1
ATOM 2779 C CA . THR A 1 361 ? -4.527 1.485 -8.667 1.00 84.38 361 THR A CA 1
ATOM 2780 C C . THR A 1 361 ? -3.849 2.578 -9.485 1.00 84.38 361 THR A C 1
ATOM 2782 O O . THR A 1 361 ? -4.356 3.701 -9.555 1.00 84.38 361 THR A O 1
ATOM 2785 N N . ASP A 1 362 ? -2.718 2.228 -10.091 1.00 79.75 362 ASP A N 1
ATOM 2786 C CA . ASP A 1 362 ? -1.976 3.059 -11.031 1.00 79.75 362 ASP A CA 1
ATOM 2787 C C . ASP A 1 362 ? -2.141 2.496 -12.443 1.00 79.75 362 ASP A C 1
ATOM 2789 O O . ASP A 1 362 ? -1.726 1.374 -12.726 1.00 79.75 362 ASP A O 1
ATOM 2793 N N . GLY A 1 363 ? -2.851 3.220 -13.306 1.00 79.00 363 GLY A N 1
ATOM 2794 C CA . GLY A 1 363 ? -3.164 2.801 -14.674 1.00 79.00 363 GLY A CA 1
ATOM 2795 C C . GLY A 1 363 ? -4.175 1.650 -14.811 1.00 79.00 363 GLY A C 1
ATOM 2796 O O . GLY A 1 363 ? -4.673 1.419 -15.911 1.00 79.00 363 GLY A O 1
ATOM 2797 N N . GLY A 1 364 ? -4.534 0.955 -13.727 1.00 89.56 364 GLY A N 1
ATOM 2798 C CA . GLY A 1 364 ? -5.482 -0.162 -13.739 1.00 89.56 364 GLY A CA 1
ATOM 2799 C C . GLY A 1 364 ? -6.951 0.234 -13.553 1.00 89.56 364 GLY A C 1
ATOM 2800 O O . GLY A 1 364 ? -7.366 1.376 -13.779 1.00 89.56 364 GLY A O 1
ATOM 2801 N N . ILE A 1 365 ? -7.760 -0.742 -13.137 1.00 95.25 365 ILE A N 1
ATOM 2802 C CA . ILE A 1 365 ? -9.199 -0.601 -12.906 1.00 95.25 365 ILE A CA 1
ATOM 2803 C C . ILE A 1 365 ? -9.477 -0.389 -11.420 1.00 95.25 365 ILE A C 1
ATOM 2805 O O . ILE A 1 365 ? -9.173 -1.242 -10.587 1.00 95.25 365 ILE A O 1
ATOM 2809 N N . LEU A 1 366 ? -10.143 0.712 -11.086 1.00 95.12 366 LEU A N 1
ATOM 2810 C CA . LEU A 1 366 ? -10.749 0.904 -9.775 1.00 95.12 366 LEU A CA 1
ATOM 2811 C C . LEU A 1 366 ? -12.217 0.476 -9.824 1.00 95.12 366 LEU A C 1
ATOM 2813 O O . LEU A 1 366 ? -13.073 1.191 -10.344 1.00 95.12 366 LEU A O 1
ATOM 2817 N N . LEU A 1 367 ? -12.520 -0.693 -9.271 1.00 97.75 367 LEU A N 1
ATOM 2818 C CA . LEU A 1 367 ? -13.881 -1.171 -9.075 1.00 97.75 367 LEU A CA 1
ATOM 2819 C C . LEU A 1 367 ? -14.457 -0.557 -7.791 1.00 97.75 367 LEU A C 1
ATOM 2821 O O . LEU A 1 367 ? -14.247 -1.064 -6.686 1.00 97.75 367 LEU A O 1
ATOM 2825 N N . ASN A 1 368 ? -15.184 0.548 -7.936 1.00 96.69 368 ASN A N 1
ATOM 2826 C CA . ASN A 1 368 ? -15.770 1.284 -6.822 1.00 96.69 368 ASN A CA 1
ATOM 2827 C C . ASN A 1 368 ? -17.230 0.873 -6.611 1.00 96.69 368 ASN A C 1
ATOM 2829 O O . ASN A 1 368 ? -18.109 1.207 -7.398 1.00 96.69 368 ASN A O 1
ATOM 2833 N N . LEU A 1 369 ? -17.486 0.173 -5.507 1.00 97.88 369 LEU A N 1
ATOM 2834 C CA . LEU A 1 369 ? -18.784 -0.397 -5.159 1.00 97.88 369 LEU A CA 1
ATOM 2835 C C . LEU A 1 369 ? -19.779 0.624 -4.593 1.00 97.88 369 LEU A C 1
ATOM 2837 O O . LEU A 1 369 ? -20.888 0.228 -4.256 1.00 97.88 369 LEU A O 1
ATOM 2841 N N . GLY A 1 370 ? -19.432 1.908 -4.460 1.00 93.69 370 GLY A N 1
ATOM 2842 C CA . GLY A 1 370 ? -20.234 2.914 -3.748 1.00 93.69 370 GLY A CA 1
ATOM 2843 C C . GLY A 1 370 ? -21.667 3.110 -4.268 1.00 93.69 370 GLY A C 1
ATOM 2844 O O . GLY A 1 370 ? -22.539 3.567 -3.531 1.00 93.69 370 GLY A O 1
ATOM 2845 N N . THR A 1 371 ? -21.950 2.714 -5.512 1.00 92.31 371 THR A N 1
ATOM 2846 C CA . THR A 1 371 ? -23.302 2.664 -6.099 1.00 92.31 371 THR A CA 1
ATOM 2847 C C . THR A 1 371 ? -24.151 1.479 -5.617 1.00 92.31 371 THR A C 1
ATOM 2849 O O . THR A 1 371 ? -25.366 1.473 -5.809 1.00 92.31 371 THR A O 1
ATOM 2852 N N . MET A 1 372 ? -23.540 0.487 -4.968 1.00 97.19 372 MET A N 1
ATOM 2853 C CA . MET A 1 372 ? -24.171 -0.683 -4.355 1.00 97.19 372 MET A CA 1
ATOM 2854 C C . MET A 1 372 ? -24.205 -0.521 -2.828 1.00 97.19 372 MET A C 1
ATOM 2856 O O . MET A 1 372 ? -23.419 -1.130 -2.102 1.00 97.19 372 MET A O 1
ATOM 2860 N N . ASN A 1 373 ? -25.127 0.309 -2.332 1.00 97.19 373 ASN A N 1
ATOM 2861 C CA . ASN A 1 373 ? -25.254 0.673 -0.912 1.00 97.19 373 ASN A CA 1
ATOM 2862 C C . ASN A 1 373 ? -26.625 0.331 -0.287 1.00 97.19 373 ASN A C 1
ATOM 2864 O O . ASN A 1 373 ? -27.010 0.872 0.753 1.00 97.19 373 ASN A O 1
ATOM 2868 N N . ARG A 1 374 ? -27.401 -0.562 -0.912 1.00 98.19 374 ARG A N 1
ATOM 2869 C CA . ARG A 1 374 ? -28.740 -0.938 -0.436 1.00 98.19 374 ARG A CA 1
ATOM 2870 C C . ARG A 1 374 ? -28.682 -1.719 0.880 1.00 98.19 374 ARG A C 1
ATOM 2872 O O . ARG A 1 374 ? -27.887 -2.644 1.030 1.00 98.19 374 ARG A O 1
ATOM 2879 N N . VAL A 1 375 ? -29.620 -1.406 1.777 1.00 98.56 375 VAL A N 1
ATOM 2880 C CA . VAL A 1 375 ? -29.861 -2.108 3.048 1.00 98.56 375 VAL A CA 1
ATOM 2881 C C . VAL A 1 375 ? -31.300 -2.617 3.082 1.00 98.56 375 VAL A C 1
ATOM 2883 O O . VAL A 1 375 ? -32.241 -1.832 2.961 1.00 98.56 375 VAL A O 1
ATOM 2886 N N . SER A 1 376 ? -31.475 -3.927 3.250 1.00 98.31 376 SER A N 1
ATOM 2887 C CA . SER A 1 376 ? -32.780 -4.596 3.325 1.00 98.31 376 SER A CA 1
ATOM 2888 C C . SER A 1 376 ? -32.904 -5.350 4.643 1.00 98.31 376 SER A C 1
ATOM 2890 O O . SER A 1 376 ? -31.994 -6.083 5.017 1.00 98.31 376 SER A O 1
ATOM 2892 N N . VAL A 1 377 ? -34.024 -5.183 5.345 1.00 98.69 377 VAL A N 1
ATOM 2893 C CA . VAL A 1 377 ? -34.243 -5.754 6.681 1.00 98.69 377 VAL A CA 1
ATOM 2894 C C . VAL A 1 377 ? -35.384 -6.760 6.630 1.00 98.69 377 VAL A C 1
ATOM 2896 O O . VAL A 1 377 ? -36.468 -6.434 6.150 1.00 98.69 377 VAL A O 1
ATOM 2899 N N . ASP A 1 378 ? -35.142 -7.953 7.162 1.00 98.06 378 ASP A N 1
ATOM 2900 C CA . ASP A 1 378 ? -36.155 -8.968 7.431 1.00 98.06 378 ASP A CA 1
ATOM 2901 C C . ASP A 1 378 ? -36.387 -9.042 8.944 1.00 98.06 378 ASP A C 1
ATOM 2903 O O . ASP A 1 378 ? -35.550 -9.546 9.698 1.00 98.06 378 ASP A O 1
ATOM 2907 N N . THR A 1 379 ? -37.522 -8.511 9.397 1.00 97.19 379 THR A N 1
ATOM 2908 C CA . THR A 1 379 ? -37.890 -8.491 10.817 1.00 97.19 379 THR A CA 1
ATOM 2909 C C . THR A 1 379 ? -38.353 -9.849 11.333 1.00 97.19 379 THR A C 1
ATOM 2911 O O . THR A 1 379 ? -38.288 -10.076 12.538 1.00 97.19 379 THR A O 1
ATOM 2914 N N . SER A 1 380 ? -38.787 -10.759 10.453 1.00 97.12 380 SER A N 1
ATOM 2915 C CA . SER A 1 380 ? -39.266 -12.087 10.850 1.00 97.12 380 SER A CA 1
ATOM 2916 C C . SER A 1 380 ? -38.121 -12.986 11.307 1.00 97.12 380 SER A C 1
ATOM 2918 O O . SER A 1 380 ? -38.271 -13.747 12.260 1.00 97.12 380 SER A O 1
ATOM 2920 N N . THR A 1 381 ? -36.952 -12.842 10.676 1.00 97.19 381 THR A N 1
ATOM 2921 C CA . THR A 1 381 ? -35.737 -13.584 11.033 1.00 97.19 381 THR A CA 1
ATOM 2922 C C . THR A 1 381 ? -34.679 -12.714 11.712 1.00 97.19 381 THR A C 1
ATOM 2924 O O . THR A 1 381 ? -33.596 -13.211 11.999 1.00 97.19 381 THR A O 1
ATOM 2927 N N . GLN A 1 382 ? -34.951 -11.420 11.917 1.00 97.69 382 GLN A N 1
ATOM 2928 C CA . GLN A 1 382 ? -33.992 -10.423 12.416 1.00 97.69 382 GLN A CA 1
ATOM 2929 C C . GLN A 1 382 ? -32.669 -10.426 11.633 1.00 97.69 382 GLN A C 1
ATOM 2931 O O . GLN A 1 382 ? -31.584 -10.429 12.208 1.00 97.69 382 GLN A O 1
ATOM 2936 N N . THR A 1 383 ? -32.749 -10.437 10.300 1.00 98.69 383 THR A N 1
ATOM 2937 C CA . THR A 1 383 ? -31.554 -10.387 9.443 1.00 98.69 383 THR A CA 1
ATOM 2938 C C . THR A 1 383 ? -31.531 -9.142 8.577 1.00 98.69 383 THR A C 1
ATOM 2940 O O . THR A 1 383 ? -32.572 -8.595 8.215 1.00 98.69 383 THR A O 1
ATOM 2943 N N . VAL A 1 384 ? -30.327 -8.686 8.238 1.00 98.81 384 VAL A N 1
ATOM 2944 C CA . VAL A 1 384 ? -30.113 -7.482 7.431 1.00 98.81 384 VAL A CA 1
ATOM 2945 C C . VAL A 1 384 ? -29.188 -7.837 6.279 1.00 98.81 384 VAL A C 1
ATOM 2947 O O . VAL A 1 384 ? -28.065 -8.284 6.490 1.00 98.81 384 VAL A O 1
ATOM 2950 N N . THR A 1 385 ? -29.667 -7.652 5.053 1.00 98.81 385 THR A N 1
ATOM 2951 C CA . THR A 1 385 ? -28.854 -7.789 3.841 1.00 98.81 385 THR A CA 1
ATOM 2952 C C . THR A 1 385 ? -28.328 -6.420 3.430 1.00 98.81 385 THR A C 1
ATOM 2954 O O . THR A 1 385 ? -29.113 -5.486 3.255 1.00 98.81 385 THR A O 1
ATOM 2957 N N . VAL A 1 386 ? -27.012 -6.299 3.286 1.00 98.81 386 VAL A N 1
ATOM 2958 C CA . VAL A 1 386 ? -26.294 -5.045 3.040 1.00 98.81 386 VAL A CA 1
ATOM 2959 C C . VAL A 1 386 ? -25.377 -5.230 1.838 1.00 98.81 386 VAL A C 1
ATOM 2961 O O . VAL A 1 386 ? -24.591 -6.174 1.804 1.00 98.81 386 VAL A O 1
ATOM 2964 N N . GLN A 1 387 ? -25.452 -4.336 0.856 1.00 98.69 387 GLN A N 1
ATOM 2965 C CA . GLN A 1 387 ? -24.520 -4.349 -0.271 1.00 98.69 387 GLN A CA 1
ATOM 2966 C C . GLN A 1 387 ? -23.107 -3.885 0.135 1.00 98.69 387 GLN A C 1
ATOM 2968 O O . GLN A 1 387 ? -22.942 -3.064 1.036 1.00 98.69 387 GLN A O 1
ATOM 2973 N N . GLY A 1 388 ? -22.078 -4.410 -0.534 1.00 97.19 388 GLY A N 1
ATOM 2974 C CA . GLY A 1 388 ? -20.667 -4.258 -0.151 1.00 97.19 388 GLY A CA 1
ATOM 2975 C C . GLY A 1 388 ? -20.115 -2.828 -0.195 1.00 97.19 388 GLY A C 1
ATOM 2976 O O . GLY A 1 388 ? -19.114 -2.548 0.468 1.00 97.19 388 GLY A O 1
ATOM 2977 N N . GLY A 1 389 ? -20.768 -1.923 -0.931 1.00 97.00 389 GLY A N 1
ATOM 2978 C CA . GLY A 1 389 ? -20.419 -0.503 -1.007 1.00 97.00 389 GLY A CA 1
ATOM 2979 C C . GLY A 1 389 ? -21.143 0.401 -0.010 1.00 97.00 389 GLY A C 1
ATOM 2980 O O . GLY A 1 389 ? -20.908 1.606 -0.019 1.00 97.00 389 GLY A O 1
ATOM 2981 N N . ALA A 1 390 ? -22.018 -0.142 0.843 1.00 98.19 390 ALA A N 1
ATOM 2982 C CA . ALA A 1 390 ? -22.666 0.631 1.899 1.00 98.19 390 ALA A CA 1
ATOM 2983 C C . ALA A 1 390 ? -21.675 1.104 2.973 1.00 98.19 390 ALA A C 1
ATOM 2985 O O . ALA A 1 390 ? -20.628 0.494 3.209 1.00 98.19 390 ALA A O 1
ATOM 2986 N N . THR A 1 391 ? -22.064 2.162 3.677 1.00 97.38 391 THR A N 1
ATOM 2987 C CA . THR A 1 391 ? -21.414 2.671 4.892 1.00 97.38 391 THR A CA 1
ATOM 2988 C C . THR A 1 391 ? -22.176 2.242 6.148 1.00 97.38 391 THR A C 1
ATOM 2990 O O . THR A 1 391 ? -23.349 1.853 6.083 1.00 97.38 391 THR A O 1
ATOM 2993 N N . TRP A 1 392 ? -21.560 2.347 7.326 1.00 97.00 392 TRP A N 1
ATOM 2994 C CA . TRP A 1 392 ? -22.263 2.080 8.588 1.00 97.00 392 TRP A CA 1
ATOM 2995 C C . TRP A 1 392 ? -23.398 3.076 8.869 1.00 97.00 392 TRP A C 1
ATOM 2997 O O . TRP A 1 392 ? -24.399 2.702 9.484 1.00 97.00 392 TRP A O 1
ATOM 3007 N N . ALA A 1 393 ? -23.327 4.296 8.329 1.00 94.88 393 ALA A N 1
ATOM 3008 C CA . ALA A 1 393 ? -24.430 5.254 8.330 1.00 94.88 393 ALA A CA 1
ATOM 3009 C C . ALA A 1 393 ? -25.655 4.737 7.553 1.00 94.88 393 ALA A C 1
ATOM 3011 O O . ALA A 1 393 ? -26.799 4.974 7.964 1.00 94.88 393 ALA A O 1
ATOM 3012 N N . ASP A 1 394 ? -25.441 4.025 6.442 1.00 96.94 394 ASP A N 1
ATOM 3013 C CA . ASP A 1 394 ? -26.513 3.401 5.659 1.00 96.94 394 ASP A CA 1
ATOM 3014 C C . ASP A 1 394 ? -27.190 2.280 6.438 1.00 96.94 394 ASP A C 1
ATOM 3016 O O . ASP A 1 394 ? -28.422 2.242 6.516 1.00 96.94 394 ASP A O 1
ATOM 3020 N N . VAL A 1 395 ? -26.390 1.420 7.074 1.00 98.06 395 VAL A N 1
ATOM 3021 C CA . VAL A 1 395 ? -26.887 0.325 7.916 1.00 98.06 395 VAL A CA 1
ATOM 3022 C C . VAL A 1 395 ? -27.688 0.880 9.090 1.00 98.06 395 VAL A C 1
ATOM 3024 O O . VAL A 1 395 ? -28.864 0.548 9.229 1.00 98.06 395 VAL A O 1
ATOM 3027 N N . ALA A 1 396 ? -27.112 1.799 9.871 1.00 96.12 396 ALA A N 1
ATOM 3028 C CA . ALA A 1 396 ? -27.770 2.385 11.036 1.00 96.12 396 ALA A CA 1
ATOM 3029 C C . ALA A 1 396 ? -29.091 3.083 10.669 1.00 96.12 396 ALA A C 1
ATOM 3031 O O . ALA A 1 396 ? -30.092 2.960 11.375 1.00 96.12 396 ALA A O 1
ATOM 3032 N N . ARG A 1 397 ? -29.136 3.792 9.533 1.00 95.06 397 ARG A N 1
ATOM 3033 C CA . ARG A 1 397 ? -30.368 4.416 9.026 1.00 95.06 397 ARG A CA 1
ATOM 3034 C C . ARG A 1 397 ? -31.397 3.378 8.568 1.00 95.06 397 ARG A C 1
ATOM 3036 O O . ARG A 1 397 ? -32.589 3.563 8.813 1.00 95.06 397 ARG A O 1
ATOM 3043 N N . GLY A 1 398 ? -30.953 2.311 7.905 1.00 96.25 398 GLY A N 1
ATOM 3044 C CA . GLY A 1 398 ? -31.810 1.242 7.392 1.00 96.25 398 GLY A CA 1
ATOM 3045 C C . GLY A 1 398 ? -32.463 0.399 8.489 1.00 96.25 398 GLY A C 1
ATOM 3046 O O . GLY A 1 398 ? -33.628 0.019 8.346 1.00 96.25 398 GLY A O 1
ATOM 3047 N N . THR A 1 399 ? -31.750 0.149 9.591 1.00 97.44 399 THR A N 1
ATOM 3048 C CA . THR A 1 399 ? -32.210 -0.727 10.680 1.00 97.44 399 THR A CA 1
ATOM 3049 C C . THR A 1 399 ? -32.948 0.011 11.797 1.00 97.44 399 THR A C 1
ATOM 3051 O O . THR A 1 399 ? -33.857 -0.567 12.394 1.00 97.44 399 THR A O 1
ATOM 3054 N N . ALA A 1 400 ? -32.644 1.294 12.043 1.00 94.81 400 ALA A N 1
ATOM 3055 C CA . ALA A 1 400 ? -33.224 2.061 13.154 1.00 94.81 400 ALA A CA 1
ATOM 3056 C C . ALA A 1 400 ? -34.763 2.074 13.159 1.00 94.81 400 ALA A C 1
ATOM 3058 O O . ALA A 1 400 ? -35.380 1.946 14.214 1.00 94.81 400 ALA A O 1
ATOM 3059 N N . LYS A 1 401 ? -35.403 2.159 11.984 1.00 94.75 401 LYS A N 1
ATOM 3060 C CA . LYS A 1 401 ? -36.875 2.154 11.861 1.00 94.75 401 LYS A CA 1
ATOM 3061 C C . LYS A 1 401 ? -37.537 0.838 12.295 1.00 94.75 401 LYS A C 1
ATOM 3063 O O . LYS A 1 401 ? -38.740 0.816 12.522 1.00 94.75 401 LYS A O 1
ATOM 3068 N N . TYR A 1 402 ? -36.759 -0.237 12.402 1.00 97.31 402 TYR A N 1
ATOM 3069 C CA . TYR A 1 402 ? -37.203 -1.546 12.876 1.00 97.31 402 TYR A CA 1
ATOM 3070 C C . TYR A 1 402 ? -36.716 -1.855 14.292 1.00 97.31 402 TYR A C 1
ATOM 3072 O O . TYR A 1 402 ? -36.881 -2.986 14.735 1.00 97.31 402 TYR A O 1
ATOM 3080 N N . GLN A 1 403 ? -36.113 -0.881 14.990 1.00 96.81 403 GLN A N 1
ATOM 3081 C CA . GLN A 1 403 ? -35.531 -1.078 16.322 1.00 96.81 403 GLN A CA 1
ATOM 3082 C C . GLN A 1 403 ? -34.497 -2.213 16.336 1.00 96.81 403 GLN A C 1
ATOM 3084 O O . GLN A 1 403 ? -34.431 -3.004 17.274 1.00 96.81 403 GLN A O 1
ATOM 3089 N N . LEU A 1 404 ? -33.706 -2.306 15.265 1.00 97.94 404 LEU A N 1
ATOM 3090 C CA . LEU A 1 404 ? -32.641 -3.287 15.100 1.00 97.94 404 LEU A CA 1
ATOM 3091 C C . LEU A 1 404 ? -31.294 -2.582 14.912 1.00 97.94 404 LEU A C 1
ATOM 3093 O O . LEU A 1 404 ? -31.222 -1.485 14.349 1.00 97.94 404 LEU A O 1
ATOM 3097 N N . ALA A 1 405 ? -30.224 -3.251 15.324 1.00 96.88 405 ALA A N 1
ATOM 3098 C CA . ALA A 1 405 ? -28.843 -2.867 15.068 1.00 96.88 405 ALA A CA 1
ATOM 3099 C C . ALA A 1 405 ? -28.047 -4.059 14.523 1.00 96.88 405 ALA A C 1
ATOM 3101 O O . ALA A 1 405 ? -28.335 -5.211 14.839 1.00 96.88 405 ALA A O 1
ATOM 3102 N N . VAL A 1 406 ? -27.041 -3.773 13.704 1.00 97.00 406 VAL A N 1
ATOM 3103 C CA . VAL A 1 406 ? -26.023 -4.742 13.279 1.00 97.00 406 VAL A CA 1
ATOM 3104 C C . VAL A 1 406 ? -24.728 -4.361 13.988 1.00 97.00 406 VAL A C 1
ATOM 3106 O O . VAL A 1 406 ? -24.428 -3.173 14.098 1.00 97.00 406 VAL A O 1
ATOM 3109 N N . ASN A 1 407 ? -23.980 -5.350 14.478 1.00 95.19 407 ASN A N 1
ATOM 3110 C CA . ASN A 1 407 ? -22.639 -5.118 15.008 1.00 95.19 407 ASN A CA 1
ATOM 3111 C C . ASN A 1 407 ? -21.728 -4.637 13.865 1.00 95.19 407 ASN A C 1
ATOM 3113 O O . ASN A 1 407 ? -21.616 -5.330 12.859 1.00 95.19 407 ASN A O 1
ATOM 3117 N N . GLY A 1 408 ? -21.135 -3.454 14.000 1.00 93.12 408 GLY A N 1
ATOM 3118 C CA . GLY A 1 408 ? -20.393 -2.778 12.933 1.00 93.12 408 GLY A CA 1
ATOM 3119 C C . GLY A 1 408 ? -19.395 -1.761 13.475 1.00 93.12 408 GLY A C 1
ATOM 3120 O O . GLY A 1 408 ? -19.130 -1.754 14.669 1.00 93.12 408 GLY A O 1
ATOM 3121 N N . GLY A 1 409 ? -18.856 -0.892 12.617 1.00 91.44 409 GLY A N 1
ATOM 3122 C CA . GLY A 1 409 ? -17.840 0.098 13.001 1.00 91.44 409 GLY A CA 1
ATOM 3123 C C . GLY A 1 409 ? -18.330 1.206 13.945 1.00 91.44 409 GLY A C 1
ATOM 3124 O O . GLY A 1 409 ? -19.525 1.491 14.031 1.00 91.44 409 GLY A O 1
ATOM 3125 N N . THR A 1 410 ? -17.385 1.875 14.611 1.00 91.50 410 THR A N 1
ATOM 3126 C CA . THR A 1 410 ? -17.625 3.029 15.506 1.00 91.50 410 THR A CA 1
ATOM 3127 C C . THR A 1 410 ? -17.696 4.380 14.783 1.00 91.50 410 THR A C 1
ATOM 3129 O O . THR A 1 410 ? -18.064 5.372 15.402 1.00 91.50 410 THR A O 1
ATOM 3132 N N . THR A 1 411 ? -17.393 4.417 13.479 1.00 90.94 411 THR A N 1
ATOM 3133 C CA . THR A 1 411 ? -17.411 5.619 12.624 1.00 90.94 411 THR A CA 1
ATOM 3134 C C . THR A 1 411 ? -18.368 5.425 11.447 1.00 90.94 411 THR A C 1
ATOM 3136 O O . THR A 1 411 ? -18.327 4.396 10.764 1.00 90.94 411 THR A O 1
ATOM 3139 N N . SER A 1 412 ? -19.225 6.411 11.169 1.00 92.38 412 SER A N 1
ATOM 3140 C CA . SER A 1 412 ? -20.402 6.213 10.311 1.00 92.38 412 SER A CA 1
ATOM 3141 C C . SER A 1 412 ? -20.075 6.089 8.818 1.00 92.38 412 SER A C 1
ATOM 3143 O O . SER A 1 412 ? -20.705 5.310 8.103 1.00 92.38 412 SER A O 1
ATOM 3145 N N . GLN A 1 413 ? -19.057 6.810 8.355 1.00 91.38 413 GLN A N 1
ATOM 3146 C CA . GLN A 1 413 ? -18.602 6.847 6.958 1.00 91.38 413 GLN A CA 1
ATOM 3147 C C . GLN A 1 413 ? -17.777 5.619 6.532 1.00 91.38 413 GLN A C 1
ATOM 3149 O O . GLN A 1 413 ? -17.574 5.392 5.338 1.00 91.38 413 GLN A O 1
ATOM 3154 N N . VAL A 1 414 ? -17.342 4.784 7.483 1.00 93.31 414 VAL A N 1
ATOM 3155 C CA . VAL A 1 414 ? -16.557 3.583 7.181 1.00 93.31 414 VAL A CA 1
ATOM 3156 C C . VAL A 1 414 ? -17.389 2.601 6.350 1.00 93.31 414 VAL A C 1
ATOM 3158 O O . VAL A 1 414 ? -18.551 2.319 6.649 1.00 93.31 414 VAL A O 1
ATOM 3161 N N . GLY A 1 415 ? -16.776 2.063 5.293 1.00 95.38 415 GLY A N 1
ATOM 3162 C CA . GLY A 1 415 ? -17.413 1.096 4.400 1.00 95.38 415 GLY A CA 1
ATOM 3163 C C . GLY A 1 415 ? -17.598 -0.278 5.045 1.00 95.38 415 GLY A C 1
ATOM 3164 O O . GLY A 1 415 ? -16.666 -0.827 5.635 1.00 95.38 415 GLY A O 1
ATOM 3165 N N . VAL A 1 416 ? -18.777 -0.872 4.855 1.00 98.00 416 VAL A N 1
ATOM 3166 C CA . VAL A 1 416 ? -19.154 -2.180 5.414 1.00 98.00 416 VAL A CA 1
ATOM 3167 C C . VAL A 1 416 ? -18.241 -3.290 4.902 1.00 98.00 416 VAL A C 1
ATOM 3169 O O . VAL A 1 416 ? -17.776 -4.103 5.700 1.00 98.00 416 VAL A O 1
ATOM 3172 N N . GLY A 1 417 ? -17.945 -3.315 3.596 1.00 95.44 417 GLY A N 1
ATOM 3173 C CA . GLY A 1 417 ? -17.132 -4.372 2.990 1.00 95.44 417 GLY A CA 1
ATOM 3174 C C . GLY A 1 417 ? -15.729 -4.464 3.586 1.00 95.44 417 GLY A C 1
ATOM 3175 O O . GLY A 1 417 ? -15.371 -5.486 4.165 1.00 95.44 417 GLY A O 1
ATOM 3176 N N . GLY A 1 418 ? -14.954 -3.379 3.500 1.00 92.69 418 GLY A N 1
ATOM 3177 C CA . GLY A 1 418 ? -13.566 -3.359 3.974 1.00 92.69 418 GLY A CA 1
ATOM 3178 C C . GLY A 1 418 ? -13.420 -3.677 5.466 1.00 92.69 418 GLY A C 1
ATOM 3179 O O . GLY A 1 418 ? -12.510 -4.415 5.837 1.00 92.69 418 GLY A O 1
ATOM 3180 N N . LEU A 1 419 ? -14.336 -3.172 6.305 1.00 94.31 419 LEU A N 1
ATOM 3181 C CA . LEU A 1 419 ? -14.321 -3.422 7.749 1.00 94.31 419 LEU A CA 1
ATOM 3182 C C . LEU A 1 419 ? -14.688 -4.875 8.080 1.00 94.31 419 LEU A C 1
ATOM 3184 O O . LEU A 1 419 ? -13.973 -5.540 8.827 1.00 94.31 419 LEU A O 1
ATOM 3188 N N . THR A 1 420 ? -15.768 -5.392 7.487 1.00 97.00 420 THR A N 1
ATOM 3189 C CA . THR A 1 420 ? -16.257 -6.755 7.764 1.00 97.00 420 THR A CA 1
ATOM 3190 C C . THR A 1 420 ? -15.250 -7.814 7.325 1.00 97.00 420 THR A C 1
ATOM 3192 O O . THR A 1 420 ? -14.999 -8.768 8.055 1.00 97.00 420 THR A O 1
ATOM 3195 N N . LEU A 1 421 ? -14.615 -7.637 6.161 1.00 95.12 421 LEU A N 1
ATOM 3196 C CA . LEU A 1 421 ? -13.665 -8.608 5.607 1.00 95.12 421 LEU A CA 1
ATOM 3197 C C . LEU A 1 421 ? -12.408 -8.820 6.465 1.00 95.12 421 LEU A C 1
ATOM 3199 O O . LEU A 1 421 ? -11.668 -9.777 6.242 1.00 95.12 421 LEU A O 1
ATOM 3203 N N . ARG A 1 422 ? -12.150 -7.932 7.429 1.00 90.56 422 ARG A N 1
ATOM 3204 C CA . ARG A 1 422 ? -10.929 -7.908 8.243 1.00 90.56 422 ARG A CA 1
ATOM 3205 C C . ARG A 1 422 ? -11.172 -8.132 9.735 1.00 90.56 422 ARG A C 1
ATOM 3207 O O . ARG A 1 422 ? -10.218 -8.093 10.499 1.00 90.56 422 ARG A O 1
ATOM 3214 N N . GLY A 1 423 ? -12.418 -8.337 10.158 1.00 91.25 423 GLY A N 1
ATOM 3215 C CA . GLY A 1 423 ? -12.793 -8.382 11.573 1.00 91.25 423 GLY A CA 1
ATOM 3216 C C . GLY A 1 423 ? -13.984 -7.482 11.824 1.00 91.25 423 GLY A C 1
ATOM 3217 O O . GLY A 1 423 ? -15.135 -7.894 11.670 1.00 91.25 423 GLY A O 1
ATOM 3218 N N . GLY A 1 424 ? -13.661 -6.241 12.180 1.00 91.69 424 GLY A N 1
ATOM 3219 C CA . GLY A 1 424 ? -14.608 -5.171 12.441 1.00 91.69 424 GLY A CA 1
ATOM 3220 C C . GLY A 1 424 ? -14.975 -5.054 13.912 1.00 91.69 424 GLY A C 1
ATOM 3221 O O . GLY A 1 424 ? -15.666 -5.918 14.448 1.00 91.69 424 GLY A O 1
ATOM 3222 N N . PHE A 1 425 ? -14.541 -3.962 14.532 1.00 91.88 425 PHE A N 1
ATOM 3223 C CA . PHE A 1 425 ? -14.766 -3.661 15.943 1.00 91.88 425 PHE A CA 1
ATOM 3224 C C . PHE A 1 425 ? -15.785 -2.542 16.092 1.00 91.88 425 PHE A C 1
ATOM 3226 O O . PHE A 1 425 ? -15.858 -1.635 15.262 1.00 91.88 425 PHE A O 1
ATOM 3233 N N . GLY A 1 426 ? -16.579 -2.641 17.149 1.00 93.06 426 GLY A N 1
ATOM 3234 C CA . GLY A 1 426 ? -17.729 -1.789 17.371 1.00 93.06 426 GLY A CA 1
ATOM 3235 C C . GLY A 1 426 ? -18.216 -1.794 18.803 1.00 93.06 426 GLY A C 1
ATOM 3236 O O . GLY A 1 426 ? -17.877 -2.665 19.601 1.00 93.06 426 GLY A O 1
ATOM 3237 N N . PHE A 1 427 ? -19.141 -0.884 19.095 1.00 95.69 427 PHE A N 1
ATOM 3238 C CA . PHE A 1 427 ? -19.769 -0.772 20.413 1.00 95.69 427 PHE A CA 1
ATOM 3239 C C . PHE A 1 427 ? -20.521 -2.036 20.869 1.00 95.69 427 PHE A C 1
ATOM 3241 O O . PHE A 1 427 ? -20.691 -2.251 22.065 1.00 95.69 427 PHE A O 1
ATOM 3248 N N . LEU A 1 428 ? -20.966 -2.889 19.937 1.00 96.56 428 LEU A N 1
ATOM 3249 C CA . LEU A 1 428 ? -21.653 -4.153 20.244 1.00 96.56 428 LEU A CA 1
ATOM 3250 C C . LEU A 1 428 ? -20.715 -5.372 20.244 1.00 96.56 428 LEU A C 1
ATOM 3252 O O . LEU A 1 428 ? -21.162 -6.493 20.500 1.00 96.56 428 LEU A O 1
ATOM 3256 N N . THR A 1 429 ? -19.417 -5.172 19.997 1.00 96.19 429 THR A N 1
ATOM 3257 C CA . THR A 1 429 ? -18.429 -6.257 19.963 1.00 96.19 429 THR A CA 1
ATOM 3258 C C . THR A 1 429 ? -18.358 -7.052 21.273 1.00 96.19 429 THR A C 1
ATOM 3260 O O . THR A 1 429 ? -18.406 -8.283 21.206 1.00 96.19 429 THR A O 1
ATOM 3263 N N . PRO A 1 430 ? -18.381 -6.415 22.462 1.00 96.12 430 PRO A N 1
ATOM 3264 C CA . PRO A 1 430 ? -18.430 -7.134 23.739 1.00 96.12 430 PRO A CA 1
ATOM 3265 C C . PRO A 1 430 ? -19.639 -8.076 23.906 1.00 96.12 430 PRO A C 1
ATOM 3267 O O . PRO A 1 430 ? -19.572 -9.020 24.690 1.00 96.12 430 PRO A O 1
ATOM 3270 N N . GLN A 1 431 ? -20.743 -7.862 23.174 1.00 95.88 431 GLN A N 1
ATOM 3271 C CA . GLN A 1 431 ? -21.934 -8.728 23.230 1.00 95.88 431 GLN A CA 1
ATOM 3272 C C . GLN A 1 431 ? -21.939 -9.825 22.171 1.00 95.88 431 GLN A C 1
ATOM 3274 O O . GLN A 1 431 ? -22.483 -10.907 22.405 1.00 95.88 431 GLN A O 1
ATOM 3279 N N . HIS A 1 432 ? -21.400 -9.541 20.984 1.00 96.44 432 HIS A N 1
ATOM 3280 C CA . HIS A 1 432 ? -21.660 -10.355 19.792 1.00 96.44 432 HIS A CA 1
ATOM 3281 C C . HIS A 1 432 ? -20.404 -10.851 19.064 1.00 96.44 432 HIS A C 1
ATOM 3283 O O . HIS A 1 432 ? -20.534 -11.622 18.118 1.00 96.44 432 HIS A O 1
ATOM 3289 N N . GLY A 1 433 ? -19.206 -10.487 19.525 1.00 95.19 433 GLY A N 1
ATOM 3290 C CA . GLY A 1 433 ? -17.942 -10.795 18.849 1.00 95.19 433 GLY A CA 1
ATOM 3291 C C . GLY A 1 433 ? -17.614 -9.725 17.814 1.00 95.19 433 GLY A C 1
ATOM 3292 O O . GLY A 1 433 ? -18.243 -8.670 17.795 1.00 95.19 433 GLY A O 1
ATOM 3293 N N . VAL A 1 434 ? -16.632 -9.959 16.948 1.00 95.44 434 VAL A N 1
ATOM 3294 C CA . VAL A 1 434 ? -16.324 -8.992 15.879 1.00 95.44 434 VAL A CA 1
ATOM 3295 C C . VAL A 1 434 ? -17.412 -9.013 14.800 1.00 95.44 434 VAL A C 1
ATOM 3297 O O . VAL A 1 434 ? -18.229 -9.928 14.725 1.00 95.44 434 VAL A O 1
ATOM 3300 N N . THR A 1 435 ? -17.454 -7.998 13.940 1.00 97.31 435 THR A N 1
ATOM 3301 C CA . THR A 1 435 ? -18.505 -7.828 12.920 1.00 97.31 435 THR A CA 1
ATOM 3302 C C . THR A 1 435 ? -18.657 -9.077 12.046 1.00 97.31 435 THR A C 1
ATOM 3304 O O . THR A 1 435 ? -19.777 -9.551 11.831 1.00 97.31 435 THR A O 1
ATOM 3307 N N . LEU A 1 436 ? -17.539 -9.679 11.622 1.00 96.88 436 LEU A N 1
ATOM 3308 C CA . LEU A 1 436 ? -17.537 -10.912 10.828 1.00 96.88 436 LEU A CA 1
ATOM 3309 C C . LEU A 1 436 ? -18.145 -12.138 11.527 1.00 96.88 436 LEU A C 1
ATOM 3311 O O . LEU A 1 436 ? -18.578 -13.060 10.835 1.00 96.88 436 LEU A O 1
ATOM 3315 N N . ASP A 1 437 ? -18.231 -12.150 12.863 1.00 97.69 437 ASP A N 1
ATOM 3316 C CA . ASP A 1 437 ? -18.835 -13.252 13.627 1.00 97.69 437 ASP A CA 1
ATOM 3317 C C . ASP A 1 437 ? -20.365 -13.254 13.461 1.00 97.69 437 ASP A C 1
ATOM 3319 O O . ASP A 1 437 ? -21.022 -14.277 13.645 1.00 97.69 437 ASP A O 1
ATOM 3323 N N . THR A 1 438 ? -20.934 -12.117 13.049 1.00 97.75 438 THR A N 1
ATOM 3324 C CA . THR A 1 438 ? -22.379 -11.926 12.854 1.00 97.75 438 THR A CA 1
ATOM 3325 C C . THR A 1 438 ? -22.827 -12.123 11.401 1.00 97.75 438 THR A C 1
ATOM 3327 O O . THR A 1 438 ? -24.018 -12.029 11.095 1.00 97.75 438 THR A O 1
ATOM 3330 N N . VAL A 1 439 ? -21.895 -12.413 10.485 1.00 98.62 439 VAL A N 1
ATOM 3331 C CA . VAL A 1 439 ? -22.205 -12.703 9.079 1.00 98.62 439 VAL A CA 1
ATOM 3332 C C . VAL A 1 439 ? -22.783 -14.115 8.968 1.00 98.62 439 VAL A C 1
ATOM 3334 O O . VAL A 1 439 ? -22.172 -15.089 9.398 1.00 98.62 439 VAL A O 1
ATOM 3337 N N . LEU A 1 440 ? -23.952 -14.232 8.340 1.00 98.69 440 LEU A N 1
ATOM 3338 C CA . LEU A 1 440 ? -24.671 -15.493 8.127 1.00 98.69 440 LEU A CA 1
ATOM 3339 C C . LEU A 1 440 ?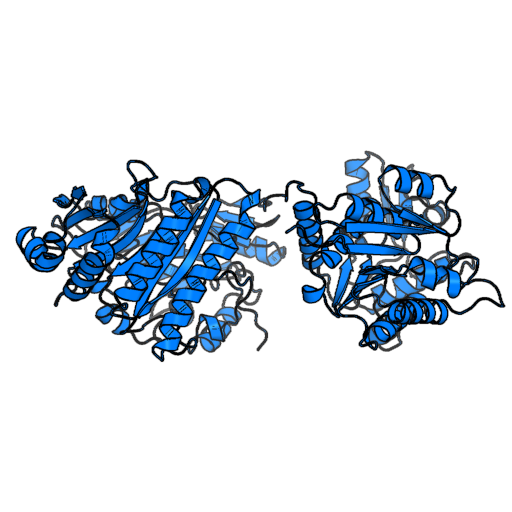 -24.444 -16.069 6.723 1.00 98.69 440 LEU A C 1
ATOM 3341 O O . LEU A 1 440 ? -24.429 -17.286 6.541 1.00 98.69 440 LEU A O 1
ATOM 3345 N N . ALA A 1 441 ? -24.313 -15.194 5.726 1.00 98.81 441 ALA A N 1
ATOM 3346 C CA . ALA A 1 441 ? -24.048 -15.539 4.333 1.00 98.81 441 ALA A CA 1
ATOM 3347 C C . ALA A 1 441 ? -23.521 -14.313 3.574 1.00 98.81 441 ALA A C 1
ATOM 3349 O O . ALA A 1 441 ? -23.672 -13.180 4.038 1.00 98.81 441 ALA A O 1
ATOM 3350 N N . ALA A 1 442 ? -22.967 -14.524 2.385 1.00 98.88 442 ALA A N 1
ATOM 3351 C CA . ALA A 1 442 ? -22.620 -13.451 1.462 1.00 98.88 442 ALA A CA 1
ATOM 3352 C C . ALA A 1 442 ? -22.853 -13.866 0.002 1.00 98.88 442 ALA A C 1
ATOM 3354 O O . ALA A 1 442 ? -22.917 -15.055 -0.312 1.00 98.88 442 ALA A O 1
ATOM 3355 N N . LYS A 1 443 ? -22.966 -12.880 -0.888 1.00 98.81 443 LYS A N 1
ATOM 3356 C CA . LYS A 1 443 ? -22.832 -13.069 -2.336 1.00 98.81 443 LYS A CA 1
ATOM 3357 C C . LYS A 1 443 ? -21.526 -12.446 -2.790 1.00 98.81 443 LYS A C 1
ATOM 3359 O O . LYS A 1 443 ? -21.260 -11.282 -2.477 1.00 98.81 443 LYS A O 1
ATOM 3364 N N . VAL A 1 444 ? -20.726 -13.211 -3.515 1.00 98.81 444 VAL A N 1
ATOM 3365 C CA . VAL A 1 444 ? -19.346 -12.853 -3.841 1.00 98.81 444 VAL A CA 1
ATOM 3366 C C . VAL A 1 444 ? -19.040 -13.086 -5.312 1.00 98.81 444 VAL A C 1
ATOM 3368 O O . VAL A 1 444 ? -19.717 -13.866 -5.976 1.00 98.81 444 VAL A O 1
ATOM 3371 N N . VAL A 1 445 ? -17.998 -12.422 -5.797 1.00 98.88 445 VAL A N 1
ATOM 3372 C CA . VAL A 1 445 ? -17.387 -12.659 -7.102 1.00 98.88 445 VAL A CA 1
ATOM 3373 C C . VAL A 1 445 ? -15.944 -13.103 -6.890 1.00 98.88 445 VAL A C 1
ATOM 3375 O O . VAL A 1 445 ? -15.169 -12.406 -6.233 1.00 98.88 445 VAL A O 1
ATOM 3378 N N . THR A 1 446 ? -15.602 -14.277 -7.417 1.00 98.62 446 THR A N 1
ATOM 3379 C CA . THR A 1 446 ? -14.257 -14.875 -7.336 1.00 98.62 446 THR A CA 1
ATOM 3380 C C . THR A 1 446 ? -13.267 -14.175 -8.275 1.00 98.62 446 THR A C 1
ATOM 3382 O O . THR A 1 446 ? -13.684 -13.375 -9.109 1.00 98.62 446 THR A O 1
ATOM 3385 N N . GLY A 1 447 ? -11.969 -14.493 -8.198 1.00 97.50 447 GLY A N 1
ATOM 3386 C CA . GLY A 1 447 ? -10.945 -13.951 -9.109 1.00 97.50 447 GLY A CA 1
ATOM 3387 C C . GLY A 1 447 ? -11.150 -14.381 -10.564 1.00 97.50 447 GLY A C 1
ATOM 3388 O O . GLY A 1 447 ? -10.798 -13.665 -11.495 1.00 97.50 447 GLY A O 1
ATOM 3389 N N . GLU A 1 448 ? -11.855 -15.494 -10.772 1.00 97.69 448 GLU A N 1
ATOM 3390 C CA . GLU A 1 448 ? -12.311 -15.933 -12.093 1.00 97.69 448 GLU A CA 1
ATOM 3391 C C . GLU A 1 448 ? -13.527 -15.148 -12.619 1.00 97.69 448 GLU A C 1
ATOM 3393 O O . GLU A 1 448 ? -13.921 -15.322 -13.775 1.00 97.69 448 GLU A O 1
ATOM 3398 N N . GLY A 1 449 ? -14.121 -14.289 -11.785 1.00 98.19 449 GLY A N 1
ATOM 3399 C CA . GLY A 1 449 ? -15.336 -13.532 -12.067 1.00 98.19 449 GLY A CA 1
ATOM 3400 C C . GLY A 1 449 ? -16.614 -14.372 -12.020 1.00 98.19 449 GLY A C 1
ATOM 3401 O O . GLY A 1 449 ? -17.558 -14.095 -12.761 1.00 98.19 449 GLY A O 1
ATOM 3402 N N . ILE A 1 450 ? -16.640 -15.405 -11.172 1.00 98.50 450 ILE A N 1
ATOM 3403 C CA . ILE A 1 450 ? -17.800 -16.279 -10.952 1.00 98.50 450 ILE A CA 1
ATOM 3404 C C . ILE A 1 450 ? -18.598 -15.764 -9.755 1.00 98.50 450 ILE A C 1
ATOM 3406 O O . ILE A 1 450 ? -18.032 -15.505 -8.694 1.00 98.50 450 ILE A O 1
ATOM 3410 N N . GLU A 1 451 ? -19.912 -15.647 -9.919 1.00 98.69 451 GLU A N 1
ATOM 3411 C CA . GLU A 1 451 ? -20.842 -15.260 -8.858 1.00 98.69 451 GLU A CA 1
ATOM 3412 C C . GLU A 1 451 ? -21.178 -16.469 -7.983 1.00 98.69 451 GLU A C 1
ATOM 3414 O O . GLU A 1 451 ? -21.641 -17.489 -8.493 1.00 98.69 451 GLU A O 1
ATOM 3419 N N . LEU A 1 452 ? -20.976 -16.356 -6.671 1.00 98.69 452 LEU A N 1
ATOM 3420 C CA . LEU A 1 452 ? -21.257 -17.425 -5.714 1.00 98.69 452 LEU A CA 1
ATOM 3421 C C . LEU A 1 452 ? -22.064 -16.906 -4.526 1.00 98.69 452 LEU A C 1
ATOM 3423 O O . LEU A 1 452 ? -21.854 -15.787 -4.051 1.00 98.69 452 LEU A O 1
ATOM 3427 N N . GLN A 1 453 ? -22.942 -17.758 -4.001 1.00 98.69 453 GLN A N 1
ATOM 3428 C CA . GLN A 1 453 ? -23.494 -17.603 -2.662 1.00 98.69 453 GLN A CA 1
ATOM 3429 C C . GLN A 1 453 ? -22.649 -18.425 -1.689 1.00 98.69 453 GLN A C 1
ATOM 3431 O O . GLN A 1 453 ? -22.347 -19.587 -1.936 1.00 98.69 453 GLN A O 1
ATOM 3436 N N . VAL A 1 454 ? -22.229 -17.808 -0.588 1.00 98.75 454 VAL A N 1
ATOM 3437 C CA . VAL A 1 454 ? -21.339 -18.436 0.391 1.00 98.75 454 VAL A CA 1
ATOM 3438 C C . VAL A 1 454 ? -21.972 -18.390 1.779 1.00 98.75 454 VAL A C 1
ATOM 3440 O O . VAL A 1 454 ? -22.570 -17.388 2.177 1.00 98.75 454 VAL A O 1
ATOM 3443 N N . SER A 1 455 ? -21.875 -19.490 2.516 1.00 98.69 455 SER A N 1
ATOM 3444 C CA . SER A 1 455 ? -22.376 -19.644 3.885 1.00 98.69 455 SER A CA 1
ATOM 3445 C C . SER A 1 455 ? -21.655 -20.803 4.581 1.00 98.69 455 SER A C 1
ATOM 3447 O O . SER A 1 455 ? -20.776 -21.444 4.013 1.00 98.69 455 SER A O 1
ATOM 3449 N N . ASN A 1 456 ? -22.053 -21.149 5.805 1.00 97.25 456 ASN A N 1
ATOM 3450 C CA . ASN A 1 456 ? -21.553 -22.360 6.462 1.00 97.25 456 ASN A CA 1
ATOM 3451 C C . ASN A 1 456 ? -21.954 -23.673 5.753 1.00 97.25 456 ASN A C 1
ATOM 3453 O O . ASN A 1 456 ? -21.346 -24.707 6.019 1.00 97.25 456 ASN A O 1
ATOM 3457 N N . LYS A 1 457 ? -22.957 -23.646 4.866 1.00 97.81 457 LYS A N 1
ATOM 3458 C CA . LYS A 1 457 ? -23.475 -24.823 4.145 1.00 97.81 457 LYS A CA 1
ATOM 3459 C C . LYS A 1 457 ? -23.100 -24.857 2.664 1.00 97.81 457 LYS A C 1
ATOM 3461 O O . LYS A 1 457 ? -23.257 -25.894 2.031 1.00 97.81 457 LYS A O 1
ATOM 3466 N N . GLU A 1 458 ? -22.624 -23.746 2.114 1.00 97.88 458 GLU A N 1
ATOM 3467 C CA . GLU A 1 458 ? -22.385 -23.569 0.682 1.00 97.88 458 GLU A CA 1
ATOM 3468 C C . GLU A 1 458 ? -21.071 -22.810 0.497 1.00 97.88 458 GLU A C 1
ATOM 3470 O O . GLU A 1 458 ? -20.919 -21.730 1.063 1.00 97.88 458 GLU A O 1
ATOM 3475 N N . HIS A 1 459 ? -20.107 -23.386 -0.233 1.00 98.50 459 HIS A N 1
ATOM 3476 C CA . HIS A 1 459 ? -18.763 -22.805 -0.401 1.00 98.50 459 HIS A CA 1
ATOM 3477 C C . HIS A 1 459 ? -18.138 -22.359 0.938 1.00 98.50 459 HIS A C 1
ATOM 3479 O O . HIS A 1 459 ? -17.648 -21.238 1.091 1.00 98.50 459 HIS A O 1
ATOM 3485 N N . SER A 1 460 ? -18.209 -23.242 1.940 1.00 98.50 460 SER A N 1
ATOM 3486 C CA . SER A 1 460 ? -17.868 -22.933 3.334 1.00 98.50 460 SER A CA 1
ATOM 3487 C C . SER A 1 460 ? -16.395 -22.581 3.551 1.00 98.50 460 SER A C 1
ATOM 3489 O O . SER A 1 460 ? -16.062 -21.876 4.501 1.00 98.50 460 SER A O 1
ATOM 3491 N N . ASP A 1 461 ? -15.515 -23.017 2.653 1.00 98.50 461 ASP A N 1
ATOM 3492 C CA . ASP A 1 461 ? -14.107 -22.633 2.593 1.00 98.50 461 ASP A CA 1
ATOM 3493 C C . ASP A 1 461 ? -13.920 -21.160 2.191 1.00 98.50 461 ASP A C 1
ATOM 3495 O O . ASP A 1 461 ? -13.188 -20.432 2.862 1.00 98.50 461 ASP A O 1
ATOM 3499 N N . LEU A 1 462 ? -14.640 -20.687 1.169 1.00 98.69 462 LEU A N 1
ATOM 3500 C CA . LEU A 1 462 ? -14.642 -19.273 0.787 1.00 98.69 462 LEU A CA 1
ATOM 3501 C C . LEU A 1 462 ? -15.355 -18.412 1.834 1.00 98.69 462 LEU A C 1
ATOM 3503 O O . LEU A 1 462 ? -14.874 -17.332 2.171 1.00 98.69 462 LEU A O 1
ATOM 3507 N N . PHE A 1 463 ? -16.457 -18.907 2.406 1.00 98.81 463 PHE A N 1
ATOM 3508 C CA . PHE A 1 463 ? -17.151 -18.233 3.508 1.00 98.81 463 PHE A CA 1
ATOM 3509 C C . PHE A 1 463 ? -16.264 -18.061 4.750 1.00 98.81 463 PHE A C 1
ATOM 3511 O O . PHE A 1 463 ? -16.334 -17.051 5.452 1.00 98.81 463 PHE A O 1
ATOM 3518 N N . TRP A 1 464 ? -15.427 -19.056 5.043 1.00 98.62 464 TRP A N 1
ATOM 3519 C CA . TRP A 1 464 ? -14.403 -18.967 6.078 1.00 98.62 464 TRP A CA 1
ATOM 3520 C C . TRP A 1 464 ? -13.357 -17.892 5.749 1.00 98.62 464 TRP A C 1
ATOM 3522 O O . TRP A 1 464 ? -13.040 -17.082 6.619 1.00 98.62 464 TRP A O 1
ATOM 3532 N N . ALA A 1 465 ? -12.883 -17.832 4.500 1.00 97.69 465 ALA A N 1
ATOM 3533 C CA . ALA A 1 465 ? -11.828 -16.904 4.093 1.00 97.69 465 ALA A CA 1
ATOM 3534 C C . ALA A 1 465 ? -12.270 -15.435 4.083 1.00 97.69 465 ALA A C 1
ATOM 3536 O O . ALA A 1 465 ? -11.564 -14.585 4.622 1.00 97.69 465 ALA A O 1
ATOM 3537 N N . ILE A 1 466 ? -13.457 -15.118 3.547 1.00 97.62 466 ILE A N 1
ATOM 3538 C CA . ILE A 1 466 ? -13.955 -13.728 3.537 1.00 97.62 466 ILE A CA 1
ATOM 3539 C C . ILE A 1 466 ? -14.168 -13.170 4.952 1.00 97.62 466 ILE A C 1
ATOM 3541 O O . ILE A 1 466 ? -14.230 -11.961 5.145 1.00 97.62 466 ILE A O 1
ATOM 3545 N N . ARG A 1 467 ? -14.252 -14.035 5.966 1.00 97.38 467 ARG A N 1
ATOM 3546 C CA . ARG A 1 467 ? -14.266 -13.646 7.376 1.00 97.38 467 ARG A CA 1
ATOM 3547 C C . ARG A 1 467 ? -12.826 -13.564 7.896 1.00 97.38 467 ARG A C 1
ATOM 3549 O O . ARG A 1 467 ? -12.421 -14.360 8.737 1.00 97.38 467 ARG A O 1
ATOM 3556 N N . GLY A 1 468 ? -12.060 -12.589 7.403 1.00 92.62 468 GLY A N 1
ATOM 3557 C CA . GLY A 1 468 ? -10.764 -12.202 7.976 1.00 92.62 468 GLY A CA 1
ATOM 3558 C C . GLY A 1 468 ? -9.623 -11.987 6.980 1.00 92.62 468 GLY A C 1
ATOM 3559 O O . GLY A 1 468 ? -8.659 -11.311 7.326 1.00 92.62 468 GLY A O 1
ATOM 3560 N N . ALA A 1 469 ? -9.722 -12.498 5.749 1.00 91.94 469 ALA A N 1
ATOM 3561 C CA . ALA A 1 469 ? -8.657 -12.379 4.745 1.00 91.94 469 ALA A CA 1
ATOM 3562 C C . ALA A 1 469 ? -8.560 -10.997 4.066 1.00 91.94 469 ALA A C 1
ATOM 3564 O O . ALA A 1 469 ? -7.711 -10.789 3.194 1.00 91.94 469 ALA A O 1
ATOM 3565 N N . GLY A 1 470 ? -9.430 -10.046 4.418 1.00 90.50 470 GLY A N 1
ATOM 3566 C CA . GLY A 1 470 ? -9.516 -8.765 3.726 1.00 90.50 470 GLY A CA 1
ATOM 3567 C C . GLY A 1 470 ? -9.975 -8.930 2.268 1.00 90.50 470 GLY A C 1
ATOM 3568 O O . GLY A 1 470 ? -10.784 -9.812 1.976 1.00 90.50 470 GLY A O 1
ATOM 3569 N N . PRO A 1 471 ? -9.483 -8.095 1.336 1.00 90.38 471 PRO A N 1
ATOM 3570 C CA . PRO A 1 471 ? -9.893 -8.139 -0.067 1.00 90.38 471 PRO A CA 1
ATOM 3571 C C . PRO A 1 471 ? -9.247 -9.287 -0.864 1.00 90.38 471 PRO A C 1
ATOM 3573 O O . PRO A 1 471 ? -9.485 -9.383 -2.059 1.00 90.38 471 PRO A O 1
ATOM 3576 N N . ASN A 1 472 ? -8.435 -10.151 -0.243 1.00 91.44 472 ASN A N 1
ATOM 3577 C CA . ASN A 1 472 ? -7.510 -11.043 -0.951 1.00 91.44 472 ASN A CA 1
ATOM 3578 C C . ASN A 1 472 ? -8.144 -12.221 -1.704 1.00 91.44 472 ASN A C 1
ATOM 3580 O O . ASN A 1 472 ? -7.441 -12.861 -2.476 1.00 91.44 472 ASN A O 1
ATOM 3584 N N . VAL A 1 473 ? -9.415 -12.570 -1.482 1.00 94.12 473 VAL A N 1
ATOM 3585 C CA . VAL A 1 473 ? -9.984 -13.827 -2.024 1.00 94.12 473 VAL A CA 1
ATOM 3586 C C . VAL A 1 473 ? -11.211 -13.647 -2.915 1.00 94.12 473 VAL A C 1
ATOM 3588 O O . VAL A 1 473 ? -11.481 -14.509 -3.749 1.00 94.12 473 VAL A O 1
ATOM 3591 N N . ALA A 1 474 ? -11.973 -12.565 -2.739 1.00 97.50 474 ALA A N 1
ATOM 3592 C CA . ALA A 1 474 ? -13.194 -12.304 -3.498 1.00 97.50 474 ALA A CA 1
ATOM 3593 C C . ALA A 1 474 ? -13.686 -10.863 -3.307 1.00 97.50 474 ALA A C 1
ATOM 3595 O O . ALA A 1 474 ? -13.464 -10.248 -2.261 1.00 97.50 474 ALA A O 1
ATOM 3596 N N . VAL A 1 475 ? -14.469 -10.371 -4.269 1.00 98.62 475 VAL A N 1
ATOM 3597 C CA . VAL A 1 475 ? -15.283 -9.159 -4.100 1.00 98.62 475 VAL A CA 1
ATOM 3598 C C . VAL A 1 475 ? -16.617 -9.542 -3.474 1.00 98.62 475 VAL A C 1
ATOM 3600 O O . VAL A 1 475 ? -17.371 -10.314 -4.062 1.00 98.62 475 VAL A O 1
ATOM 3603 N N . VAL A 1 476 ? -16.956 -8.992 -2.307 1.00 98.62 476 VAL A N 1
ATOM 3604 C CA . VAL A 1 476 ? -18.275 -9.224 -1.700 1.00 98.62 476 VAL A CA 1
ATOM 3605 C C . VAL A 1 476 ? -19.274 -8.184 -2.190 1.00 98.62 476 VAL A C 1
ATOM 3607 O O . VAL A 1 476 ? -19.157 -6.999 -1.884 1.00 98.62 476 VAL A O 1
ATOM 3610 N N . ALA A 1 477 ? -20.280 -8.638 -2.933 1.00 98.69 477 ALA A N 1
ATOM 3611 C CA . ALA A 1 477 ? -21.356 -7.797 -3.441 1.00 98.69 477 ALA A CA 1
ATOM 3612 C C . ALA A 1 477 ? -22.428 -7.533 -2.375 1.00 98.69 477 ALA A C 1
ATOM 3614 O O . ALA A 1 477 ? -22.951 -6.423 -2.298 1.00 98.69 477 ALA A O 1
ATOM 3615 N N . GLU A 1 478 ? -22.753 -8.539 -1.555 1.00 98.38 478 GLU A N 1
ATOM 3616 C CA . GLU A 1 478 ? -23.763 -8.465 -0.491 1.00 98.38 478 GLU A CA 1
ATOM 3617 C C . GLU A 1 478 ? -23.358 -9.314 0.716 1.00 98.38 478 GLU A C 1
ATOM 3619 O O . GLU A 1 478 ? -22.926 -10.453 0.559 1.00 98.38 478 GLU A O 1
ATOM 3624 N N . PHE A 1 479 ? -23.582 -8.797 1.920 1.00 98.81 479 PHE A N 1
ATOM 3625 C CA . PHE A 1 479 ? -23.515 -9.533 3.180 1.00 98.81 479 PHE A CA 1
ATOM 3626 C C . PHE A 1 479 ? -24.919 -9.702 3.753 1.00 98.81 479 PHE A C 1
ATOM 3628 O O . PHE A 1 479 ? -25.736 -8.784 3.684 1.00 98.81 479 PHE A O 1
ATOM 3635 N N . LYS A 1 480 ? -25.189 -10.844 4.382 1.00 98.88 480 LYS A N 1
ATOM 3636 C CA . LYS A 1 480 ? -26.357 -11.055 5.239 1.00 98.88 480 LYS A CA 1
ATOM 3637 C C . LYS A 1 480 ? -25.888 -11.157 6.685 1.00 98.88 480 LYS A C 1
ATOM 3639 O O . LYS A 1 480 ? -25.224 -12.126 7.041 1.00 98.88 480 LYS A O 1
ATOM 3644 N N . PHE A 1 481 ? -26.258 -10.185 7.505 1.00 98.88 481 PHE A N 1
ATOM 3645 C CA . PHE A 1 481 ? -25.919 -10.118 8.923 1.00 98.88 481 PHE A CA 1
ATOM 3646 C C . PHE A 1 481 ? -27.076 -10.582 9.805 1.00 98.88 481 PHE A C 1
ATOM 3648 O O . PHE A 1 481 ? -28.251 -10.376 9.475 1.00 98.88 481 PHE A O 1
ATOM 3655 N N . GLN A 1 482 ? -26.731 -11.148 10.958 1.00 98.62 482 GLN A N 1
ATOM 3656 C CA . GLN A 1 482 ? -27.615 -11.180 12.115 1.00 98.62 482 GLN A CA 1
ATOM 3657 C C . GLN A 1 482 ? -27.776 -9.753 12.655 1.00 98.62 482 GLN A C 1
ATOM 3659 O O . GLN A 1 482 ? -26.794 -9.030 12.816 1.00 98.62 482 GLN A O 1
ATOM 3664 N N . ALA A 1 483 ? -29.012 -9.351 12.942 1.00 98.25 483 ALA A N 1
ATOM 3665 C CA . ALA A 1 483 ? -29.307 -8.109 13.644 1.00 98.25 483 ALA A CA 1
ATOM 3666 C C . ALA A 1 483 ? -29.892 -8.389 15.027 1.00 98.25 483 ALA A C 1
ATOM 3668 O O . ALA A 1 483 ? -30.450 -9.457 15.284 1.00 98.25 483 ALA A O 1
ATOM 3669 N N . TYR A 1 484 ? -29.762 -7.404 15.907 1.00 97.56 484 TYR A N 1
ATOM 3670 C CA . TYR A 1 484 ? -30.101 -7.509 17.317 1.00 97.56 484 TYR A CA 1
ATOM 3671 C C . TYR A 1 484 ? -31.108 -6.423 17.703 1.00 97.56 484 TYR A C 1
ATOM 3673 O O . TYR A 1 484 ? -31.007 -5.298 17.199 1.00 97.56 484 TYR A O 1
ATOM 3681 N N . PRO A 1 485 ? -32.085 -6.727 18.577 1.00 96.62 485 PRO A N 1
ATOM 3682 C CA . PRO A 1 485 ? -33.004 -5.728 19.108 1.00 96.62 485 PRO A CA 1
ATOM 3683 C C . PRO A 1 485 ? -32.267 -4.558 19.764 1.00 96.62 485 PRO A C 1
ATOM 3685 O O . PRO A 1 485 ? -31.500 -4.742 20.704 1.00 96.62 485 PRO A O 1
ATOM 3688 N N . GLN A 1 486 ? -32.556 -3.346 19.298 1.00 96.31 486 GLN A N 1
ATOM 3689 C CA . GLN A 1 486 ? -32.057 -2.087 19.845 1.00 96.31 486 GLN A CA 1
ATOM 3690 C C . GLN A 1 486 ? -33.201 -1.052 19.944 1.00 96.31 486 GLN A C 1
ATOM 3692 O O . GLN A 1 486 ? -33.171 -0.023 19.265 1.00 96.31 486 GLN A O 1
ATOM 3697 N N . PRO A 1 487 ? -34.254 -1.323 20.749 1.00 94.88 487 PRO A N 1
ATOM 3698 C CA . PRO A 1 487 ? -35.402 -0.420 20.893 1.00 94.88 487 PRO A CA 1
ATOM 3699 C C . PRO A 1 487 ? -35.125 0.772 21.814 1.00 94.88 487 PRO A C 1
ATOM 3701 O O . PRO A 1 487 ? -35.800 1.796 21.719 1.00 94.88 487 PRO A O 1
ATOM 3704 N N . ASN A 1 488 ? -34.144 0.636 22.707 1.00 95.56 488 ASN A N 1
ATOM 3705 C CA . ASN A 1 488 ? -33.848 1.616 23.739 1.00 95.56 488 ASN A CA 1
ATOM 3706 C C . ASN A 1 488 ? -32.713 2.552 23.316 1.00 95.56 488 ASN A C 1
ATOM 3708 O O . ASN A 1 488 ? -31.818 2.180 22.547 1.00 95.56 488 ASN A O 1
ATOM 3712 N N . LEU A 1 489 ? -32.746 3.759 23.881 1.00 97.56 489 LEU A N 1
ATOM 3713 C CA . LEU A 1 489 ? -31.601 4.662 23.884 1.00 97.56 489 LEU A CA 1
ATOM 3714 C C . LEU A 1 489 ? -30.427 4.019 24.641 1.00 97.56 489 LEU A C 1
ATOM 3716 O O . LEU A 1 489 ? -30.627 3.189 25.526 1.00 97.56 489 LEU A O 1
ATOM 3720 N N . VAL A 1 490 ? -29.216 4.445 24.304 1.00 97.75 490 VAL A N 1
ATOM 3721 C CA . VAL A 1 490 ? -27.957 4.047 24.940 1.00 97.75 490 VAL A CA 1
ATOM 3722 C C . VAL A 1 490 ? -27.344 5.250 25.642 1.00 97.75 490 VAL A C 1
ATOM 3724 O O . VAL A 1 490 ? -27.481 6.381 25.170 1.00 97.75 490 VAL A O 1
ATOM 3727 N N . TRP A 1 491 ? -26.668 5.027 26.764 1.00 98.25 491 TRP A N 1
ATOM 3728 C CA . TRP A 1 491 ? -25.941 6.083 27.461 1.00 98.25 491 TRP A CA 1
ATOM 3729 C C . TRP A 1 491 ? -24.539 6.190 26.862 1.00 98.25 491 TRP A C 1
ATOM 3731 O O . TRP A 1 491 ? -23.746 5.253 26.945 1.00 98.25 491 TRP A O 1
ATOM 3741 N N . SER A 1 492 ? -24.265 7.285 26.154 1.00 97.62 492 SER A N 1
ATOM 3742 C CA . SER A 1 492 ? -23.051 7.416 25.348 1.00 97.62 492 SER A CA 1
ATOM 3743 C C . SER A 1 492 ? -22.686 8.880 25.118 1.00 97.62 492 SER A C 1
ATOM 3745 O O . SER A 1 492 ? -23.539 9.771 25.177 1.00 97.62 492 SER A O 1
ATOM 3747 N N . GLY A 1 493 ? -21.414 9.142 24.848 1.00 95.50 493 GLY A N 1
ATOM 3748 C CA . GLY A 1 493 ? -20.911 10.470 24.529 1.00 95.50 493 GLY A CA 1
ATOM 3749 C C . GLY A 1 493 ? -19.403 10.547 24.661 1.00 95.50 493 GLY A C 1
ATOM 3750 O O . GLY A 1 493 ? -18.757 9.581 25.070 1.00 95.50 493 GLY A O 1
ATOM 3751 N N . LEU A 1 494 ? -18.876 11.714 24.299 1.00 93.94 494 LEU A N 1
ATOM 3752 C CA . LEU A 1 494 ? -17.473 12.040 24.492 1.00 93.94 494 LEU A CA 1
ATOM 3753 C C . LEU A 1 494 ? -17.263 12.721 25.848 1.00 93.94 494 LEU A C 1
ATOM 3755 O O . LEU A 1 494 ? -18.110 13.506 26.289 1.00 93.94 494 LEU A O 1
ATOM 3759 N N . ARG A 1 495 ? -16.112 12.476 26.465 1.00 95.00 495 ARG A N 1
ATOM 3760 C CA . ARG A 1 495 ? -15.648 13.194 27.652 1.00 95.00 495 ARG A CA 1
ATOM 3761 C C . ARG A 1 495 ? -14.170 13.522 27.510 1.00 95.00 495 ARG A C 1
ATOM 3763 O O . ARG A 1 495 ? -13.382 12.652 27.153 1.00 95.00 495 ARG A O 1
ATOM 3770 N N . ILE A 1 496 ? -13.809 14.778 27.745 1.00 96.38 496 ILE A N 1
ATOM 3771 C CA . ILE A 1 496 ? -12.456 15.304 27.525 1.00 96.38 496 ILE A CA 1
ATOM 3772 C C . ILE A 1 496 ? -11.821 15.593 28.877 1.00 96.38 496 ILE A C 1
ATOM 3774 O O . ILE A 1 496 ? -12.390 16.328 29.686 1.00 96.38 496 ILE A O 1
ATOM 3778 N N . HIS A 1 497 ? -10.632 15.048 29.095 1.00 97.62 497 HIS A N 1
ATOM 3779 C CA . HIS A 1 497 ? -9.826 15.211 30.298 1.00 97.62 497 HIS A CA 1
ATOM 3780 C C . HIS A 1 497 ? -8.504 15.904 29.957 1.00 97.62 497 HIS A C 1
ATOM 3782 O O . HIS A 1 497 ? -8.011 15.800 28.830 1.00 97.62 497 HIS A O 1
ATOM 3788 N N . ALA A 1 498 ? -7.904 16.592 30.929 1.00 97.12 498 ALA A N 1
ATOM 3789 C CA . ALA A 1 498 ? -6.529 17.067 30.785 1.00 97.12 498 ALA A CA 1
ATOM 3790 C C . ALA A 1 498 ? -5.571 15.876 30.610 1.00 97.12 498 ALA A C 1
ATOM 3792 O O . ALA A 1 498 ? -5.797 14.810 31.186 1.00 97.12 498 ALA A O 1
ATOM 3793 N N . SER A 1 499 ? -4.482 16.055 29.856 1.00 97.25 499 SER A N 1
ATOM 3794 C CA . SER A 1 499 ? -3.470 15.004 29.651 1.00 97.25 499 SER A CA 1
ATOM 3795 C C . SER A 1 499 ? -2.913 14.424 30.958 1.00 97.25 499 SER A C 1
ATOM 3797 O O . SER A 1 499 ? -2.625 13.232 31.032 1.00 97.25 499 SER A O 1
ATOM 3799 N N . SER A 1 500 ? -2.845 15.234 32.020 1.00 96.75 500 SER A N 1
ATOM 3800 C CA . SER A 1 500 ? -2.408 14.821 33.359 1.00 96.75 500 SER A CA 1
ATOM 3801 C C . SER A 1 500 ? -3.293 13.752 34.011 1.00 96.75 500 SER A C 1
ATOM 3803 O O . SER A 1 500 ? -2.838 13.060 34.918 1.00 96.75 500 SER A O 1
ATOM 3805 N N . GLU A 1 501 ? -4.540 13.589 33.563 1.00 97.62 501 GLU A N 1
ATOM 3806 C CA . GLU A 1 501 ? -5.470 12.584 34.090 1.00 97.62 501 GLU A CA 1
ATOM 3807 C C . GLU A 1 501 ? -5.327 11.216 33.392 1.00 97.62 501 GLU A C 1
ATOM 3809 O O . GLU A 1 501 ? -6.032 10.276 33.762 1.00 97.62 501 GLU A O 1
ATOM 3814 N N . VAL A 1 502 ? -4.411 11.061 32.420 1.00 97.94 502 VAL A N 1
ATOM 3815 C CA . VAL A 1 502 ? -4.282 9.842 31.592 1.00 97.94 502 VAL A CA 1
ATOM 3816 C C . VAL A 1 502 ? -4.219 8.552 32.409 1.00 97.94 502 VAL A C 1
ATOM 3818 O O . VAL A 1 502 ? -4.929 7.599 32.099 1.00 97.94 502 VAL A O 1
ATOM 3821 N N . ALA A 1 503 ? -3.438 8.527 33.492 1.00 96.94 503 ALA A N 1
ATOM 3822 C CA . ALA A 1 503 ? -3.294 7.337 34.326 1.00 96.94 503 ALA A CA 1
ATOM 3823 C C . ALA A 1 503 ? -4.612 6.955 35.022 1.00 96.94 503 ALA A C 1
ATOM 3825 O O . ALA A 1 503 ? -4.982 5.783 35.022 1.00 96.94 503 ALA A O 1
ATOM 3826 N N . LYS A 1 504 ? -5.350 7.941 35.553 1.00 97.56 504 LYS A N 1
ATOM 3827 C CA . LYS A 1 504 ? -6.649 7.719 36.209 1.00 97.56 504 LYS A CA 1
ATOM 3828 C C . LYS A 1 504 ? -7.710 7.266 35.210 1.00 97.56 504 LYS A C 1
ATOM 3830 O O . LYS A 1 504 ? -8.486 6.367 35.512 1.00 97.56 504 LYS A O 1
ATOM 3835 N N . VAL A 1 505 ? -7.738 7.869 34.019 1.00 98.31 505 VAL A N 1
ATOM 3836 C CA . VAL A 1 505 ? -8.681 7.500 32.951 1.00 98.31 505 VAL A CA 1
ATOM 3837 C C . VAL A 1 505 ? -8.443 6.058 32.502 1.00 98.31 505 VAL A C 1
ATOM 3839 O O . VAL A 1 505 ? -9.382 5.270 32.457 1.00 98.31 505 VAL A O 1
ATOM 3842 N N . VAL A 1 506 ? -7.191 5.692 32.221 1.00 97.81 506 VAL A N 1
ATOM 3843 C CA . VAL A 1 506 ? -6.793 4.331 31.819 1.00 97.81 506 VAL A CA 1
ATOM 3844 C C . VAL A 1 506 ? -7.138 3.307 32.899 1.00 97.81 506 VAL A C 1
ATOM 3846 O O . VAL A 1 506 ? -7.708 2.259 32.594 1.00 97.81 506 VAL A O 1
ATOM 3849 N N . GLU A 1 507 ? -6.843 3.612 34.164 1.00 97.62 507 GLU A N 1
ATOM 3850 C CA . GLU A 1 507 ? -7.191 2.747 35.293 1.00 97.62 507 GLU A CA 1
ATOM 3851 C C . GLU A 1 507 ? -8.711 2.557 35.408 1.00 97.62 507 GLU A C 1
ATOM 3853 O O . GLU A 1 507 ? -9.187 1.422 35.478 1.00 97.62 507 GLU A O 1
ATOM 3858 N N . ALA A 1 508 ? -9.484 3.643 35.340 1.00 98.00 508 ALA A N 1
ATOM 3859 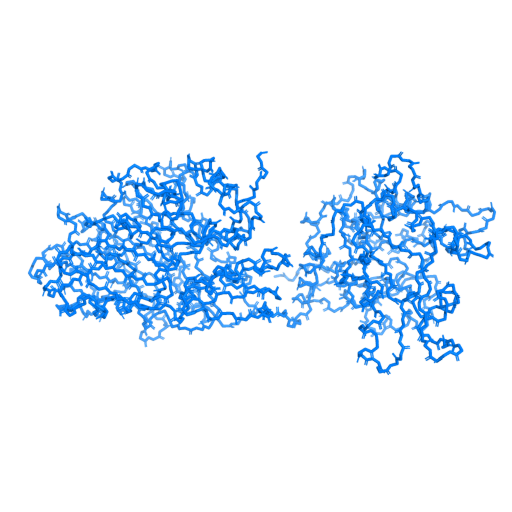C CA . ALA A 1 508 ? -10.941 3.589 35.404 1.00 98.00 508 ALA A CA 1
ATOM 3860 C C . ALA A 1 508 ? -11.559 2.799 34.238 1.00 98.00 508 ALA A C 1
ATOM 3862 O O . ALA A 1 508 ? -12.497 2.025 34.439 1.00 98.00 508 ALA A O 1
ATOM 3863 N N . LEU A 1 509 ? -11.034 2.960 33.020 1.00 97.75 509 LEU A N 1
ATOM 3864 C CA . LEU A 1 509 ? -11.487 2.206 31.850 1.00 97.75 509 LEU A CA 1
ATOM 3865 C C . LEU A 1 509 ? -11.142 0.721 31.954 1.00 97.75 509 LEU A C 1
ATOM 3867 O O . LEU A 1 509 ? -11.955 -0.116 31.567 1.00 97.75 509 LEU A O 1
ATOM 3871 N N . HIS A 1 510 ? -9.985 0.377 32.523 1.00 95.81 510 HIS A N 1
ATOM 3872 C CA . HIS A 1 510 ? -9.648 -1.013 32.804 1.00 95.81 510 HIS A CA 1
ATOM 3873 C C . HIS A 1 510 ? -10.631 -1.646 33.801 1.00 95.81 510 HIS A C 1
ATOM 3875 O O . HIS A 1 510 ? -11.135 -2.739 33.546 1.00 95.81 510 HIS A O 1
ATOM 3881 N N . GLN A 1 511 ? -10.963 -0.949 34.893 1.00 95.50 511 GLN A N 1
ATOM 3882 C CA . GLN A 1 511 ? -11.936 -1.438 35.881 1.00 95.50 511 GLN A CA 1
ATOM 3883 C C . GLN A 1 511 ? -13.348 -1.581 35.292 1.00 95.50 511 GLN A C 1
ATOM 3885 O O . GLN A 1 511 ? -14.084 -2.501 35.647 1.00 95.50 511 GLN A O 1
ATOM 3890 N N . ALA A 1 512 ? -13.712 -0.707 34.352 1.00 96.44 512 ALA A N 1
ATOM 3891 C CA . ALA A 1 512 ? -14.986 -0.751 33.642 1.00 96.44 512 ALA A CA 1
ATOM 3892 C C . ALA A 1 512 ? -14.979 -1.661 32.395 1.00 96.44 512 ALA A C 1
ATOM 3894 O O . ALA A 1 512 ? -15.995 -1.732 31.700 1.00 96.44 512 ALA A O 1
ATOM 3895 N N . LEU A 1 513 ? -13.880 -2.356 32.079 1.00 95.19 513 LEU A N 1
ATOM 3896 C CA . LEU A 1 513 ? -13.758 -3.099 30.820 1.00 95.19 513 LEU A CA 1
ATOM 3897 C C . LEU A 1 513 ? -14.793 -4.222 30.698 1.00 95.19 513 LEU A C 1
ATOM 3899 O O . LEU A 1 513 ? -15.394 -4.409 29.642 1.00 95.19 513 LEU A O 1
ATOM 3903 N N . VAL A 1 514 ? -14.996 -4.979 31.778 1.00 92.94 514 VAL A N 1
ATOM 3904 C CA . VAL A 1 514 ? -15.841 -6.176 31.773 1.00 92.94 514 VAL A CA 1
ATOM 3905 C C . VAL A 1 514 ? -17.220 -5.846 32.328 1.00 92.94 514 VAL A C 1
ATOM 3907 O O . VAL A 1 514 ? -17.368 -5.403 33.466 1.00 92.94 514 VAL A O 1
ATOM 3910 N N . HIS A 1 515 ? -18.258 -6.141 31.548 1.00 94.19 515 HIS A N 1
ATOM 3911 C CA . HIS A 1 515 ? -19.642 -6.154 32.018 1.00 94.19 515 HIS A CA 1
ATOM 3912 C C . HIS A 1 515 ? -20.214 -7.569 31.829 1.00 94.19 515 HIS A C 1
ATOM 3914 O O . HIS A 1 515 ? -20.102 -8.105 30.729 1.00 94.19 515 HIS A O 1
ATOM 3920 N N . PRO A 1 516 ? -20.921 -8.171 32.809 1.00 89.50 516 PRO A N 1
ATOM 3921 C CA . PRO A 1 516 ? -21.395 -9.564 32.720 1.00 89.50 516 PRO A CA 1
ATOM 3922 C C . PRO A 1 516 ? -22.238 -9.903 31.478 1.00 89.50 516 PRO A C 1
ATOM 3924 O O . PRO A 1 516 ? -22.281 -11.045 31.032 1.00 89.50 516 PRO A O 1
ATOM 3927 N N . GLN A 1 517 ? -22.934 -8.904 30.934 1.00 91.75 517 GLN A N 1
ATOM 3928 C CA . GLN A 1 517 ? -23.747 -9.003 29.711 1.00 91.75 517 GLN A CA 1
ATOM 3929 C C . GLN A 1 517 ? -23.117 -8.307 28.484 1.00 91.75 517 GLN A C 1
ATOM 3931 O O . GLN A 1 517 ? -23.813 -8.077 27.503 1.00 91.75 517 GLN A O 1
ATOM 3936 N N . GLY A 1 518 ? -21.856 -7.867 28.557 1.00 94.31 518 GLY A N 1
ATOM 3937 C CA . GLY A 1 518 ? -21.174 -7.159 27.463 1.00 94.31 518 GLY A CA 1
ATOM 3938 C C . GLY A 1 518 ? -21.789 -5.798 27.101 1.00 94.31 518 GLY A C 1
ATOM 3939 O O . GLY A 1 518 ? -21.695 -5.350 25.967 1.00 94.31 518 GLY A O 1
ATOM 3940 N N . ARG A 1 519 ? -22.489 -5.123 28.021 1.00 96.19 519 ARG A N 1
ATOM 3941 C CA . ARG A 1 519 ? -23.228 -3.878 27.716 1.00 96.19 519 ARG A CA 1
ATOM 3942 C C . ARG A 1 519 ? -22.363 -2.622 27.671 1.00 96.19 519 ARG A C 1
ATOM 3944 O O . ARG A 1 519 ? -22.913 -1.564 27.398 1.00 96.19 519 ARG A O 1
ATOM 3951 N N . ALA A 1 520 ? -21.063 -2.732 27.914 1.00 97.50 520 ALA A N 1
ATOM 3952 C CA . ALA A 1 520 ? -20.149 -1.603 27.986 1.00 97.50 520 ALA A CA 1
ATOM 3953 C C . ALA A 1 520 ? -19.045 -1.721 26.931 1.00 97.50 520 ALA A C 1
ATOM 3955 O O . ALA A 1 520 ? -18.540 -2.814 26.688 1.00 97.50 520 ALA A O 1
ATOM 3956 N N . ALA A 1 521 ? -18.684 -0.590 26.336 1.00 97.25 521 ALA A N 1
ATOM 3957 C CA . ALA A 1 521 ? -17.529 -0.416 25.464 1.00 97.25 521 ALA A CA 1
ATOM 3958 C C . ALA A 1 521 ? -16.994 1.008 25.647 1.00 97.25 521 ALA A C 1
ATOM 3960 O O . ALA A 1 521 ? -17.770 1.926 25.937 1.00 97.25 521 ALA A O 1
ATOM 3961 N N . ALA A 1 522 ? -15.693 1.207 25.466 1.00 97.06 522 ALA A N 1
ATOM 3962 C CA . ALA A 1 522 ? -15.105 2.537 25.493 1.00 97.06 522 ALA A CA 1
ATOM 3963 C C . ALA A 1 522 ? -13.894 2.646 24.564 1.00 97.06 522 ALA A C 1
ATOM 3965 O O . ALA A 1 522 ? -13.263 1.650 24.225 1.00 97.06 522 ALA A O 1
ATOM 3966 N N . GLN A 1 523 ? -13.570 3.874 24.186 1.00 96.00 523 GLN A N 1
ATOM 3967 C CA . GLN A 1 523 ? -12.357 4.237 23.458 1.00 96.00 523 GLN A CA 1
ATOM 3968 C C . GLN A 1 523 ? -11.615 5.294 24.277 1.00 96.00 523 GLN A C 1
ATOM 3970 O O . GLN A 1 523 ? -12.254 6.163 24.878 1.00 96.00 523 GLN A O 1
ATOM 3975 N N . CYS A 1 524 ? -10.288 5.205 24.333 1.00 97.19 524 CYS A N 1
ATOM 3976 C CA . CYS A 1 524 ? -9.406 6.147 25.021 1.00 97.19 524 CYS A CA 1
ATOM 3977 C C . CYS A 1 524 ? -8.426 6.742 24.019 1.00 97.19 524 CYS A C 1
ATOM 3979 O O . CYS A 1 524 ? -7.617 6.015 23.451 1.00 97.19 524 CYS A O 1
ATOM 3981 N N . ILE A 1 525 ? -8.484 8.053 23.821 1.00 96.44 525 ILE A N 1
ATOM 3982 C CA . ILE A 1 525 ? -7.849 8.721 22.692 1.00 96.44 525 ILE A CA 1
ATOM 3983 C C . ILE A 1 525 ? -6.911 9.804 23.215 1.00 96.44 525 ILE A C 1
ATOM 3985 O O . ILE A 1 525 ? -7.331 10.739 23.900 1.00 96.44 525 ILE A O 1
ATOM 3989 N N . LEU A 1 526 ? -5.628 9.644 22.915 1.00 97.75 526 LEU A N 1
ATOM 3990 C CA . LEU A 1 526 ? -4.546 10.555 23.258 1.00 97.75 526 LEU A CA 1
ATOM 3991 C C . LEU A 1 526 ? -4.356 11.516 22.081 1.00 97.75 526 LEU A C 1
ATOM 3993 O O . LEU A 1 526 ? -3.873 11.115 21.019 1.00 97.75 526 LEU A O 1
ATOM 3997 N N . CYS A 1 527 ? -4.781 12.767 22.240 1.00 96.19 527 CYS A N 1
ATOM 3998 C CA . CYS A 1 527 ? -4.822 13.737 21.146 1.00 96.19 527 CYS A CA 1
ATOM 3999 C C . CYS A 1 527 ? -4.742 15.182 21.656 1.00 96.19 527 CYS A C 1
ATOM 4001 O O . CYS A 1 527 ? -4.774 15.451 22.861 1.00 96.19 527 CYS A O 1
ATOM 4003 N N . LEU A 1 528 ? -4.682 16.142 20.733 1.00 95.88 528 LEU A N 1
ATOM 4004 C CA . LEU A 1 528 ? -4.982 17.533 21.067 1.00 95.88 528 LEU A CA 1
ATOM 4005 C C . LEU A 1 528 ? -6.496 17.742 21.164 1.00 95.88 528 LEU A C 1
ATOM 4007 O O . LEU A 1 528 ? -7.280 17.037 20.528 1.00 95.88 528 LEU A O 1
ATOM 4011 N N . SER A 1 529 ? -6.904 18.719 21.970 1.00 92.88 529 SER A N 1
ATOM 4012 C CA . SER A 1 529 ? -8.298 19.096 22.153 1.00 92.88 529 SER A CA 1
ATOM 4013 C C . SER A 1 529 ? -8.915 19.442 20.799 1.00 92.88 529 SER A C 1
ATOM 4015 O O . SER A 1 529 ? -8.422 20.346 20.120 1.00 92.88 529 SER A O 1
ATOM 4017 N N . PRO A 1 530 ? -10.036 18.813 20.415 1.00 83.50 530 PRO A N 1
ATOM 4018 C CA . PRO A 1 530 ? -10.736 19.165 19.186 1.00 83.50 530 PRO A CA 1
ATOM 4019 C C . PRO A 1 530 ? -11.263 20.602 19.123 1.00 83.50 530 PRO A C 1
ATOM 4021 O O . PRO A 1 530 ? -11.748 21.029 18.079 1.00 83.50 530 PRO A O 1
ATOM 4024 N N . GLU A 1 531 ? -11.265 21.325 20.246 1.00 86.50 531 GLU A N 1
ATOM 4025 C CA . GLU A 1 531 ? -11.783 22.693 20.311 1.00 86.50 531 GLU A CA 1
ATOM 4026 C C . GLU A 1 531 ? -10.749 23.742 19.889 1.00 86.50 531 GLU A C 1
ATOM 4028 O O . GLU A 1 531 ? -11.129 24.768 19.325 1.00 86.50 531 GLU A O 1
ATOM 4033 N N . ASP A 1 532 ? -9.462 23.495 20.139 1.00 91.56 532 ASP A N 1
ATOM 4034 C CA . ASP A 1 532 ? -8.382 24.447 19.854 1.00 91.56 532 ASP A CA 1
ATOM 4035 C C . ASP A 1 532 ? -7.210 23.869 19.052 1.00 91.56 532 ASP A C 1
ATOM 4037 O O . ASP A 1 532 ? -6.364 24.646 18.601 1.00 91.56 532 ASP A O 1
ATOM 4041 N N . GLU A 1 533 ? -7.174 22.545 18.863 1.00 90.94 533 GLU A N 1
ATOM 4042 C CA . GLU A 1 533 ? -6.111 21.789 18.192 1.00 90.94 533 GLU A CA 1
ATOM 4043 C C . GLU A 1 533 ? -4.712 22.098 18.770 1.00 90.94 533 GLU A C 1
ATOM 4045 O O . GLU A 1 533 ? -3.715 22.112 18.050 1.00 90.94 533 GLU A O 1
ATOM 4050 N N . LYS A 1 534 ? -4.631 22.403 20.076 1.00 93.62 534 LYS A N 1
ATOM 4051 C CA . LYS A 1 534 ? -3.403 22.853 20.761 1.00 93.62 534 LYS A CA 1
ATOM 4052 C C . LYS A 1 534 ? -3.201 22.238 22.134 1.00 93.62 534 LYS A C 1
ATOM 4054 O O . LYS A 1 534 ? -2.063 21.969 22.507 1.00 93.62 534 LYS A O 1
ATOM 4059 N N . THR A 1 535 ? -4.260 22.071 22.916 1.00 96.62 535 THR A N 1
ATOM 4060 C CA . THR A 1 535 ? -4.142 21.593 24.295 1.00 96.62 535 THR A CA 1
ATOM 4061 C C . THR A 1 535 ? -4.111 20.068 24.328 1.00 96.62 535 THR A C 1
ATOM 4063 O O . THR A 1 535 ? -5.067 19.455 23.863 1.00 96.62 535 THR A O 1
ATOM 4066 N N . PRO A 1 536 ? -3.073 19.422 24.888 1.00 97.69 536 PRO A N 1
ATOM 4067 C CA . PRO A 1 536 ? -3.063 17.972 25.041 1.00 97.69 536 PRO A CA 1
ATOM 4068 C C . PRO A 1 536 ? -4.173 17.474 25.969 1.00 97.69 536 PRO A C 1
ATOM 4070 O O . PRO A 1 536 ? -4.357 17.983 27.078 1.00 97.69 536 PRO A O 1
ATOM 4073 N N . THR A 1 537 ? -4.901 16.453 25.526 1.00 97.75 537 THR A N 1
ATOM 4074 C CA . THR A 1 537 ? -6.063 15.904 26.232 1.00 97.75 537 THR A CA 1
ATOM 4075 C C . THR A 1 537 ? -6.127 14.388 26.124 1.00 97.75 537 THR A C 1
ATOM 4077 O O . THR A 1 537 ? -5.584 13.790 25.197 1.00 97.75 537 THR A O 1
ATOM 4080 N N . VAL A 1 538 ? -6.842 13.773 27.064 1.00 97.69 538 VAL A N 1
ATOM 4081 C CA . VAL A 1 538 ? -7.330 12.400 26.921 1.00 97.69 538 VAL A CA 1
ATOM 4082 C C . VAL A 1 538 ? -8.828 12.465 26.686 1.00 97.69 538 VAL A C 1
ATOM 4084 O O . VAL A 1 538 ? -9.588 12.880 27.563 1.00 97.69 538 VAL A O 1
ATOM 4087 N N . THR A 1 539 ? -9.256 12.081 25.490 1.00 95.81 539 THR A N 1
ATOM 4088 C CA . THR A 1 539 ? -10.669 12.018 25.119 1.00 95.81 539 THR A CA 1
ATOM 4089 C C . THR A 1 539 ? -11.161 10.588 25.260 1.00 95.81 539 THR A C 1
ATOM 4091 O O . THR A 1 539 ? -10.532 9.656 24.774 1.00 95.81 539 THR A O 1
ATOM 4094 N N . THR A 1 540 ? -12.302 10.397 25.912 1.00 96.44 540 THR A N 1
ATOM 4095 C CA . THR A 1 540 ? -12.983 9.103 25.960 1.00 96.44 540 THR A CA 1
ATOM 4096 C C . THR A 1 540 ? -14.278 9.161 25.176 1.00 96.44 540 THR A C 1
ATOM 4098 O O . THR A 1 540 ? -14.991 10.163 25.235 1.00 96.44 540 THR A O 1
ATOM 4101 N N . ILE A 1 541 ? -14.601 8.086 24.462 1.00 95.62 541 ILE A N 1
ATOM 4102 C CA . ILE A 1 541 ? -15.954 7.837 23.960 1.00 95.62 541 ILE A CA 1
ATOM 4103 C C . ILE A 1 541 ? -16.468 6.618 24.696 1.00 95.62 541 ILE A C 1
ATOM 4105 O O . ILE A 1 541 ? -15.896 5.538 24.566 1.00 95.62 541 ILE A O 1
ATOM 4109 N N . ILE A 1 542 ? -17.542 6.778 25.463 1.00 96.69 542 ILE A N 1
ATOM 4110 C CA . ILE A 1 542 ? -18.146 5.655 26.177 1.00 96.69 542 ILE A CA 1
ATOM 4111 C C . ILE A 1 542 ? -19.461 5.230 25.542 1.00 96.69 542 ILE A C 1
ATOM 4113 O O . ILE A 1 542 ? -20.207 6.029 24.961 1.00 96.69 542 ILE A O 1
ATOM 4117 N N . PHE A 1 543 ? -19.761 3.951 25.704 1.00 97.62 543 PHE A N 1
ATOM 4118 C CA . PHE A 1 543 ? -21.007 3.332 25.306 1.00 97.62 543 PHE A CA 1
ATOM 4119 C C . PHE A 1 543 ? -21.492 2.401 26.411 1.00 97.62 543 PHE A C 1
ATOM 4121 O O . PHE A 1 543 ? -20.784 1.485 26.827 1.00 97.62 543 PHE A O 1
ATOM 4128 N N . PHE A 1 544 ? -22.731 2.613 26.847 1.00 98.25 544 PHE A N 1
ATOM 4129 C CA . PHE A 1 544 ? -23.444 1.701 27.723 1.00 98.25 544 PHE A CA 1
ATOM 4130 C C . PHE A 1 544 ? -24.840 1.402 27.170 1.00 98.25 544 PHE A C 1
ATOM 4132 O O . PHE A 1 544 ? -25.695 2.285 27.055 1.00 98.25 544 PHE A O 1
ATOM 4139 N N . ASN A 1 545 ? -25.087 0.136 26.838 1.00 97.00 545 ASN A N 1
ATOM 4140 C CA . ASN A 1 545 ? -26.370 -0.340 26.329 1.00 97.00 545 ASN A CA 1
ATOM 4141 C C . ASN A 1 545 ? -27.345 -0.626 27.483 1.00 97.00 545 ASN A C 1
ATOM 4143 O O . ASN A 1 545 ? -27.603 -1.775 27.836 1.00 97.00 545 ASN A O 1
ATOM 4147 N N . GLY A 1 546 ? -27.858 0.426 28.112 1.00 96.50 546 GLY A N 1
ATOM 4148 C CA . GLY A 1 546 ? -28.760 0.335 29.258 1.00 96.50 546 GLY A CA 1
ATOM 4149 C C . GLY A 1 546 ? -29.194 1.712 29.740 1.00 96.50 546 GLY A C 1
ATOM 4150 O O . GLY A 1 546 ? -29.094 2.689 28.998 1.00 96.50 546 GLY A O 1
ATOM 4151 N N . SER A 1 547 ? -29.698 1.795 30.971 1.00 97.94 547 SER A N 1
ATOM 4152 C CA . SER A 1 547 ? -30.119 3.083 31.532 1.00 97.94 547 SER A CA 1
ATOM 4153 C C . SER A 1 547 ? -28.920 3.957 31.916 1.00 97.94 547 SER A C 1
ATOM 4155 O O . SER A 1 547 ? -27.820 3.462 32.169 1.00 97.94 547 SER A O 1
ATOM 4157 N N . GLU A 1 548 ? -29.144 5.270 32.019 1.00 98.19 548 GLU A N 1
ATOM 4158 C CA . GLU A 1 548 ? -28.136 6.204 32.535 1.00 98.19 548 GLU A CA 1
ATOM 4159 C C . GLU A 1 548 ? -27.679 5.829 33.952 1.00 98.19 548 GLU A C 1
ATOM 4161 O O . GLU A 1 548 ? -26.495 5.913 34.255 1.00 98.19 548 GLU A O 1
ATOM 4166 N N . GLU A 1 549 ? -28.586 5.377 34.820 1.00 98.38 549 GLU A N 1
ATOM 4167 C CA . GLU A 1 549 ? -28.241 4.981 36.190 1.00 98.38 549 GLU A CA 1
ATOM 4168 C C . GLU A 1 549 ? -27.277 3.786 36.215 1.00 98.38 549 GLU A C 1
ATOM 4170 O O . GLU A 1 549 ? -26.291 3.783 36.955 1.00 98.38 549 GLU A O 1
ATOM 4175 N N . GLU A 1 550 ? -27.541 2.772 35.388 1.00 98.06 550 GLU A N 1
ATOM 4176 C CA . GLU A 1 550 ? -26.653 1.620 35.241 1.00 98.06 550 GLU A CA 1
ATOM 4177 C C . GLU A 1 550 ? -25.298 2.032 34.655 1.00 98.06 550 GLU A C 1
ATOM 4179 O O . GLU A 1 550 ? -24.264 1.630 35.186 1.00 98.06 550 GLU A O 1
ATOM 4184 N N . GLY A 1 551 ? -25.299 2.869 33.613 1.00 97.81 551 GLY A N 1
ATOM 4185 C CA . GLY A 1 551 ? -24.079 3.360 32.975 1.00 97.81 551 GLY A CA 1
ATOM 4186 C C . GLY A 1 551 ? -23.214 4.193 33.920 1.00 97.81 551 GLY A C 1
ATOM 4187 O O . GLY A 1 551 ? -22.014 3.949 34.027 1.00 97.81 551 GLY A O 1
ATOM 4188 N N . ARG A 1 552 ? -23.822 5.109 34.685 1.00 98.12 552 ARG A N 1
ATOM 4189 C CA . ARG A 1 552 ? -23.129 5.904 35.711 1.00 98.12 552 ARG A CA 1
ATOM 4190 C C . ARG A 1 552 ? -22.511 5.036 36.796 1.00 98.12 552 ARG A C 1
ATOM 4192 O O . ARG A 1 552 ? -21.413 5.331 37.249 1.00 98.12 552 ARG A O 1
ATOM 4199 N N . ARG A 1 553 ? -23.203 3.970 37.209 1.00 98.31 553 ARG A N 1
ATOM 4200 C CA . ARG A 1 553 ? -22.675 3.007 38.182 1.00 98.31 553 ARG A CA 1
ATOM 4201 C C . ARG A 1 553 ? -21.499 2.219 37.607 1.00 98.31 553 ARG A C 1
ATOM 4203 O O . ARG A 1 553 ? -20.516 2.018 38.309 1.00 98.31 553 ARG A O 1
ATOM 4210 N N . HIS A 1 554 ? -21.601 1.785 36.351 1.00 98.25 554 HIS A N 1
ATOM 4211 C CA . HIS A 1 554 ? -20.561 1.011 35.668 1.00 98.25 554 HIS A CA 1
ATOM 4212 C C . HIS A 1 554 ? -19.282 1.827 35.445 1.00 98.25 554 HIS A C 1
ATOM 4214 O O . HIS A 1 554 ? -18.188 1.350 35.719 1.00 98.25 554 HIS A O 1
ATOM 4220 N N . PHE A 1 555 ? -19.422 3.083 35.019 1.00 98.12 555 PHE A N 1
ATOM 4221 C CA . PHE A 1 555 ? -18.311 4.004 34.760 1.00 98.12 555 PHE A CA 1
ATOM 4222 C C . PHE A 1 555 ? -18.028 4.962 35.934 1.00 98.12 555 PHE A C 1
ATOM 4224 O O . PHE A 1 555 ? -17.467 6.036 35.726 1.00 98.12 555 PHE A O 1
ATOM 4231 N N . ALA A 1 556 ? -18.405 4.605 37.169 1.00 97.88 556 ALA A N 1
ATOM 4232 C CA . ALA A 1 556 ? -18.343 5.512 38.322 1.00 97.88 556 ALA A CA 1
ATOM 4233 C C . ALA A 1 556 ? -16.937 6.092 38.563 1.00 97.88 556 ALA A C 1
ATOM 4235 O O . ALA A 1 556 ? -16.799 7.299 38.728 1.00 97.88 556 ALA A O 1
ATOM 4236 N N . GLN A 1 557 ? -15.895 5.260 38.483 1.00 97.00 557 GLN A N 1
ATOM 4237 C CA . GLN A 1 557 ? -14.507 5.710 38.650 1.00 97.00 557 GLN A CA 1
ATOM 4238 C C . GLN A 1 557 ? -14.058 6.670 37.546 1.00 97.00 557 GLN A C 1
ATOM 4240 O O . GLN A 1 557 ? -13.339 7.628 37.811 1.00 97.00 557 GLN A O 1
ATOM 4245 N N . LEU A 1 558 ? -14.515 6.464 36.305 1.00 97.31 558 LEU A N 1
ATOM 4246 C CA . LEU A 1 558 ? -14.217 7.403 35.225 1.00 97.31 558 LEU A CA 1
ATOM 4247 C C . LEU A 1 558 ? -14.888 8.745 35.521 1.00 97.31 558 LEU A C 1
ATOM 4249 O O . LEU A 1 558 ? -14.271 9.788 35.334 1.00 97.31 558 LEU A O 1
ATOM 4253 N N . LEU A 1 559 ? -16.132 8.727 36.019 1.00 96.69 559 LEU A N 1
ATOM 4254 C CA . LEU A 1 559 ? -16.891 9.926 36.387 1.00 96.69 559 LEU A CA 1
ATOM 4255 C C . LEU A 1 559 ? -16.224 10.771 37.482 1.00 96.69 559 LEU A C 1
ATOM 4257 O O . LEU A 1 559 ? -16.406 11.988 37.466 1.00 96.69 559 LEU A O 1
ATOM 4261 N N . GLU A 1 560 ? -15.416 10.164 38.353 1.00 95.00 560 GLU A N 1
ATOM 4262 C CA . GLU A 1 560 ? -14.617 10.859 39.374 1.00 95.00 560 GLU A CA 1
ATOM 4263 C C . GLU A 1 560 ? -13.417 11.630 38.798 1.00 95.00 560 GLU A C 1
ATOM 4265 O O . GLU A 1 560 ? -12.979 12.603 39.410 1.00 95.00 560 GLU A O 1
ATOM 4270 N N . ALA A 1 561 ? -12.898 11.238 37.626 1.00 94.38 561 ALA A N 1
ATOM 4271 C CA . ALA A 1 561 ? -11.813 11.963 36.966 1.00 94.38 561 ALA A CA 1
ATOM 4272 C C . ALA A 1 561 ? -12.278 13.354 36.510 1.00 94.38 561 ALA A C 1
ATOM 4274 O O . ALA A 1 561 ? -13.368 13.508 35.940 1.00 94.38 561 ALA A O 1
ATOM 4275 N N . GLU A 1 562 ? -11.431 14.366 36.721 1.00 93.44 562 GLU A N 1
ATOM 4276 C CA . GLU A 1 562 ? -11.744 15.742 36.338 1.00 93.44 562 GLU A CA 1
ATOM 4277 C C . GLU A 1 562 ? -11.876 15.840 34.816 1.00 93.44 562 GLU A C 1
ATOM 4279 O O . GLU A 1 562 ? -11.005 15.389 34.069 1.00 93.44 562 GLU A O 1
ATOM 4284 N N . CYS A 1 563 ? -12.977 16.419 34.337 1.00 94.94 563 CYS A N 1
ATOM 4285 C CA . CYS A 1 563 ? -13.220 16.604 32.911 1.00 94.94 563 CYS A CA 1
ATOM 4286 C C . CYS A 1 563 ? -13.342 18.087 32.559 1.00 94.94 563 CYS A C 1
ATOM 4288 O O . CYS A 1 563 ? -13.991 18.864 33.258 1.00 94.94 563 CYS A O 1
ATOM 4290 N N . ILE A 1 564 ? -12.770 18.447 31.416 1.00 95.44 564 ILE A N 1
ATOM 4291 C CA . ILE A 1 564 ? -12.926 19.749 30.764 1.00 95.44 564 ILE A CA 1
ATOM 4292 C C . ILE A 1 564 ? -14.319 19.834 30.130 1.00 95.44 564 ILE A C 1
ATOM 4294 O O . ILE A 1 564 ? -14.983 20.868 30.192 1.00 95.44 564 ILE A O 1
ATOM 4298 N N . LYS A 1 565 ? -14.771 18.727 29.529 1.00 94.19 565 LYS A N 1
ATOM 4299 C CA . LYS A 1 565 ? -16.047 18.637 28.820 1.00 94.19 565 LYS A CA 1
ATOM 4300 C C . LYS A 1 565 ? -16.669 17.261 28.976 1.00 94.19 565 LYS A C 1
ATOM 4302 O O . LYS A 1 565 ? -15.967 16.256 28.897 1.00 94.19 565 LYS A O 1
ATOM 4307 N N . ASP A 1 566 ? -17.988 17.235 29.112 1.00 95.44 566 ASP A N 1
ATOM 4308 C CA . ASP A 1 566 ? -18.798 16.024 29.206 1.00 95.44 566 ASP A CA 1
ATOM 4309 C C . ASP A 1 566 ? -20.050 16.174 28.322 1.00 95.44 566 ASP A C 1
ATOM 4311 O O . ASP A 1 566 ? -20.850 17.089 28.522 1.00 95.44 566 ASP A O 1
ATOM 4315 N N . ASP A 1 567 ? -20.192 15.317 27.306 1.00 94.31 567 ASP A N 1
ATOM 4316 C CA . ASP A 1 567 ? -21.390 15.218 26.453 1.00 94.31 567 ASP A CA 1
ATOM 4317 C C . ASP A 1 567 ? -22.105 13.865 26.635 1.00 94.31 567 ASP A C 1
ATOM 4319 O O . ASP A 1 567 ? -22.917 13.460 25.801 1.00 94.31 567 ASP A O 1
ATOM 4323 N N . ILE A 1 568 ? -21.825 13.114 27.701 1.00 96.50 568 ILE A N 1
ATOM 4324 C CA . ILE A 1 568 ? -22.456 11.810 27.897 1.00 96.50 568 ILE A CA 1
ATOM 4325 C C . ILE A 1 568 ? -23.943 11.993 28.216 1.00 96.50 568 ILE A C 1
ATOM 4327 O O . ILE A 1 568 ? -24.332 12.686 29.154 1.00 96.50 568 ILE A O 1
ATOM 4331 N N . LYS A 1 569 ? -24.801 11.346 27.422 1.00 97.50 569 LYS A N 1
ATOM 4332 C CA . LYS A 1 569 ? -26.261 11.385 27.579 1.00 97.50 569 LYS A CA 1
ATOM 4333 C C . LYS A 1 569 ? -26.926 10.187 26.918 1.00 97.50 569 LYS A C 1
ATOM 4335 O O . LYS A 1 569 ? -26.317 9.488 26.107 1.00 97.50 569 LYS A O 1
ATOM 4340 N N . MET A 1 570 ? -28.200 9.979 27.232 1.00 98.31 570 MET A N 1
ATOM 4341 C CA . MET A 1 570 ? -29.034 9.029 26.499 1.00 98.31 570 MET A CA 1
ATOM 4342 C C . MET A 1 570 ? -29.211 9.493 25.047 1.00 98.31 570 MET A C 1
ATOM 4344 O O . MET A 1 570 ? -29.640 10.620 24.802 1.00 98.31 570 MET A O 1
ATOM 4348 N N . ARG A 1 571 ? -28.892 8.626 24.087 1.00 96.56 571 ARG A N 1
ATOM 4349 C CA . ARG A 1 571 ? -29.013 8.883 22.643 1.00 96.56 571 ARG A CA 1
ATOM 4350 C C . ARG A 1 571 ? -29.354 7.606 21.887 1.00 96.56 571 ARG A C 1
ATOM 4352 O O . ARG A 1 571 ? -29.276 6.511 22.437 1.00 96.56 571 ARG A O 1
ATOM 4359 N N . SER A 1 572 ? -29.780 7.715 20.636 1.00 95.50 572 SER A N 1
ATOM 4360 C CA . SER A 1 572 ? -30.018 6.523 19.818 1.00 95.50 572 SER A CA 1
ATOM 4361 C C . SER A 1 572 ? -28.694 5.856 19.432 1.00 95.50 572 SER A C 1
ATOM 4363 O O . SER A 1 572 ? -27.682 6.531 19.249 1.00 95.50 572 SER A O 1
ATOM 4365 N N . TYR A 1 573 ? -28.701 4.536 19.218 1.00 94.44 573 TYR A N 1
ATOM 4366 C CA . TYR A 1 573 ? -27.516 3.815 18.725 1.00 94.44 573 TYR A CA 1
ATOM 4367 C C . TYR A 1 573 ? -26.971 4.410 17.413 1.00 94.44 573 TYR A C 1
ATOM 4369 O O . TYR A 1 573 ? -25.764 4.511 17.210 1.00 94.44 573 TYR A O 1
ATOM 4377 N N . ARG A 1 574 ? -27.871 4.889 16.543 1.00 91.69 574 ARG A N 1
ATOM 4378 C CA . ARG A 1 574 ? -27.513 5.575 15.297 1.00 91.69 574 ARG A CA 1
ATOM 4379 C C . ARG A 1 574 ? -26.721 6.862 15.541 1.00 91.69 574 ARG A C 1
ATOM 4381 O O . ARG A 1 574 ? -25.790 7.133 14.794 1.00 91.69 574 ARG A O 1
ATOM 4388 N N . GLU A 1 575 ? -27.100 7.662 16.534 1.00 92.50 575 GLU A N 1
ATOM 4389 C CA . GLU A 1 575 ? -26.371 8.891 16.877 1.00 92.50 575 GLU A CA 1
ATOM 4390 C C . GLU A 1 575 ? -25.010 8.585 17.505 1.00 92.50 575 GLU A C 1
ATOM 4392 O O . GLU A 1 575 ? -24.069 9.344 17.296 1.00 92.50 575 GLU A O 1
ATOM 4397 N N . THR A 1 576 ? -24.883 7.470 18.231 1.00 93.25 576 THR A N 1
ATOM 4398 C CA . THR A 1 576 ? -23.609 7.035 18.817 1.00 93.25 576 THR A CA 1
ATOM 4399 C C . THR A 1 576 ? -22.535 6.756 17.760 1.00 93.25 576 THR A C 1
ATOM 4401 O O . THR A 1 576 ? -21.411 7.220 17.918 1.00 93.25 576 THR A O 1
ATOM 4404 N N . ILE A 1 577 ? -22.871 6.078 16.656 1.00 89.56 577 ILE A N 1
ATOM 4405 C CA . ILE A 1 577 ? -21.908 5.759 15.577 1.00 89.56 577 ILE A CA 1
ATOM 4406 C C . ILE A 1 577 ? -21.352 7.028 14.890 1.00 89.56 577 ILE A C 1
ATOM 4408 O O . ILE A 1 577 ? -20.298 6.992 14.267 1.00 89.56 577 ILE A O 1
ATOM 4412 N N . GLY A 1 578 ? -22.051 8.163 14.989 1.00 86.81 578 GLY A N 1
ATOM 4413 C CA . GLY A 1 578 ? -21.625 9.428 14.382 1.00 86.81 578 GLY A CA 1
ATOM 4414 C C . GLY A 1 578 ? -20.801 10.340 15.294 1.00 86.81 578 GLY A C 1
ATOM 4415 O O . GLY A 1 578 ? -20.470 11.451 14.884 1.00 86.81 578 GLY A O 1
ATOM 4416 N N . ILE A 1 579 ? -20.500 9.932 16.535 1.00 89.94 579 ILE A N 1
ATOM 4417 C CA . ILE A 1 579 ? -19.789 10.793 17.500 1.00 89.94 579 ILE A CA 1
ATOM 4418 C C . ILE A 1 579 ? -18.387 11.151 16.989 1.00 89.94 579 ILE A C 1
ATOM 4420 O O . ILE A 1 579 ? -17.979 12.308 17.102 1.00 89.94 579 ILE A O 1
ATOM 4424 N N . TRP A 1 580 ? -17.680 10.184 16.397 1.00 84.50 580 TRP A N 1
ATOM 4425 C CA . TRP A 1 580 ? -16.295 10.353 15.949 1.00 84.50 580 TRP A CA 1
ATOM 4426 C C . TRP A 1 580 ? -16.152 11.007 14.566 1.00 84.50 580 TRP A C 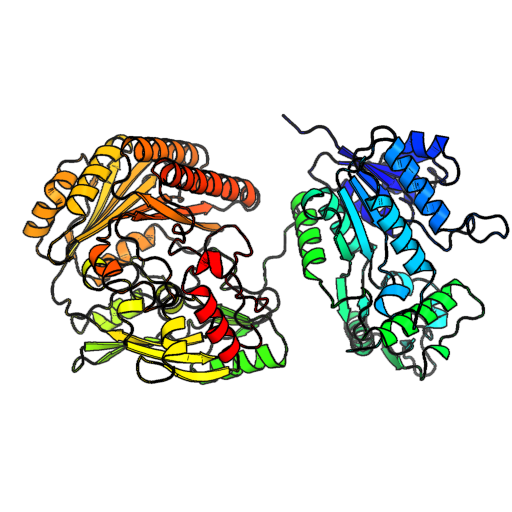1
ATOM 4428 O O . TRP A 1 580 ? -15.082 11.501 14.225 1.00 84.50 580 TRP A O 1
ATOM 4438 N N . ASP A 1 581 ? -17.227 11.100 13.774 1.00 85.44 581 ASP A N 1
ATOM 4439 C CA . ASP A 1 581 ? -17.163 11.548 12.371 1.00 85.44 581 ASP A CA 1
ATOM 4440 C C . ASP A 1 581 ? -16.487 12.919 12.193 1.00 85.44 581 ASP A C 1
ATOM 4442 O O . ASP A 1 581 ? -15.767 13.143 11.221 1.00 85.44 581 ASP A O 1
ATOM 4446 N N . ARG A 1 582 ? -16.695 13.848 13.137 1.00 74.94 582 ARG A N 1
ATOM 4447 C CA . ARG A 1 582 ? -16.095 15.195 13.081 1.00 74.94 582 ARG A CA 1
ATOM 4448 C C . ARG A 1 582 ? -14.577 15.189 13.251 1.00 74.94 582 ARG A C 1
ATOM 4450 O O . ARG A 1 582 ? -13.929 16.133 12.811 1.00 74.94 582 ARG A O 1
ATOM 4457 N N . LEU A 1 583 ? -14.042 14.159 13.898 1.00 73.69 583 LEU A N 1
ATOM 4458 C CA . LEU A 1 583 ? -12.624 14.010 14.228 1.00 73.69 583 LEU A CA 1
ATOM 4459 C C . LEU A 1 583 ? -11.883 13.159 13.187 1.00 73.69 583 LEU A C 1
ATOM 4461 O O . LEU A 1 583 ? -10.658 13.173 13.134 1.00 73.69 583 LEU A O 1
ATOM 4465 N N . ALA A 1 584 ? -12.626 12.540 12.264 1.00 75.81 584 ALA A N 1
ATOM 4466 C CA . ALA A 1 584 ? -12.104 11.826 11.106 1.00 75.81 584 ALA A CA 1
ATOM 4467 C C . ALA A 1 584 ? -12.564 12.464 9.771 1.00 75.81 584 ALA A C 1
ATOM 4469 O O . ALA A 1 584 ? -13.224 11.803 8.971 1.00 75.81 584 ALA A O 1
ATOM 4470 N N . PRO A 1 585 ? -12.263 13.742 9.471 1.00 78.31 585 PRO A N 1
ATOM 4471 C CA . PRO A 1 585 ? -12.763 14.397 8.258 1.00 78.31 585 PRO A CA 1
ATOM 4472 C C . PRO A 1 585 ? -12.219 13.751 6.966 1.00 78.31 585 PRO A C 1
ATOM 4474 O O . PRO A 1 585 ? -11.099 13.234 6.960 1.00 78.31 585 PRO A O 1
ATOM 4477 N N . PRO A 1 586 ? -12.947 13.803 5.833 1.00 77.75 586 PRO A N 1
ATOM 4478 C CA . PRO A 1 586 ? -12.433 13.341 4.542 1.00 77.75 586 PRO A CA 1
ATOM 4479 C C . PRO A 1 586 ? -11.276 14.220 4.027 1.00 77.75 586 PRO A C 1
ATOM 4481 O O . PRO A 1 586 ? -11.159 15.390 4.385 1.00 77.75 586 PRO A O 1
ATOM 4484 N N . GLY A 1 587 ? -10.442 13.666 3.138 1.00 78.81 587 GLY A N 1
ATOM 4485 C CA . GLY A 1 587 ? -9.312 14.374 2.515 1.00 78.81 587 GLY A CA 1
ATOM 4486 C C . GLY A 1 587 ? -8.030 14.396 3.358 1.00 78.81 587 GLY A C 1
ATOM 4487 O O . GLY A 1 587 ? -7.928 13.696 4.362 1.00 78.81 587 GLY A O 1
ATOM 4488 N N . GLY A 1 588 ? -7.040 15.185 2.936 1.00 85.19 588 GLY A N 1
ATOM 4489 C CA . GLY A 1 588 ? -5.722 15.237 3.580 1.00 85.19 588 GLY A CA 1
ATOM 4490 C C . GLY A 1 588 ? -4.876 13.978 3.361 1.00 85.19 588 GLY A C 1
ATOM 4491 O O . GLY A 1 588 ? -5.283 13.039 2.674 1.00 85.19 588 GLY A O 1
ATOM 4492 N N . ARG A 1 589 ? -3.674 13.979 3.936 1.00 89.69 589 ARG A N 1
ATOM 4493 C CA . ARG A 1 589 ? -2.751 12.841 3.945 1.00 89.69 589 ARG A CA 1
ATOM 4494 C C . ARG A 1 589 ? -2.965 12.085 5.247 1.00 89.69 589 ARG A C 1
ATOM 4496 O O . ARG A 1 589 ? -3.047 12.706 6.305 1.00 89.69 589 ARG A O 1
ATOM 4503 N N . LYS A 1 590 ? -3.124 10.764 5.166 1.00 89.81 590 LYS A N 1
ATOM 4504 C CA . LYS A 1 590 ? -3.405 9.932 6.336 1.00 89.81 590 LYS A CA 1
ATOM 4505 C C . LYS A 1 590 ? -2.616 8.641 6.312 1.00 89.81 590 LYS A C 1
ATOM 4507 O O . LYS A 1 590 ? -2.449 8.038 5.253 1.00 89.81 590 LYS A O 1
ATOM 4512 N N . ARG A 1 591 ? -2.226 8.178 7.496 1.00 89.25 591 ARG A N 1
ATOM 4513 C CA . ARG A 1 591 ? -1.710 6.830 7.707 1.00 89.25 591 ARG A CA 1
ATOM 4514 C C . ARG A 1 591 ? -2.202 6.298 9.039 1.00 89.25 591 ARG A C 1
ATOM 4516 O O . ARG A 1 591 ? -1.891 6.857 10.078 1.00 89.25 591 ARG A O 1
ATOM 4523 N N . GLU A 1 592 ? -2.912 5.187 8.988 1.00 88.31 592 GLU A N 1
ATOM 4524 C CA . GLU A 1 592 ? -3.266 4.415 10.172 1.00 88.31 592 GLU A CA 1
ATOM 4525 C C . GLU A 1 592 ? -2.176 3.369 10.422 1.00 88.31 592 GLU A C 1
ATOM 4527 O O . GLU A 1 592 ? -1.651 2.795 9.462 1.00 88.31 592 GLU A O 1
ATOM 4532 N N . LEU A 1 593 ? -1.815 3.143 11.684 1.00 86.69 593 LEU A N 1
ATOM 4533 C CA . LEU A 1 593 ? -0.853 2.128 12.107 1.00 86.69 593 LEU A CA 1
ATOM 4534 C C . LEU A 1 593 ? -1.462 1.272 13.212 1.00 86.69 593 LEU A C 1
ATOM 4536 O O . LEU A 1 593 ? -1.862 1.769 14.260 1.00 86.69 593 LEU A O 1
ATOM 4540 N N . GLY A 1 594 ? -1.487 -0.034 12.969 1.00 85.31 594 GLY A N 1
ATOM 4541 C CA . GLY A 1 594 ? -2.016 -1.022 13.896 1.00 85.31 594 GLY A CA 1
ATOM 4542 C C . GLY A 1 594 ? -1.137 -1.276 15.104 1.00 85.31 594 GLY A C 1
ATOM 4543 O O . GLY A 1 594 ? 0.047 -1.565 14.939 1.00 85.31 594 GLY A O 1
ATOM 4544 N N . ILE A 1 595 ? -1.712 -1.256 16.305 1.00 86.06 595 ILE A N 1
ATOM 4545 C CA . ILE A 1 595 ? -0.980 -1.461 17.558 1.00 86.06 595 ILE A CA 1
ATOM 4546 C C . ILE A 1 595 ? -1.734 -2.461 18.447 1.00 86.06 595 ILE A C 1
ATOM 4548 O O . ILE A 1 595 ? -2.951 -2.639 18.352 1.00 86.06 595 ILE A O 1
ATOM 4552 N N . GLN A 1 596 ? -0.992 -3.176 19.285 1.00 85.75 596 GLN A N 1
ATOM 4553 C CA . GLN A 1 596 ? -1.531 -3.977 20.380 1.00 85.75 596 GLN A CA 1
ATOM 4554 C C . GLN A 1 596 ? -0.917 -3.502 21.694 1.00 85.75 596 GLN A C 1
ATOM 4556 O O . GLN A 1 596 ? 0.217 -3.022 21.721 1.00 85.75 596 GLN A O 1
ATOM 4561 N N . MET A 1 597 ? -1.668 -3.645 22.780 1.00 87.88 597 MET A N 1
ATOM 4562 C CA . MET A 1 597 ? -1.227 -3.292 24.129 1.00 87.88 597 MET A CA 1
ATOM 4563 C C . MET A 1 597 ? -1.578 -4.415 25.100 1.00 87.88 597 MET A C 1
ATOM 4565 O O . MET A 1 597 ? -2.515 -5.170 24.851 1.00 87.88 597 MET A O 1
ATOM 4569 N N . THR A 1 598 ? -0.848 -4.534 26.208 1.00 89.69 598 THR A N 1
ATOM 4570 C CA . THR A 1 598 ? -1.213 -5.482 27.266 1.00 89.69 598 THR A CA 1
ATOM 4571 C C . THR A 1 598 ? -2.557 -5.110 27.884 1.00 89.69 598 THR A C 1
ATOM 4573 O O . THR A 1 598 ? -2.936 -3.937 27.916 1.00 89.69 598 THR A O 1
ATOM 4576 N N . LEU A 1 599 ? -3.271 -6.105 28.407 1.00 89.62 599 LEU A N 1
ATOM 4577 C CA . LEU A 1 599 ? -4.466 -5.909 29.216 1.00 89.62 599 LEU A CA 1
ATOM 4578 C C . LEU A 1 599 ? -4.206 -6.366 30.669 1.00 89.62 599 LEU A C 1
ATOM 4580 O O . LEU A 1 599 ? -4.144 -7.572 30.910 1.00 89.62 599 LEU A O 1
ATOM 4584 N N . PRO A 1 600 ? -4.107 -5.448 31.655 1.00 92.25 600 PRO A N 1
ATOM 4585 C CA . PRO A 1 600 ? -4.086 -3.987 31.515 1.00 92.25 600 PRO A CA 1
ATOM 4586 C C . PRO A 1 600 ? -2.783 -3.433 30.920 1.00 92.25 600 PRO A C 1
ATOM 4588 O O . PRO A 1 600 ? -1.721 -4.052 31.051 1.00 92.25 600 PRO A O 1
ATOM 4591 N N . PRO A 1 601 ? -2.824 -2.227 30.326 1.00 92.88 601 PRO A N 1
ATOM 4592 C CA . PRO A 1 601 ? -1.614 -1.503 29.984 1.00 92.88 601 PRO A CA 1
ATOM 4593 C C . PRO A 1 601 ? -0.964 -0.951 31.258 1.00 92.88 601 PRO A C 1
ATOM 4595 O O . PRO A 1 601 ? -1.641 -0.499 32.186 1.00 92.88 601 PRO A O 1
ATOM 4598 N N . ARG A 1 602 ? 0.370 -0.957 31.317 1.00 95.44 602 ARG A N 1
ATOM 4599 C CA . ARG A 1 602 ? 1.109 -0.370 32.441 1.00 95.44 602 ARG A CA 1
ATOM 4600 C C . ARG A 1 602 ? 0.875 1.142 32.472 1.00 95.44 602 ARG A C 1
ATOM 4602 O O . ARG A 1 602 ? 1.242 1.837 31.531 1.00 95.44 602 ARG A O 1
ATOM 4609 N N . LEU A 1 603 ? 0.336 1.672 33.571 1.00 96.44 603 LEU A N 1
ATOM 4610 C CA . LEU A 1 603 ? -0.024 3.098 33.671 1.00 96.44 603 LEU A CA 1
ATOM 4611 C C . LEU A 1 603 ? 1.148 4.035 33.347 1.00 96.44 603 LEU A C 1
ATOM 4613 O O . LEU A 1 603 ? 0.994 4.976 32.578 1.00 96.44 603 LEU A O 1
ATOM 4617 N N . ALA A 1 604 ? 2.341 3.722 33.863 1.00 96.75 604 ALA A N 1
ATOM 4618 C CA . ALA A 1 604 ? 3.550 4.493 33.582 1.00 96.75 604 ALA A CA 1
ATOM 4619 C C . ALA A 1 604 ? 3.936 4.495 32.089 1.00 96.75 604 ALA A C 1
ATOM 4621 O O . ALA A 1 604 ? 4.452 5.498 31.610 1.00 96.75 604 ALA A O 1
ATOM 4622 N N . PHE A 1 605 ? 3.663 3.410 31.354 1.00 97.06 605 PHE A N 1
ATOM 4623 C CA . PHE A 1 605 ? 3.879 3.368 29.905 1.00 97.06 605 PHE A CA 1
ATOM 4624 C C . PHE A 1 605 ? 2.892 4.274 29.169 1.00 97.06 605 PHE A C 1
ATOM 4626 O O . PHE A 1 605 ? 3.285 5.016 28.277 1.00 97.06 605 PHE A O 1
ATOM 4633 N N . VAL A 1 606 ? 1.610 4.250 29.551 1.00 97.50 606 VAL A N 1
ATOM 4634 C CA . VAL A 1 606 ? 0.603 5.094 28.889 1.00 97.50 606 VAL A CA 1
ATOM 4635 C C . VAL A 1 606 ? 0.842 6.579 29.176 1.00 97.50 606 VAL A C 1
ATOM 4637 O O . VAL A 1 606 ? 0.638 7.404 28.292 1.00 97.50 606 VAL A O 1
ATOM 4640 N N . SER A 1 607 ? 1.337 6.925 30.368 1.00 97.81 607 SER A N 1
ATOM 4641 C CA . SER A 1 607 ? 1.813 8.282 30.665 1.00 97.81 607 SER A CA 1
ATOM 4642 C C . SER A 1 607 ? 2.979 8.700 29.764 1.00 97.81 607 SER A C 1
ATOM 4644 O O . SER A 1 607 ? 2.902 9.751 29.140 1.00 97.81 607 SER A O 1
ATOM 4646 N N . GLU A 1 608 ? 4.009 7.860 29.623 1.00 98.00 608 GLU A N 1
ATOM 4647 C CA . GLU A 1 608 ? 5.142 8.124 28.719 1.00 98.00 608 GLU A CA 1
ATOM 4648 C C . GLU A 1 608 ? 4.686 8.293 27.260 1.00 98.00 608 GLU A C 1
ATOM 4650 O O . GLU A 1 608 ? 5.136 9.193 26.547 1.00 98.00 608 GLU A O 1
ATOM 4655 N N . LEU A 1 609 ? 3.756 7.446 26.818 1.00 97.75 609 LEU A N 1
ATOM 4656 C CA . LEU A 1 609 ? 3.171 7.524 25.488 1.00 97.75 609 LEU A CA 1
ATOM 4657 C C . LEU A 1 609 ? 2.396 8.835 25.290 1.00 97.75 609 LEU A C 1
ATOM 4659 O O . LEU A 1 609 ? 2.556 9.482 24.254 1.00 97.75 609 LEU A O 1
ATOM 4663 N N . MET A 1 610 ? 1.598 9.247 26.282 1.00 98.12 610 MET A N 1
ATOM 4664 C CA . MET A 1 610 ? 0.871 10.516 26.253 1.00 98.12 610 MET A CA 1
ATOM 4665 C C . MET A 1 610 ? 1.825 11.703 26.139 1.00 98.12 610 MET A C 1
ATOM 4667 O O . MET A 1 610 ? 1.585 12.580 25.310 1.00 98.12 610 MET A O 1
ATOM 4671 N N . ASP A 1 611 ? 2.915 11.717 26.905 1.00 98.06 611 ASP A N 1
ATOM 4672 C CA . ASP A 1 611 ? 3.925 12.777 26.836 1.00 98.06 611 ASP A CA 1
ATOM 4673 C C . ASP A 1 611 ? 4.552 12.834 25.435 1.00 98.06 611 ASP A C 1
ATOM 4675 O O . ASP A 1 611 ? 4.553 13.882 24.790 1.00 98.06 611 ASP A O 1
ATOM 4679 N N . LYS A 1 612 ? 4.981 11.687 24.890 1.00 97.88 612 LYS A N 1
ATOM 4680 C CA . LYS A 1 612 ? 5.618 11.616 23.564 1.00 97.88 612 LYS A CA 1
ATOM 4681 C C . LYS A 1 612 ? 4.686 12.032 22.423 1.00 97.88 612 LYS A C 1
ATOM 4683 O O . LYS A 1 612 ? 5.141 12.638 21.447 1.00 97.88 612 LYS A O 1
ATOM 4688 N N . ILE A 1 613 ? 3.400 11.695 22.515 1.00 97.94 613 ILE A N 1
ATOM 4689 C CA . ILE A 1 613 ? 2.384 12.144 21.556 1.00 97.94 613 ILE A CA 1
ATOM 4690 C C . ILE A 1 613 ? 2.171 13.647 21.715 1.00 97.94 613 ILE A C 1
ATOM 4692 O O . ILE A 1 613 ? 2.304 14.379 20.738 1.00 97.94 613 ILE A O 1
ATOM 4696 N N . SER A 1 614 ? 1.916 14.120 22.934 1.00 97.69 614 SER A N 1
ATOM 4697 C CA . SER A 1 614 ? 1.672 15.536 23.232 1.00 97.69 614 SER A CA 1
ATOM 4698 C C . SER A 1 614 ? 2.805 16.424 22.729 1.00 97.69 614 SER A C 1
ATOM 4700 O O . SER A 1 614 ? 2.552 17.413 22.039 1.00 97.69 614 SER A O 1
ATOM 4702 N N . ASP A 1 615 ? 4.052 16.042 22.995 1.00 97.56 615 ASP A N 1
ATOM 4703 C CA . ASP A 1 615 ? 5.238 16.758 22.533 1.00 97.56 615 ASP A CA 1
ATOM 4704 C C . ASP A 1 615 ? 5.279 16.841 21.006 1.00 97.56 615 ASP A C 1
ATOM 4706 O O . ASP A 1 615 ? 5.520 17.912 20.445 1.00 97.56 615 ASP A O 1
ATOM 4710 N N . LYS A 1 616 ? 4.997 15.738 20.297 1.00 97.69 616 LYS A N 1
ATOM 4711 C CA . LYS A 1 616 ? 4.987 15.759 18.830 1.00 97.69 616 LYS A CA 1
ATOM 4712 C C . LYS A 1 616 ? 3.870 16.645 18.292 1.00 97.69 616 LYS A C 1
ATOM 4714 O O . LYS A 1 616 ? 4.140 17.490 17.445 1.00 97.69 616 LYS A O 1
ATOM 4719 N N . LEU A 1 617 ? 2.638 16.460 18.763 1.00 97.31 617 LEU A N 1
ATOM 4720 C CA . LEU A 1 617 ? 1.479 17.164 18.210 1.00 97.31 617 LEU A CA 1
ATOM 4721 C C . LEU A 1 617 ? 1.528 18.670 18.503 1.00 97.31 617 LEU A C 1
ATOM 4723 O O . LEU A 1 617 ? 1.099 19.470 17.679 1.00 97.31 617 LEU A O 1
ATOM 4727 N N . THR A 1 618 ? 2.088 19.077 19.646 1.00 97.25 618 THR A N 1
ATOM 4728 C CA . THR A 1 618 ? 2.238 20.502 19.993 1.00 97.25 618 THR A CA 1
ATOM 4729 C C . THR A 1 618 ? 3.399 21.184 19.267 1.00 97.25 618 THR A C 1
ATOM 4731 O O . THR A 1 618 ? 3.333 22.388 19.012 1.00 97.25 618 THR A O 1
ATOM 4734 N N . THR A 1 619 ? 4.456 20.445 18.914 1.00 97.00 619 THR A N 1
ATOM 4735 C CA . THR A 1 619 ? 5.620 20.993 18.191 1.00 97.00 619 THR A CA 1
ATOM 4736 C C . THR A 1 619 ? 5.484 20.926 16.673 1.00 97.00 619 THR A C 1
ATOM 4738 O O . THR A 1 619 ? 6.171 21.668 15.970 1.00 97.00 619 THR A O 1
ATOM 4741 N N . GLU A 1 620 ? 4.586 20.085 16.160 1.00 96.94 620 GLU A N 1
ATOM 4742 C CA . GLU A 1 620 ? 4.315 19.920 14.735 1.00 96.94 620 GLU A CA 1
ATOM 4743 C C . GLU A 1 620 ? 2.834 20.185 14.418 1.00 96.94 620 GLU A C 1
ATOM 4745 O O . GLU A 1 620 ? 2.020 19.258 14.424 1.00 96.94 620 GLU A O 1
ATOM 4750 N N . PRO A 1 621 ? 2.468 21.443 14.101 1.00 93.50 621 PRO A N 1
ATOM 4751 C CA . PRO A 1 621 ? 1.083 21.819 13.833 1.00 93.50 621 PRO A CA 1
ATOM 4752 C C . PRO A 1 621 ? 0.430 21.061 12.672 1.00 93.50 621 PRO A C 1
ATOM 4754 O O . PRO A 1 621 ? -0.788 20.907 12.674 1.00 93.50 621 PRO A O 1
ATOM 4757 N N . ASP A 1 622 ? 1.199 20.572 11.687 1.00 95.00 622 ASP A N 1
ATOM 4758 C CA . ASP A 1 622 ? 0.624 19.802 10.573 1.00 95.00 622 ASP A CA 1
ATOM 4759 C C . ASP A 1 622 ? 0.155 18.404 11.017 1.00 95.00 622 ASP A C 1
ATOM 4761 O O . ASP A 1 622 ? -0.654 17.794 10.332 1.00 95.00 622 ASP A O 1
ATOM 4765 N N . LEU A 1 623 ? 0.591 17.918 12.188 1.00 95.62 623 LEU A N 1
ATOM 4766 C CA . LEU A 1 623 ? 0.104 16.677 12.797 1.00 95.62 623 LEU A CA 1
ATOM 4767 C C . LEU A 1 623 ? -1.020 16.891 13.815 1.00 95.62 623 LEU A C 1
ATOM 4769 O O . LEU A 1 623 ? -1.482 15.901 14.370 1.00 95.62 623 LEU A O 1
ATOM 4773 N N . ALA A 1 624 ? -1.493 18.117 14.069 1.00 93.75 624 ALA A N 1
ATOM 4774 C CA . ALA A 1 624 ? -2.384 18.440 15.196 1.00 93.75 624 ALA A CA 1
ATOM 4775 C C . ALA A 1 624 ? -3.682 17.604 15.284 1.00 93.75 624 ALA A C 1
ATOM 4777 O O . ALA A 1 624 ? -4.271 17.487 16.357 1.00 93.75 624 ALA A O 1
ATOM 4778 N N . LYS A 1 625 ? -4.114 17.007 14.165 1.00 92.69 625 LYS A N 1
ATOM 4779 C CA . LYS A 1 625 ? -5.297 16.132 14.055 1.00 92.69 625 LYS A CA 1
ATOM 4780 C C . LYS A 1 625 ? -4.991 14.640 14.176 1.00 92.69 625 LYS A C 1
ATOM 4782 O O . LYS A 1 625 ? -5.882 13.824 13.983 1.00 92.69 625 LYS A O 1
ATOM 4787 N N . SER A 1 626 ? -3.737 14.286 14.416 1.00 95.00 626 SER A N 1
ATOM 4788 C CA . SER A 1 626 ? -3.324 12.909 14.659 1.00 95.00 626 SER A CA 1
ATOM 4789 C C . SER A 1 626 ? -3.680 12.496 16.081 1.00 95.00 626 SER A C 1
ATOM 4791 O O . SER A 1 626 ? -3.733 13.330 16.988 1.00 95.00 626 SER A O 1
ATOM 4793 N N . ASP A 1 627 ? -3.881 11.204 16.285 1.00 95.25 627 ASP A N 1
ATOM 4794 C CA . ASP A 1 627 ? -4.314 10.662 17.564 1.00 95.25 627 ASP A CA 1
ATOM 4795 C C . ASP A 1 627 ? -3.854 9.216 17.756 1.00 95.25 627 ASP A C 1
ATOM 4797 O O . ASP A 1 627 ? -3.621 8.478 16.796 1.00 95.25 627 ASP A O 1
ATOM 4801 N N . PHE A 1 628 ? -3.694 8.825 19.020 1.00 96.75 628 PHE A N 1
ATOM 4802 C CA . PHE A 1 628 ? -3.480 7.437 19.414 1.00 96.75 628 PHE A CA 1
ATOM 4803 C C . PHE A 1 628 ? -4.697 6.951 20.187 1.00 96.75 628 PHE A C 1
ATOM 4805 O O . PHE A 1 628 ? -5.023 7.490 21.244 1.00 96.75 628 PHE A O 1
ATOM 4812 N N . GLU A 1 629 ? -5.340 5.908 19.690 1.00 94.75 629 GLU A N 1
ATOM 4813 C CA . GLU A 1 629 ? -6.581 5.373 20.227 1.00 94.75 629 GLU A CA 1
ATOM 4814 C C . GLU A 1 629 ? -6.360 3.973 20.806 1.00 94.75 629 GLU A C 1
ATOM 4816 O O . GLU A 1 629 ? -5.710 3.131 20.191 1.00 94.75 629 GLU A O 1
ATOM 4821 N N . ILE A 1 630 ? -6.913 3.727 21.996 1.00 95.56 630 ILE A N 1
ATOM 4822 C CA . ILE A 1 630 ? -6.956 2.427 22.672 1.00 95.56 630 ILE A CA 1
ATOM 4823 C C . ILE A 1 630 ? -8.419 2.006 22.802 1.00 95.56 630 ILE A C 1
ATOM 4825 O O . ILE A 1 630 ? -9.213 2.689 23.456 1.00 95.56 630 ILE A O 1
ATOM 4829 N N . ASP A 1 631 ? -8.758 0.853 22.235 1.00 93.69 631 ASP A N 1
ATOM 4830 C CA . ASP A 1 631 ? -10.092 0.266 22.309 1.00 93.69 631 ASP A CA 1
ATOM 4831 C C . ASP A 1 631 ? -10.245 -0.564 23.594 1.00 93.69 631 ASP A C 1
ATOM 4833 O O . ASP A 1 631 ? -9.648 -1.631 23.746 1.00 93.69 631 ASP A O 1
ATOM 4837 N N . TYR A 1 632 ? -11.102 -0.109 24.509 1.00 96.06 632 TYR A N 1
ATOM 4838 C CA . TYR A 1 632 ? -11.519 -0.847 25.704 1.00 96.06 632 TYR A CA 1
ATOM 4839 C C . TYR A 1 632 ? -12.784 -1.649 25.398 1.00 96.06 632 TYR A C 1
ATOM 4841 O O . TYR A 1 632 ? -13.913 -1.256 25.715 1.00 96.06 632 TYR A O 1
ATOM 4849 N N . LEU A 1 633 ? -12.571 -2.794 24.750 1.00 93.75 633 LEU A N 1
ATOM 4850 C CA . LEU A 1 633 ? -13.600 -3.767 24.394 1.00 93.75 633 LEU A CA 1
ATOM 4851 C C . LEU A 1 633 ? -13.315 -5.084 25.120 1.00 93.75 633 LEU A C 1
ATOM 4853 O O . LEU A 1 633 ? -12.216 -5.616 25.000 1.00 93.75 633 LEU A O 1
ATOM 4857 N N . ASP A 1 634 ? -14.295 -5.619 25.855 1.00 93.56 634 ASP A N 1
ATOM 4858 C CA . ASP A 1 634 ? -14.160 -6.917 26.531 1.00 93.56 634 ASP A CA 1
ATOM 4859 C C . ASP A 1 634 ? -13.819 -8.032 25.511 1.00 93.56 634 ASP A C 1
ATOM 4861 O O . ASP A 1 634 ? -14.653 -8.355 24.650 1.00 93.56 634 ASP A O 1
ATOM 4865 N N . PRO A 1 635 ? -12.624 -8.653 25.596 1.00 91.38 635 PRO A N 1
ATOM 4866 C CA . PRO A 1 635 ? -12.184 -9.653 24.628 1.00 91.38 635 PRO A CA 1
ATOM 4867 C C . PRO A 1 635 ? -12.865 -11.014 24.812 1.00 91.38 635 PRO A C 1
ATOM 4869 O O . PRO A 1 635 ? -12.730 -11.885 23.949 1.00 91.38 635 PRO A O 1
ATOM 4872 N N . THR A 1 636 ? -13.624 -11.219 25.896 1.00 92.81 636 THR A N 1
ATOM 4873 C CA . THR A 1 636 ? -14.239 -12.509 26.239 1.00 92.81 636 THR A CA 1
ATOM 4874 C C . THR A 1 636 ? -15.091 -13.046 25.099 1.00 92.81 636 THR A C 1
ATOM 4876 O O . THR A 1 636 ? -14.941 -14.200 24.698 1.00 92.81 636 THR A O 1
ATOM 4879 N N . GLN A 1 637 ? -15.981 -12.220 24.544 1.00 94.31 637 GLN A N 1
ATOM 4880 C CA . GLN A 1 637 ? -16.859 -12.653 23.461 1.00 94.31 637 GLN A CA 1
ATOM 4881 C C . GLN A 1 637 ? -16.094 -12.851 22.142 1.00 94.31 637 GLN A C 1
ATOM 4883 O O . GLN A 1 637 ? -16.414 -13.779 21.402 1.00 94.31 637 GLN A O 1
ATOM 4888 N N . ILE A 1 638 ? -15.062 -12.044 21.868 1.00 91.94 638 ILE A N 1
ATOM 4889 C CA . ILE A 1 638 ? -14.192 -12.192 20.687 1.00 91.94 638 ILE A CA 1
ATOM 4890 C C . ILE A 1 638 ? -13.471 -13.548 20.720 1.00 91.94 638 ILE A C 1
ATOM 4892 O O . ILE A 1 638 ? -13.382 -14.232 19.697 1.00 91.94 638 ILE A O 1
ATOM 4896 N N . CYS A 1 639 ? -13.003 -13.957 21.902 1.00 91.81 639 CYS A N 1
ATOM 4897 C CA . CYS A 1 639 ? -12.248 -15.191 22.120 1.00 91.81 639 CYS A CA 1
ATOM 4898 C C . CYS A 1 639 ? -13.122 -16.447 22.281 1.00 91.81 639 CYS A C 1
ATOM 4900 O O . CYS A 1 639 ? -12.587 -17.553 22.319 1.00 91.81 639 CYS A O 1
ATOM 4902 N N . ARG A 1 640 ? -14.458 -16.320 22.358 1.00 93.75 640 ARG A N 1
ATOM 4903 C CA . ARG A 1 640 ? -15.366 -17.487 22.366 1.00 93.75 640 ARG A CA 1
ATOM 4904 C C . ARG A 1 640 ? -15.346 -18.252 21.046 1.00 93.75 640 ARG A C 1
ATOM 4906 O O . ARG A 1 640 ? -15.583 -19.457 21.047 1.00 93.75 640 ARG A O 1
ATOM 4913 N N . THR A 1 641 ? -15.079 -17.565 19.941 1.00 92.94 641 THR A N 1
ATOM 4914 C CA . THR A 1 641 ? -14.873 -18.194 18.636 1.00 92.94 641 THR A CA 1
ATOM 4915 C C . THR A 1 641 ? -13.415 -18.658 18.539 1.00 92.94 641 THR A C 1
ATOM 4917 O O . THR A 1 641 ? -12.519 -17.827 18.679 1.00 92.94 641 THR A O 1
ATOM 4920 N N . PRO A 1 642 ? -13.132 -19.949 18.290 1.00 92.50 642 PRO A N 1
ATOM 4921 C CA . PRO A 1 642 ? -11.764 -20.414 18.072 1.00 92.50 642 PRO A CA 1
ATOM 4922 C C . PRO A 1 642 ? -11.077 -19.699 16.899 1.00 92.50 642 PRO A C 1
ATOM 4924 O O . PRO A 1 642 ? -11.705 -19.405 15.881 1.00 92.50 642 PRO A O 1
ATOM 4927 N N . ILE A 1 643 ? -9.763 -19.472 17.006 1.00 90.12 643 ILE A N 1
ATOM 4928 C CA . ILE A 1 643 ? -8.960 -18.771 15.983 1.00 90.12 643 ILE A CA 1
ATOM 4929 C C . ILE A 1 643 ? -9.038 -19.418 14.587 1.00 90.12 643 ILE A C 1
ATOM 4931 O O . ILE A 1 643 ? -8.899 -18.730 13.583 1.00 90.12 643 ILE A O 1
ATOM 4935 N N . THR A 1 644 ? -9.311 -20.722 14.508 1.00 94.06 644 THR A N 1
ATOM 4936 C CA . THR A 1 644 ? -9.397 -21.488 13.254 1.00 94.06 644 THR A CA 1
ATOM 4937 C C . THR A 1 644 ? -10.787 -21.485 12.602 1.00 94.06 644 THR A C 1
ATOM 4939 O O . THR A 1 644 ? -10.924 -21.929 11.459 1.00 94.06 644 THR A O 1
ATOM 4942 N N . GLU A 1 645 ? -11.826 -20.968 13.272 1.00 95.88 645 GLU A N 1
ATOM 4943 C CA . GLU A 1 645 ? -13.204 -20.910 12.737 1.00 95.88 645 GLU A CA 1
ATOM 4944 C C . GLU A 1 645 ? -13.400 -19.839 11.652 1.00 95.88 645 GLU A C 1
ATOM 4946 O O . GLU A 1 645 ? -14.389 -19.849 10.909 1.00 95.88 645 GLU A O 1
ATOM 4951 N N . THR A 1 646 ? -12.456 -18.906 11.548 1.00 96.19 646 THR A N 1
ATOM 4952 C CA . THR A 1 646 ? -12.433 -17.790 10.593 1.00 96.19 646 THR A CA 1
ATOM 4953 C C . THR A 1 646 ? -10.998 -17.551 10.126 1.00 96.19 646 THR A C 1
ATOM 4955 O O . THR A 1 646 ? -10.075 -17.926 10.839 1.00 96.19 646 THR A O 1
ATOM 4958 N N . ALA A 1 647 ? -10.780 -16.883 8.991 1.00 94.12 647 ALA A N 1
ATOM 4959 C CA . ALA A 1 647 ? -9.430 -16.460 8.590 1.00 94.12 647 ALA A CA 1
ATOM 4960 C C . ALA A 1 647 ? -8.856 -15.335 9.473 1.00 94.12 647 ALA A C 1
ATOM 4962 O O . ALA A 1 647 ? -7.670 -15.028 9.399 1.00 94.12 647 ALA A O 1
ATOM 4963 N N . PHE A 1 648 ? -9.695 -14.715 10.305 1.00 91.00 648 PHE A N 1
ATOM 4964 C CA . PHE A 1 648 ? -9.316 -13.639 11.212 1.00 91.00 648 PHE A CA 1
ATOM 4965 C C . PHE A 1 648 ? -8.253 -14.094 12.229 1.00 91.00 648 PHE A C 1
ATOM 4967 O O . PHE A 1 648 ? -8.526 -15.009 13.010 1.00 91.00 648 PHE A O 1
ATOM 4974 N N . PRO A 1 649 ? -7.059 -13.479 12.237 1.00 81.88 649 PRO A N 1
ATOM 4975 C CA . PRO A 1 649 ? -5.898 -14.042 12.926 1.00 81.88 649 PRO A CA 1
ATOM 4976 C C . PRO A 1 649 ? -5.748 -13.605 14.386 1.00 81.88 649 PRO A C 1
ATOM 4978 O O . PRO A 1 649 ? -4.821 -14.038 15.066 1.00 81.88 649 PRO A O 1
ATOM 4981 N N . THR A 1 650 ? -6.645 -12.760 14.889 1.00 79.12 650 THR A N 1
ATOM 4982 C CA . THR A 1 650 ? -6.416 -12.038 16.141 1.00 79.12 650 THR A CA 1
ATOM 4983 C C . THR A 1 650 ? -7.552 -12.293 17.128 1.00 79.12 650 THR A C 1
ATOM 4985 O O . THR A 1 650 ? -8.566 -11.602 17.148 1.00 79.12 650 THR A O 1
ATOM 4988 N N . ARG A 1 651 ? -7.391 -13.313 17.976 1.00 86.00 651 ARG A N 1
ATOM 4989 C CA . ARG A 1 651 ? -8.322 -13.625 19.075 1.00 86.00 651 ARG A CA 1
ATOM 4990 C C . ARG A 1 651 ? -7.529 -13.897 20.348 1.00 86.00 651 ARG A C 1
ATOM 4992 O O . ARG A 1 651 ? -7.197 -15.043 20.639 1.00 86.00 651 ARG A O 1
ATOM 4999 N N . VAL A 1 652 ? -7.163 -12.825 21.047 1.00 83.19 652 VAL A N 1
ATOM 5000 C CA . VAL A 1 652 ? -6.249 -12.861 22.196 1.00 83.19 652 VAL A CA 1
ATOM 5001 C C . VAL A 1 652 ? -6.939 -12.238 23.410 1.00 83.19 652 VAL A C 1
ATOM 5003 O O . VAL A 1 652 ? -7.513 -11.159 23.303 1.00 83.19 652 VAL A O 1
ATOM 5006 N N . ILE A 1 653 ? -6.934 -12.946 24.544 1.00 88.06 653 ILE A N 1
ATOM 5007 C CA . ILE A 1 653 ? -7.739 -12.596 25.730 1.00 88.06 653 ILE A CA 1
ATOM 5008 C C . ILE A 1 653 ? -7.072 -11.546 26.629 1.00 88.06 653 ILE A C 1
ATOM 5010 O O . ILE A 1 653 ? -7.748 -10.861 27.387 1.00 88.06 653 ILE A O 1
ATOM 5014 N N . ASP A 1 654 ? -5.750 -11.432 26.556 1.00 87.31 654 ASP A N 1
ATOM 5015 C CA . ASP A 1 654 ? -4.891 -10.633 27.431 1.00 87.31 654 ASP A CA 1
ATOM 5016 C C . ASP A 1 654 ? -4.276 -9.415 26.721 1.00 87.31 654 ASP A C 1
ATOM 5018 O O . ASP A 1 654 ? -3.341 -8.801 27.238 1.00 87.31 654 ASP A O 1
ATOM 5022 N N . LEU A 1 655 ? -4.819 -9.031 25.560 1.00 88.31 655 LEU A N 1
ATOM 5023 C CA . LEU A 1 655 ? -4.386 -7.863 24.793 1.00 88.31 655 LEU A CA 1
ATOM 5024 C C . LEU A 1 655 ? -5.554 -6.923 24.470 1.00 88.31 655 LEU A C 1
ATOM 5026 O O . LEU A 1 655 ? -6.677 -7.357 24.220 1.00 88.31 655 LEU A O 1
ATOM 5030 N N . LEU A 1 656 ? -5.247 -5.629 24.421 1.00 89.88 656 LEU A N 1
ATOM 5031 C CA . LEU A 1 656 ? -6.090 -4.575 23.866 1.00 89.88 656 LEU A CA 1
ATOM 5032 C C . LEU A 1 656 ? -5.661 -4.242 22.433 1.00 89.88 656 LEU A C 1
ATOM 5034 O O . LEU A 1 656 ? -4.501 -4.421 22.042 1.00 89.88 656 LEU A O 1
ATOM 5038 N N . HIS A 1 657 ? -6.604 -3.708 21.662 1.00 88.31 657 HIS A N 1
ATOM 5039 C CA . HIS A 1 657 ? -6.345 -3.155 20.338 1.00 88.31 657 HIS A CA 1
ATOM 5040 C C . HIS A 1 657 ? -6.123 -1.649 20.434 1.00 88.31 657 HIS A C 1
ATOM 5042 O O . HIS A 1 657 ? -6.793 -0.965 21.204 1.00 88.31 657 HIS A O 1
ATOM 5048 N N . ALA A 1 658 ? -5.169 -1.149 19.658 1.00 91.00 658 ALA A N 1
ATOM 5049 C CA . ALA A 1 658 ? -4.881 0.270 19.566 1.00 91.00 658 ALA A CA 1
ATOM 5050 C C . ALA A 1 658 ? -4.527 0.657 18.126 1.00 91.00 658 ALA A C 1
ATOM 5052 O O . ALA A 1 658 ? -4.165 -0.193 17.304 1.00 91.00 658 ALA A O 1
ATOM 5053 N N . THR A 1 659 ? -4.614 1.943 17.822 1.00 90.69 659 THR A N 1
ATOM 5054 C CA . THR A 1 659 ? -4.227 2.495 16.526 1.00 90.69 659 THR A CA 1
ATOM 5055 C C . THR A 1 659 ? -3.568 3.857 16.699 1.00 90.69 659 THR A C 1
ATOM 5057 O O . THR A 1 659 ? -3.913 4.616 17.601 1.00 90.69 659 THR A O 1
ATOM 5060 N N . LEU A 1 660 ? -2.592 4.158 15.844 1.00 93.25 660 LEU A N 1
ATOM 5061 C CA . LEU A 1 660 ? -2.055 5.505 15.672 1.00 93.25 660 LEU A CA 1
ATOM 5062 C C . LEU A 1 660 ? -2.517 6.023 14.312 1.00 93.25 660 LEU A C 1
ATOM 5064 O O . LEU A 1 660 ? -2.087 5.517 13.272 1.00 93.25 660 LEU A O 1
ATOM 5068 N N . MET A 1 661 ? -3.369 7.042 14.323 1.00 92.38 661 MET A N 1
ATOM 5069 C CA . MET A 1 661 ? -3.821 7.730 13.124 1.00 92.38 661 MET A CA 1
ATOM 5070 C C . MET A 1 661 ? -2.975 8.982 12.919 1.00 92.38 661 MET A C 1
ATOM 5072 O O . MET A 1 661 ? -3.092 9.966 13.642 1.00 92.38 661 MET A O 1
ATOM 5076 N N . LEU A 1 662 ? -2.120 8.956 11.903 1.00 94.06 662 LEU A N 1
ATOM 5077 C CA . LEU A 1 662 ? -1.391 10.124 11.429 1.00 94.06 662 LEU A CA 1
ATOM 5078 C C . LEU A 1 662 ? -2.249 10.881 10.421 1.00 94.06 662 LEU A C 1
ATOM 5080 O O . LEU A 1 662 ? -2.746 10.284 9.463 1.00 94.06 662 LEU A O 1
ATOM 5084 N N . GLN A 1 663 ? -2.370 12.192 10.598 1.00 93.44 663 GLN A N 1
ATOM 5085 C CA . GLN A 1 663 ? -3.059 13.093 9.677 1.00 93.44 663 GLN A CA 1
ATOM 5086 C C . GLN A 1 663 ? -2.202 14.332 9.435 1.00 93.44 663 GLN A C 1
ATOM 5088 O O . GLN A 1 663 ? -1.782 14.966 10.396 1.00 93.44 663 GLN A O 1
ATOM 5093 N N . TRP A 1 664 ? -1.958 14.668 8.167 1.00 93.94 664 TRP A N 1
ATOM 5094 C CA . TRP A 1 664 ? -1.175 15.841 7.774 1.00 93.94 664 TRP A CA 1
ATOM 5095 C C . TRP A 1 664 ? -1.535 16.355 6.380 1.00 93.94 664 TRP A C 1
ATOM 5097 O O . TRP A 1 664 ? -2.394 15.789 5.694 1.00 93.94 664 TRP A O 1
ATOM 5107 N N . THR A 1 665 ? -0.908 17.449 5.946 1.00 90.12 665 THR A N 1
ATOM 5108 C CA . THR A 1 665 ? -1.182 18.053 4.636 1.00 90.12 665 THR A CA 1
ATOM 5109 C C . THR A 1 665 ? 0.058 18.223 3.767 1.00 90.12 665 THR A C 1
ATOM 5111 O O . THR A 1 665 ? -0.045 18.051 2.549 1.00 90.12 665 THR A O 1
ATOM 5114 N N . ASP A 1 666 ? 1.225 18.483 4.355 1.00 85.62 666 ASP A N 1
ATOM 5115 C CA . ASP A 1 666 ? 2.463 18.719 3.617 1.00 85.62 666 ASP A CA 1
ATOM 5116 C C . ASP A 1 666 ? 3.102 17.405 3.138 1.00 85.62 666 ASP A C 1
ATOM 5118 O O . ASP A 1 666 ? 3.632 16.614 3.919 1.00 85.62 666 ASP A O 1
ATOM 5122 N N . ALA A 1 667 ? 3.086 17.179 1.823 1.00 79.88 667 ALA A N 1
ATOM 5123 C CA . ALA A 1 667 ? 3.687 15.993 1.216 1.00 79.88 667 ALA A CA 1
ATOM 5124 C C . ALA A 1 667 ? 5.209 15.905 1.430 1.00 79.88 667 ALA A C 1
ATOM 5126 O O . ALA A 1 667 ? 5.763 14.807 1.401 1.00 79.88 667 ALA A O 1
ATOM 5127 N N . ALA A 1 668 ? 5.896 17.027 1.680 1.00 82.50 668 ALA A N 1
ATOM 5128 C CA . ALA A 1 668 ? 7.326 17.013 1.979 1.00 82.50 668 ALA A CA 1
ATOM 5129 C C . ALA A 1 668 ? 7.642 16.321 3.317 1.00 82.50 668 ALA A C 1
ATOM 5131 O O . ALA A 1 668 ? 8.769 15.872 3.513 1.00 82.50 668 ALA A O 1
ATOM 5132 N N . LYS A 1 669 ? 6.652 16.198 4.213 1.00 87.56 669 LYS A N 1
ATOM 5133 C CA . LYS A 1 669 ? 6.806 15.617 5.555 1.00 87.56 669 LYS A CA 1
ATOM 5134 C C . LYS A 1 669 ? 6.405 14.145 5.655 1.00 87.56 669 LYS A C 1
ATOM 5136 O O . LYS A 1 669 ? 6.460 13.576 6.743 1.00 87.56 669 LYS A O 1
ATOM 5141 N N . ASP A 1 670 ? 6.024 13.516 4.541 1.00 82.38 670 ASP A N 1
ATOM 5142 C CA . ASP A 1 670 ? 5.584 12.117 4.509 1.00 82.38 670 ASP A CA 1
ATOM 5143 C C . ASP A 1 670 ? 6.546 11.179 5.231 1.00 82.38 670 ASP A C 1
ATOM 5145 O O . ASP A 1 670 ? 6.147 10.426 6.112 1.00 82.38 670 ASP A O 1
ATOM 5149 N N . GLU A 1 671 ? 7.822 11.222 4.859 1.00 82.56 671 GLU A N 1
ATOM 5150 C CA . GLU A 1 671 ? 8.824 10.308 5.399 1.00 82.56 671 GLU A CA 1
ATOM 5151 C C . GLU A 1 671 ? 9.062 10.547 6.890 1.00 82.56 671 GLU A C 1
ATOM 5153 O O . GLU A 1 671 ? 9.090 9.594 7.668 1.00 82.56 671 GLU A O 1
ATOM 5158 N N . ASP A 1 672 ? 9.133 11.812 7.302 1.00 87.25 672 ASP A N 1
ATOM 5159 C CA . ASP A 1 672 ? 9.334 12.201 8.696 1.00 87.25 672 ASP A CA 1
ATOM 5160 C C . ASP A 1 672 ? 8.184 11.721 9.587 1.00 87.25 672 ASP A C 1
ATOM 5162 O O . ASP A 1 672 ? 8.401 11.188 10.679 1.00 87.25 672 ASP A O 1
ATOM 5166 N N . PHE A 1 673 ? 6.942 11.900 9.133 1.00 94.56 673 PHE A N 1
ATOM 5167 C CA . PHE A 1 673 ? 5.757 11.541 9.909 1.00 94.56 673 PHE A CA 1
ATOM 5168 C C . PHE A 1 673 ? 5.518 10.038 9.919 1.00 94.56 673 PHE A C 1
ATOM 5170 O O . PHE A 1 673 ? 5.224 9.478 10.977 1.00 94.56 673 PHE A O 1
ATOM 5177 N N . LEU A 1 674 ? 5.722 9.368 8.782 1.00 87.12 674 LEU A N 1
ATOM 5178 C CA . LEU A 1 674 ? 5.666 7.912 8.706 1.00 87.12 674 LEU A CA 1
ATOM 5179 C C . LEU A 1 674 ? 6.732 7.275 9.603 1.00 87.12 674 LEU A C 1
ATOM 5181 O O . LEU A 1 674 ? 6.396 6.371 10.367 1.00 87.12 674 LEU A O 1
ATOM 5185 N N . SER A 1 675 ? 7.973 7.768 9.573 1.00 86.06 675 SER A N 1
ATOM 5186 C CA . SER A 1 675 ? 9.070 7.296 10.429 1.00 86.06 675 SER A CA 1
ATOM 5187 C C . SER A 1 675 ? 8.778 7.530 11.914 1.00 86.06 675 SER A C 1
ATOM 5189 O O . SER A 1 675 ? 8.947 6.638 12.751 1.00 86.06 675 SER A O 1
ATOM 5191 N N . TRP A 1 676 ? 8.234 8.700 12.265 1.00 95.00 676 TRP A N 1
ATOM 5192 C CA . TRP A 1 676 ? 7.807 8.961 13.637 1.00 95.00 676 TRP A CA 1
ATOM 5193 C C . TRP A 1 676 ? 6.715 7.985 14.097 1.00 95.00 676 TRP A C 1
ATOM 5195 O O . TRP A 1 676 ? 6.832 7.425 15.191 1.00 95.00 676 TRP A O 1
ATOM 5205 N N . GLY A 1 677 ? 5.705 7.722 13.263 1.00 92.50 677 GLY A N 1
ATOM 5206 C CA . GLY A 1 677 ? 4.661 6.745 13.569 1.00 92.50 677 GLY A CA 1
ATOM 5207 C C . GLY A 1 677 ? 5.206 5.332 13.781 1.00 92.50 677 GLY A C 1
ATOM 5208 O O . GLY A 1 677 ? 4.829 4.676 14.752 1.00 92.50 677 GLY A O 1
ATOM 5209 N N . GLN A 1 678 ? 6.164 4.891 12.953 1.00 85.50 678 GLN A N 1
ATOM 5210 C CA . GLN A 1 678 ? 6.867 3.617 13.165 1.00 85.50 678 GLN A CA 1
ATOM 5211 C C . GLN A 1 678 ? 7.563 3.579 14.530 1.00 85.50 678 GLN A C 1
ATOM 5213 O O . GLN A 1 678 ? 7.514 2.565 15.221 1.00 85.50 678 GLN A O 1
ATOM 5218 N N . SER A 1 679 ? 8.183 4.685 14.960 1.00 91.38 679 SER A N 1
ATOM 5219 C CA . SER A 1 679 ? 8.850 4.741 16.268 1.00 91.38 679 SER A CA 1
ATOM 5220 C C . SER A 1 679 ? 7.880 4.525 17.438 1.00 91.38 679 SER A C 1
ATOM 5222 O O . SER A 1 679 ? 8.260 3.934 18.448 1.00 91.38 679 SER A O 1
ATOM 5224 N N . ILE A 1 680 ? 6.631 4.990 17.314 1.00 94.31 680 ILE A N 1
ATOM 5225 C CA . ILE A 1 680 ? 5.577 4.795 18.321 1.00 94.31 680 ILE A CA 1
ATOM 5226 C C . ILE A 1 680 ? 5.077 3.348 18.300 1.00 94.31 680 ILE A C 1
ATOM 5228 O O . ILE A 1 680 ? 4.983 2.719 19.355 1.00 94.31 680 ILE A O 1
ATOM 5232 N N . GLN A 1 681 ? 4.825 2.793 17.111 1.00 88.62 681 GLN A N 1
ATOM 5233 C CA . GLN A 1 681 ? 4.469 1.381 16.955 1.00 88.62 681 GLN A CA 1
ATOM 5234 C C . GLN A 1 681 ? 5.549 0.479 17.575 1.00 88.62 681 GLN A C 1
ATOM 5236 O O . GLN A 1 681 ? 5.239 -0.384 18.396 1.00 88.62 681 GLN A O 1
ATOM 5241 N N . LYS A 1 682 ? 6.831 0.756 17.292 1.00 86.69 682 LYS A N 1
ATOM 5242 C CA . LYS A 1 682 ? 7.959 -0.018 17.821 1.00 86.69 682 LYS A CA 1
ATOM 5243 C C . LYS A 1 682 ? 8.103 0.084 19.336 1.00 86.69 682 LYS A C 1
ATOM 5245 O O . LYS A 1 682 ? 8.430 -0.898 19.997 1.00 86.69 682 LYS A O 1
ATOM 5250 N N . MET A 1 683 ? 7.854 1.266 19.893 1.00 91.94 683 MET A N 1
ATOM 5251 C CA . MET A 1 683 ? 7.814 1.476 21.340 1.00 91.94 683 MET A CA 1
ATOM 5252 C C . MET A 1 683 ? 6.764 0.568 22.003 1.00 91.94 683 MET A C 1
ATOM 5254 O O . MET A 1 683 ? 7.073 -0.073 23.005 1.00 91.94 683 MET A O 1
ATOM 5258 N N . CYS A 1 684 ? 5.572 0.442 21.413 1.00 90.75 684 CYS A N 1
ATOM 5259 C CA . CYS A 1 684 ? 4.517 -0.444 21.917 1.00 90.75 684 CYS A CA 1
ATOM 5260 C C . CYS A 1 684 ? 4.877 -1.934 21.767 1.00 90.75 684 CYS A C 1
ATOM 5262 O O . CYS A 1 684 ? 4.692 -2.710 22.702 1.00 90.75 684 CYS A O 1
ATOM 5264 N N . GLU A 1 685 ? 5.453 -2.341 20.631 1.00 86.12 685 GLU A N 1
ATOM 5265 C CA . GLU A 1 685 ? 5.946 -3.716 20.429 1.00 86.12 685 GLU A CA 1
ATOM 5266 C C . GLU A 1 685 ? 7.012 -4.116 21.458 1.00 86.12 685 GLU A C 1
ATOM 5268 O O . GLU A 1 685 ? 7.007 -5.236 21.978 1.00 86.12 685 GLU A O 1
ATOM 5273 N N . ASN A 1 686 ? 7.936 -3.202 21.760 1.00 88.25 686 ASN A N 1
ATOM 5274 C CA . ASN A 1 686 ? 8.976 -3.432 22.755 1.00 88.25 686 ASN A CA 1
ATOM 5275 C C . ASN A 1 686 ? 8.370 -3.586 24.155 1.00 88.25 686 ASN A C 1
ATOM 5277 O O . ASN A 1 686 ? 8.784 -4.476 24.893 1.00 88.25 686 ASN A O 1
ATOM 5281 N N . GLU A 1 687 ? 7.369 -2.775 24.510 1.00 91.56 687 GLU A N 1
ATOM 5282 C CA . GLU A 1 687 ? 6.652 -2.899 25.786 1.00 91.56 687 GLU A CA 1
ATOM 5283 C C . GLU A 1 687 ? 5.965 -4.269 25.927 1.00 91.56 687 GLU A C 1
ATOM 5285 O O . GLU A 1 687 ? 6.067 -4.895 26.983 1.00 91.56 687 GLU A O 1
ATOM 5290 N N . LEU A 1 688 ? 5.327 -4.779 24.865 1.00 86.94 688 LEU A N 1
ATOM 5291 C CA . LEU A 1 688 ? 4.749 -6.132 24.845 1.00 86.94 688 LEU A CA 1
ATOM 5292 C C . LEU A 1 688 ? 5.822 -7.215 25.028 1.00 86.94 688 LEU A C 1
ATOM 5294 O O . LEU A 1 688 ? 5.672 -8.130 25.841 1.00 86.94 688 LEU A O 1
ATOM 5298 N N . THR A 1 689 ? 6.919 -7.099 24.279 1.00 85.12 689 THR A N 1
ATOM 5299 C CA . THR A 1 689 ? 8.013 -8.082 24.285 1.00 85.12 689 THR A CA 1
ATOM 5300 C C . THR A 1 689 ? 8.704 -8.137 25.646 1.00 85.12 689 THR A C 1
ATOM 5302 O O . THR A 1 689 ? 8.970 -9.220 26.166 1.00 85.12 689 THR A O 1
ATOM 5305 N N . ASN A 1 690 ? 8.940 -6.977 26.265 1.00 88.06 690 ASN A N 1
ATOM 5306 C CA . ASN A 1 690 ? 9.533 -6.864 27.598 1.00 88.06 690 ASN A CA 1
ATOM 5307 C C . ASN A 1 690 ? 8.656 -7.501 28.687 1.00 88.06 690 ASN A C 1
ATOM 5309 O O . ASN A 1 690 ? 9.177 -7.951 29.706 1.00 88.06 690 ASN A O 1
ATOM 5313 N N . GLN A 1 691 ? 7.343 -7.577 28.460 1.00 86.88 691 GLN A N 1
ATOM 5314 C CA . GLN A 1 691 ? 6.387 -8.258 29.336 1.00 86.88 691 GLN A CA 1
ATOM 5315 C C . GLN A 1 691 ? 6.201 -9.750 28.996 1.00 86.88 691 GLN A C 1
ATOM 5317 O O . GLN A 1 691 ? 5.392 -10.431 29.618 1.00 86.88 691 GLN A O 1
ATOM 5322 N N . GLY A 1 692 ? 6.983 -10.292 28.055 1.00 83.25 692 GLY A N 1
ATOM 5323 C CA . GLY A 1 692 ? 7.021 -11.722 27.740 1.00 83.25 692 GLY A CA 1
ATOM 5324 C C . GLY A 1 692 ? 6.029 -12.183 26.668 1.00 83.25 692 GLY A C 1
ATOM 5325 O O . GLY A 1 692 ? 5.948 -13.385 26.401 1.00 83.25 692 GLY A O 1
ATOM 5326 N N . HIS A 1 693 ? 5.306 -11.266 26.018 1.00 78.69 693 HIS A N 1
ATOM 5327 C CA . HIS A 1 693 ? 4.455 -11.609 24.878 1.00 78.69 693 HIS A CA 1
ATOM 5328 C C . HIS A 1 693 ? 5.316 -11.879 23.632 1.00 78.69 693 HIS A C 1
ATOM 5330 O O . HIS A 1 693 ? 6.268 -11.156 23.339 1.00 78.69 693 HIS A O 1
ATOM 5336 N N . LYS A 1 694 ? 5.001 -12.942 22.879 1.00 63.91 694 LYS A N 1
ATOM 5337 C CA . LYS A 1 694 ? 5.715 -13.286 21.636 1.00 63.91 694 LYS A CA 1
ATOM 5338 C C . LYS A 1 694 ? 5.125 -12.530 20.443 1.00 63.91 694 LYS A C 1
ATOM 5340 O O . LYS A 1 694 ? 3.921 -12.622 20.214 1.00 63.91 694 LYS A O 1
ATOM 5345 N N . LEU A 1 695 ? 5.982 -11.922 19.613 1.00 53.97 695 LEU A N 1
ATOM 5346 C CA . LEU A 1 695 ? 5.583 -11.260 18.357 1.00 53.97 695 LEU A CA 1
ATOM 5347 C C . LEU A 1 695 ? 4.848 -12.180 17.360 1.00 53.97 695 LEU A C 1
ATOM 5349 O O . LEU A 1 695 ? 4.022 -11.720 16.586 1.00 53.97 695 LEU A O 1
ATOM 5353 N N . ALA A 1 696 ? 5.052 -13.501 17.410 1.00 46.66 696 ALA A N 1
ATOM 5354 C CA . ALA A 1 696 ? 4.311 -14.449 16.562 1.00 46.66 696 ALA A CA 1
ATOM 5355 C C . ALA A 1 696 ? 2.785 -14.487 16.846 1.00 46.66 696 ALA A C 1
ATOM 5357 O O . ALA A 1 696 ? 2.036 -15.147 16.130 1.00 46.66 696 ALA A O 1
ATOM 5358 N N . HIS A 1 697 ? 2.325 -13.777 17.885 1.00 44.56 697 HIS A N 1
ATOM 5359 C CA . HIS A 1 697 ? 0.917 -13.527 18.204 1.00 44.56 697 HIS A CA 1
ATOM 5360 C C . HIS A 1 697 ? 0.519 -12.040 18.080 1.00 44.56 697 HIS A C 1
ATOM 5362 O O . HIS A 1 697 ? -0.623 -11.699 18.380 1.00 44.56 697 HIS A O 1
ATOM 5368 N N . THR A 1 698 ? 1.415 -11.158 17.610 1.00 44.44 698 THR A N 1
ATOM 5369 C CA . THR A 1 698 ? 1.176 -9.702 17.495 1.00 44.44 698 THR A CA 1
ATOM 5370 C C . THR A 1 698 ? 0.610 -9.273 16.151 1.00 44.44 698 THR A C 1
ATOM 5372 O O . THR A 1 698 ? 0.764 -8.137 15.702 1.00 44.44 698 THR A O 1
ATOM 5375 N N . VAL A 1 699 ? -0.062 -10.207 15.501 1.00 49.41 699 VAL A N 1
ATOM 5376 C CA . VAL A 1 699 ? -0.818 -9.985 14.287 1.00 49.41 699 VAL A CA 1
ATOM 5377 C C . VAL A 1 699 ? -2.017 -9.117 14.661 1.00 49.41 699 VAL A C 1
ATOM 5379 O O . VAL A 1 699 ? -3.019 -9.606 15.181 1.00 49.41 699 VAL A O 1
ATOM 5382 N N . SER A 1 700 ? -1.885 -7.801 14.531 1.00 49.16 700 SER A N 1
ATOM 5383 C CA . SER A 1 700 ? -2.964 -6.865 14.841 1.00 49.16 700 SER A CA 1
ATOM 5384 C C . SER A 1 700 ? -4.107 -7.013 13.821 1.00 49.16 700 SER A C 1
ATOM 5386 O O . SER A 1 700 ? -3.875 -7.304 12.651 1.00 49.16 700 SER A O 1
ATOM 5388 N N . ASN A 1 701 ? -5.356 -6.716 14.204 1.00 49.88 701 ASN A N 1
ATOM 5389 C CA . ASN A 1 701 ? -6.508 -6.595 13.272 1.00 49.88 701 ASN A CA 1
ATOM 5390 C C . ASN A 1 701 ? -6.234 -5.622 12.115 1.00 49.88 701 ASN A C 1
ATOM 5392 O O . ASN A 1 701 ? -6.859 -5.617 11.048 1.00 49.88 701 ASN A O 1
ATOM 5396 N N . TYR A 1 702 ? -5.251 -4.771 12.355 1.00 54.75 702 TYR A N 1
ATOM 5397 C CA . TYR A 1 702 ? -4.700 -3.810 11.449 1.00 54.75 702 TYR A CA 1
ATOM 5398 C C . TYR A 1 702 ? -3.562 -4.379 10.583 1.00 54.75 702 TYR A C 1
ATOM 5400 O O . TYR A 1 702 ? -2.782 -3.597 10.074 1.00 54.75 702 TYR A O 1
ATOM 5408 N N . ASN A 1 703 ? -3.470 -5.692 10.338 1.00 49.34 703 ASN A N 1
ATOM 5409 C CA . ASN A 1 703 ? -2.466 -6.320 9.453 1.00 49.34 703 ASN A CA 1
ATOM 5410 C C . ASN A 1 703 ? -2.263 -5.646 8.088 1.00 49.34 703 ASN A C 1
ATOM 5412 O O . ASN A 1 703 ? -1.194 -5.742 7.501 1.00 49.34 703 ASN A O 1
ATOM 5416 N N . GLY A 1 704 ? -3.290 -4.973 7.564 1.00 49.66 704 GLY A N 1
ATOM 5417 C CA . GLY A 1 704 ? -3.184 -4.169 6.346 1.00 49.66 704 GLY A CA 1
ATOM 5418 C C . GLY A 1 704 ? -2.491 -2.810 6.524 1.00 49.66 704 GLY A C 1
ATOM 5419 O O . GLY A 1 704 ? -2.326 -2.078 5.560 1.00 49.66 704 GLY A O 1
ATOM 5420 N N . TYR A 1 705 ? -2.132 -2.438 7.744 1.00 50.50 705 TYR A N 1
ATOM 5421 C CA . TYR A 1 705 ? -1.620 -1.129 8.147 1.00 50.50 705 TYR A CA 1
ATOM 5422 C C . TYR A 1 705 ? -0.225 -1.230 8.781 1.00 50.50 705 TYR A C 1
ATOM 5424 O O . TYR A 1 705 ? 0.201 -0.341 9.517 1.00 50.50 705 TYR A O 1
ATOM 5432 N N . THR A 1 706 ? 0.513 -2.301 8.489 1.00 52.41 706 THR A N 1
ATOM 5433 C CA . THR A 1 706 ? 1.970 -2.321 8.659 1.00 52.41 706 THR A CA 1
ATOM 5434 C C . THR A 1 706 ? 2.602 -1.461 7.558 1.00 52.41 706 THR A C 1
ATOM 5436 O O . THR A 1 706 ? 2.024 -1.297 6.482 1.00 52.41 706 THR A O 1
ATOM 5439 N N . GLN A 1 707 ? 3.746 -0.817 7.816 1.00 46.19 707 GLN A N 1
ATOM 5440 C CA . GLN A 1 707 ? 4.459 -0.057 6.770 1.00 46.19 707 GLN A CA 1
ATOM 5441 C C . GLN A 1 707 ? 5.236 -0.944 5.793 1.00 46.19 707 GLN A C 1
ATOM 5443 O O . GLN A 1 707 ? 5.640 -0.473 4.731 1.00 46.19 707 GLN A O 1
ATOM 5448 N N . GLU A 1 708 ? 5.417 -2.219 6.124 1.00 49.62 708 GLU A N 1
ATOM 5449 C CA . GLU A 1 708 ? 6.038 -3.187 5.230 1.00 49.62 708 GLU A CA 1
ATOM 5450 C C . GLU A 1 708 ? 5.151 -3.411 4.001 1.00 49.62 708 GLU A C 1
ATOM 5452 O O . GLU A 1 708 ? 3.973 -3.738 4.119 1.00 49.62 708 GLU A O 1
ATOM 5457 N N . MET A 1 709 ? 5.718 -3.214 2.805 1.00 47.59 709 MET A N 1
ATOM 5458 C CA . MET A 1 709 ? 4.971 -3.340 1.546 1.00 47.59 709 MET A CA 1
ATOM 5459 C C . MET A 1 709 ? 4.576 -4.787 1.217 1.00 47.59 709 MET A C 1
ATOM 5461 O O . MET A 1 709 ? 3.702 -5.003 0.379 1.00 47.59 709 MET A O 1
ATOM 5465 N N . LYS A 1 710 ? 5.227 -5.771 1.850 1.00 59.59 710 LYS A N 1
ATOM 5466 C CA . LYS A 1 710 ? 4.919 -7.197 1.742 1.00 59.59 710 LYS A CA 1
ATOM 5467 C C . LYS A 1 710 ? 5.232 -7.889 3.064 1.00 59.59 710 LYS A C 1
ATOM 5469 O O . LYS A 1 710 ? 6.343 -7.768 3.566 1.00 59.59 710 LYS A O 1
ATOM 5474 N N . VAL A 1 711 ? 4.261 -8.640 3.573 1.00 69.88 711 VAL A N 1
ATOM 5475 C CA . VAL A 1 711 ? 4.373 -9.483 4.769 1.00 69.88 711 VAL A CA 1
ATOM 5476 C C . VAL A 1 711 ? 3.977 -10.898 4.359 1.00 69.88 711 VAL A C 1
ATOM 5478 O O . VAL A 1 711 ? 3.036 -11.061 3.579 1.00 69.88 711 VAL A O 1
ATOM 5481 N N . ALA A 1 712 ? 4.682 -11.922 4.843 1.00 76.56 712 ALA A N 1
ATOM 5482 C CA . ALA A 1 712 ? 4.359 -13.296 4.480 1.00 76.56 712 ALA A CA 1
ATOM 5483 C C . ALA A 1 712 ? 2.989 -13.713 5.040 1.00 76.56 712 ALA A C 1
ATOM 5485 O O . ALA A 1 712 ? 2.563 -13.272 6.112 1.00 76.56 712 ALA A O 1
ATOM 5486 N N . ALA A 1 713 ? 2.306 -14.631 4.349 1.00 81.81 713 ALA A N 1
ATOM 5487 C CA . ALA A 1 713 ? 1.010 -15.140 4.798 1.00 81.81 713 ALA A CA 1
ATOM 5488 C C . ALA A 1 713 ? 1.083 -15.756 6.207 1.00 81.81 713 ALA A C 1
ATOM 5490 O O . ALA A 1 713 ? 0.150 -15.593 6.991 1.00 81.81 713 ALA A O 1
ATOM 5491 N N . ALA A 1 714 ? 2.190 -16.429 6.543 1.00 81.75 714 ALA A N 1
ATOM 5492 C CA . ALA A 1 714 ? 2.426 -17.009 7.866 1.00 81.75 714 ALA A CA 1
ATOM 5493 C C . ALA A 1 714 ? 2.456 -15.944 8.972 1.00 81.75 714 ALA A C 1
ATOM 5495 O O . ALA A 1 714 ? 1.832 -16.132 10.015 1.00 81.75 714 ALA A O 1
ATOM 5496 N N . ASP A 1 715 ? 3.100 -14.807 8.718 1.00 76.44 715 ASP A N 1
ATOM 5497 C CA . ASP A 1 715 ? 3.178 -13.705 9.677 1.00 76.44 715 ASP A CA 1
ATOM 5498 C C . ASP A 1 715 ? 1.834 -12.981 9.806 1.00 76.44 715 ASP A C 1
ATOM 5500 O O . ASP A 1 715 ? 1.469 -12.529 10.884 1.00 76.44 715 ASP A O 1
ATOM 5504 N N . MET A 1 716 ? 1.048 -12.910 8.729 1.00 77.62 716 MET A N 1
ATOM 5505 C CA . MET A 1 716 ? -0.266 -12.262 8.751 1.00 77.62 716 MET A CA 1
ATOM 5506 C C . MET A 1 716 ? -1.393 -13.137 9.287 1.00 77.62 716 MET A C 1
ATOM 5508 O O . MET A 1 716 ? -2.365 -12.616 9.820 1.00 77.62 716 MET A O 1
ATOM 5512 N N . PHE A 1 717 ? -1.354 -14.445 9.067 1.00 83.69 717 PHE A N 1
ATOM 5513 C CA . PHE A 1 717 ? -2.500 -15.317 9.333 1.00 83.69 717 PHE A CA 1
ATOM 5514 C C . PHE A 1 717 ? -2.179 -16.442 10.316 1.00 83.69 717 PHE A C 1
ATOM 5516 O O . PHE A 1 717 ? -3.086 -17.174 10.721 1.00 83.69 717 PHE A O 1
ATOM 5523 N N . GLY A 1 718 ? -0.918 -16.573 10.739 1.00 84.62 718 GLY A N 1
ATOM 5524 C CA . GLY A 1 718 ? -0.471 -17.583 11.689 1.00 84.62 718 GLY A CA 1
ATOM 5525 C C . GLY A 1 718 ? -0.914 -18.980 11.264 1.00 84.62 718 GLY A C 1
ATOM 5526 O O . GLY A 1 718 ? -0.714 -19.406 10.127 1.00 84.62 718 GLY A O 1
ATOM 5527 N N . VAL A 1 719 ? -1.608 -19.673 12.168 1.00 88.19 719 VAL A N 1
ATOM 5528 C CA . VAL A 1 719 ? -2.135 -21.031 11.941 1.00 88.19 719 VAL A CA 1
ATOM 5529 C C . VAL A 1 719 ? -3.130 -21.136 10.776 1.00 88.19 719 VAL A C 1
ATOM 5531 O O . VAL A 1 719 ? -3.388 -22.235 10.294 1.00 88.19 719 VAL A O 1
ATOM 5534 N N . ASN A 1 720 ? -3.695 -20.017 10.312 1.00 91.00 720 ASN A N 1
ATOM 5535 C CA . ASN A 1 720 ? -4.663 -19.985 9.217 1.00 91.00 720 ASN A CA 1
ATOM 5536 C C . ASN A 1 720 ? -4.016 -19.796 7.833 1.00 91.00 720 ASN A C 1
ATOM 5538 O O . ASN A 1 720 ? -4.713 -19.932 6.825 1.00 91.00 720 ASN A O 1
ATOM 5542 N N . ALA A 1 721 ? -2.715 -19.496 7.764 1.00 89.81 721 ALA A N 1
ATOM 5543 C CA . ALA A 1 721 ? -2.031 -19.110 6.530 1.00 89.81 721 ALA A CA 1
ATOM 5544 C C . ALA A 1 721 ? -2.117 -20.174 5.427 1.00 89.81 721 ALA A C 1
ATOM 5546 O O . ALA A 1 721 ? -2.578 -19.884 4.325 1.00 89.81 721 ALA A O 1
ATOM 5547 N N . GLU A 1 722 ? -1.755 -21.421 5.735 1.00 92.81 722 GLU A N 1
ATOM 5548 C CA . GLU A 1 722 ? -1.752 -22.523 4.762 1.00 92.81 722 GLU A CA 1
ATOM 5549 C C . GLU A 1 722 ? -3.154 -22.780 4.188 1.00 92.81 722 GLU A C 1
ATOM 5551 O O . GLU A 1 722 ? -3.345 -22.922 2.979 1.00 92.81 722 GLU A O 1
ATOM 5556 N N . ARG A 1 723 ? -4.180 -22.783 5.048 1.00 95.62 723 ARG A N 1
ATOM 5557 C CA . ARG A 1 723 ? -5.573 -22.931 4.609 1.00 95.62 723 ARG A CA 1
ATOM 5558 C C . ARG A 1 723 ? -5.990 -21.775 3.704 1.00 95.62 723 ARG A C 1
ATOM 5560 O O . ARG A 1 723 ? -6.691 -22.001 2.720 1.00 95.62 723 ARG A O 1
ATOM 5567 N N . LEU A 1 724 ? -5.573 -20.552 4.022 1.00 93.81 724 LEU A N 1
ATOM 5568 C CA . LEU A 1 724 ? -5.914 -19.379 3.229 1.00 93.81 724 LEU A CA 1
ATOM 5569 C C . LEU A 1 724 ? -5.242 -19.397 1.850 1.00 93.81 724 LEU A C 1
ATOM 5571 O O . LEU A 1 724 ? -5.912 -19.084 0.868 1.00 93.81 724 LEU A O 1
ATOM 5575 N N . LEU A 1 725 ? -3.984 -19.841 1.753 1.00 94.00 725 LEU A N 1
ATOM 5576 C CA . LEU A 1 725 ? -3.286 -20.040 0.476 1.00 94.00 725 LEU A CA 1
ATOM 5577 C C . LEU A 1 725 ? -4.002 -21.070 -0.411 1.00 94.00 725 LEU A C 1
ATOM 5579 O O . LEU A 1 725 ? -4.216 -20.819 -1.596 1.00 94.00 725 LEU A O 1
ATOM 5583 N N . HIS A 1 726 ? -4.484 -22.178 0.163 1.00 96.12 726 HIS A N 1
ATOM 5584 C CA . HIS A 1 726 ? -5.299 -23.148 -0.577 1.00 96.12 726 HIS A CA 1
ATOM 5585 C C . HIS A 1 726 ? -6.616 -22.547 -1.099 1.00 96.12 726 HIS A C 1
ATOM 5587 O O . HIS A 1 726 ? -7.009 -22.799 -2.240 1.00 96.12 726 HIS A O 1
ATOM 5593 N N . VAL A 1 727 ? -7.307 -21.734 -0.290 1.00 97.12 727 VAL A N 1
ATOM 5594 C CA . VAL A 1 727 ? -8.536 -21.046 -0.726 1.00 97.12 727 VAL A CA 1
ATOM 5595 C C . VAL A 1 727 ? -8.226 -20.020 -1.819 1.00 97.12 727 VAL A C 1
ATOM 5597 O O . VAL A 1 727 ? -8.953 -19.955 -2.811 1.00 97.12 727 VAL A O 1
ATOM 5600 N N . LYS A 1 728 ? -7.134 -19.261 -1.680 1.00 95.94 728 LYS A N 1
ATOM 5601 C CA . LYS A 1 728 ? -6.657 -18.306 -2.685 1.00 95.94 728 LYS A CA 1
ATOM 5602 C C . LYS A 1 728 ? -6.402 -19.001 -4.023 1.00 95.94 728 LYS A C 1
ATOM 5604 O O . LYS A 1 728 ? -6.984 -18.590 -5.019 1.00 95.94 728 LYS A O 1
ATOM 5609 N N . ALA A 1 729 ? -5.648 -20.100 -4.037 1.00 95.62 729 ALA A N 1
ATOM 5610 C CA . ALA A 1 729 ? -5.376 -20.872 -5.251 1.00 95.62 729 ALA A CA 1
ATOM 5611 C C . ALA A 1 729 ? -6.653 -21.415 -5.919 1.00 95.62 729 ALA A C 1
ATOM 5613 O O . ALA A 1 729 ? -6.732 -21.509 -7.141 1.00 95.62 729 ALA A O 1
ATOM 5614 N N . LYS A 1 730 ? -7.678 -21.753 -5.127 1.00 97.19 730 LYS A N 1
ATOM 5615 C CA . LYS A 1 730 ? -8.953 -22.272 -5.638 1.00 97.19 730 LYS A CA 1
ATOM 5616 C C . LYS A 1 730 ? -9.854 -21.195 -6.250 1.00 97.19 730 LYS A C 1
ATOM 5618 O O . LYS A 1 730 ? -10.512 -21.466 -7.252 1.00 97.19 730 LYS A O 1
ATOM 5623 N N . TYR A 1 731 ? -9.953 -20.020 -5.626 1.00 97.81 731 TYR A N 1
ATOM 5624 C CA . TYR A 1 731 ? -10.946 -19.000 -5.998 1.00 97.81 731 TYR A CA 1
ATOM 5625 C C . TYR A 1 731 ? -10.355 -17.768 -6.692 1.00 97.81 731 TYR A C 1
ATOM 5627 O O . TYR A 1 731 ? -11.095 -17.029 -7.334 1.00 97.81 731 TYR A O 1
ATOM 5635 N N . ASP A 1 732 ? -9.049 -17.552 -6.612 1.00 96.94 732 ASP A N 1
ATOM 5636 C CA . ASP A 1 732 ? -8.330 -16.509 -7.342 1.00 96.94 732 ASP A CA 1
ATOM 5637 C C . ASP A 1 732 ? -6.950 -17.031 -7.795 1.00 96.94 732 ASP A C 1
ATOM 5639 O O . ASP A 1 732 ? -5.909 -16.592 -7.293 1.00 96.94 732 ASP A O 1
ATOM 5643 N N . PRO A 1 733 ? -6.927 -18.010 -8.724 1.00 93.19 733 PRO A N 1
ATOM 5644 C CA . PRO A 1 733 ? -5.686 -18.630 -9.188 1.00 93.19 733 PRO A CA 1
ATOM 5645 C C . PRO A 1 733 ? -4.771 -17.639 -9.918 1.00 93.19 733 PRO A C 1
ATOM 5647 O O . PRO A 1 733 ? -3.556 -17.804 -9.876 1.00 93.19 733 PRO A O 1
ATOM 5650 N N . ALA A 1 734 ? -5.337 -16.602 -10.544 1.00 91.12 734 ALA A N 1
ATOM 5651 C CA . ALA A 1 734 ? -4.597 -15.546 -11.232 1.00 91.12 734 ALA A CA 1
ATOM 5652 C C . ALA A 1 734 ? -4.023 -14.474 -10.284 1.00 91.12 734 ALA A C 1
ATOM 5654 O O . ALA A 1 734 ? -3.351 -13.557 -10.751 1.00 91.12 734 ALA A O 1
ATOM 5655 N N . ASN A 1 735 ? -4.293 -14.573 -8.975 1.00 92.31 735 ASN A N 1
ATOM 5656 C CA . ASN A 1 735 ? -3.912 -13.586 -7.964 1.00 92.31 735 ASN A CA 1
ATOM 5657 C C . ASN A 1 735 ? -4.311 -12.150 -8.356 1.00 92.31 735 ASN A C 1
ATOM 5659 O O . ASN A 1 735 ? -3.531 -11.209 -8.194 1.00 92.31 735 ASN A O 1
ATOM 5663 N N . ILE A 1 736 ? -5.523 -11.973 -8.894 1.00 94.25 736 ILE A N 1
ATOM 5664 C CA . ILE A 1 736 ? -5.999 -10.653 -9.323 1.00 94.25 736 ILE A CA 1
ATOM 5665 C C . ILE A 1 736 ? -6.289 -9.741 -8.129 1.00 94.25 736 ILE A C 1
ATOM 5667 O O . ILE A 1 736 ? -6.136 -8.524 -8.212 1.00 94.25 736 ILE A O 1
ATOM 5671 N N . PHE A 1 737 ? -6.677 -10.316 -6.990 1.00 93.75 737 PHE A N 1
ATOM 5672 C CA . PHE A 1 737 ? -6.875 -9.575 -5.751 1.00 93.75 737 PHE A CA 1
ATOM 5673 C C . PHE A 1 737 ? -5.575 -9.526 -4.943 1.00 93.75 737 PHE A C 1
ATOM 5675 O O . PHE A 1 737 ? -5.398 -10.276 -3.983 1.00 93.75 737 PHE A O 1
ATOM 5682 N N . ASN A 1 738 ? -4.658 -8.648 -5.346 1.00 89.31 738 ASN A N 1
ATOM 5683 C CA . ASN A 1 738 ? -3.291 -8.566 -4.813 1.00 89.31 738 ASN A CA 1
ATOM 5684 C C . ASN A 1 738 ? -2.974 -7.244 -4.086 1.00 89.31 738 ASN A C 1
ATOM 5686 O O . ASN A 1 738 ? -1.830 -6.974 -3.736 1.00 89.31 738 ASN A O 1
ATOM 5690 N N . LYS A 1 739 ? -3.984 -6.401 -3.846 1.00 84.56 739 LYS A N 1
ATOM 5691 C CA . LYS A 1 739 ? -3.784 -5.022 -3.380 1.00 84.56 739 LYS A CA 1
ATOM 5692 C C . LYS A 1 739 ? -3.369 -4.847 -1.927 1.00 84.56 739 LYS A C 1
ATOM 5694 O O . LYS A 1 739 ? -2.817 -3.804 -1.586 1.00 84.56 739 LYS A O 1
ATOM 5699 N N . LEU A 1 740 ? -3.672 -5.812 -1.064 1.00 79.31 740 LEU A N 1
ATOM 5700 C CA . LEU A 1 740 ? -3.411 -5.705 0.368 1.00 79.31 740 LEU A CA 1
ATOM 5701 C C . LEU A 1 740 ? -2.598 -6.901 0.847 1.00 79.31 740 LEU A C 1
ATOM 5703 O O . LEU A 1 740 ? -3.194 -7.921 1.185 1.00 79.31 740 LEU A O 1
ATOM 5707 N N . ASN A 1 741 ? -1.273 -6.734 0.909 1.00 75.56 741 ASN A N 1
ATOM 5708 C CA . ASN A 1 741 ? -0.312 -7.787 1.253 1.00 75.56 741 ASN A CA 1
ATOM 5709 C C . ASN A 1 741 ? -0.628 -9.087 0.493 1.00 75.56 741 ASN A C 1
ATOM 5711 O O . ASN A 1 741 ? -1.209 -10.012 1.070 1.00 75.56 741 ASN A O 1
ATOM 5715 N N . PRO A 1 742 ? -0.341 -9.110 -0.823 1.00 79.44 742 PRO A N 1
ATOM 5716 C CA . PRO A 1 742 ? -0.754 -10.198 -1.689 1.00 79.44 742 PRO A CA 1
ATOM 5717 C C . PRO A 1 742 ? -0.339 -11.560 -1.148 1.00 79.44 742 PRO A C 1
ATOM 5719 O O . PRO A 1 742 ? 0.789 -11.769 -0.704 1.00 79.44 742 PRO A O 1
ATOM 5722 N N . LEU A 1 743 ? -1.280 -12.496 -1.216 1.00 81.62 743 LEU A N 1
ATOM 5723 C CA . LEU A 1 743 ? -1.044 -13.895 -0.898 1.00 81.62 743 LEU A CA 1
ATOM 5724 C C . LEU A 1 743 ? -0.362 -14.558 -2.096 1.00 81.62 743 LEU A C 1
ATOM 5726 O O . LEU A 1 743 ? -1.025 -15.175 -2.933 1.00 81.62 743 LEU A O 1
ATOM 5730 N N . ASP A 1 744 ? 0.950 -14.348 -2.191 1.00 70.19 744 ASP A N 1
ATOM 5731 C CA . ASP A 1 744 ? 1.805 -14.937 -3.219 1.00 70.19 744 ASP A CA 1
ATOM 5732 C C . ASP A 1 744 ? 1.787 -16.476 -3.075 1.00 70.19 744 ASP A C 1
ATOM 5734 O O . ASP A 1 744 ? 1.796 -17.016 -1.969 1.00 70.19 744 ASP A O 1
ATOM 5738 N N . GLN A 1 745 ? 1.682 -17.193 -4.199 1.00 57.88 745 GLN A N 1
ATOM 5739 C CA . GLN A 1 745 ? 1.522 -18.658 -4.226 1.00 57.88 745 GLN A CA 1
ATOM 5740 C C . GLN A 1 745 ? 2.853 -19.426 -4.113 1.00 57.88 745 GLN A C 1
ATOM 5742 O O . GLN A 1 745 ? 2.856 -20.650 -4.248 1.00 57.88 745 GLN A O 1
ATOM 5747 N N . GLU A 1 746 ? 3.978 -18.740 -3.897 1.00 45.22 746 GLU A N 1
ATOM 5748 C CA . GLU A 1 746 ? 5.252 -19.415 -3.641 1.00 45.22 746 GLU A CA 1
ATOM 5749 C C . GLU A 1 746 ? 5.219 -20.032 -2.233 1.00 45.22 746 GLU A C 1
ATOM 5751 O O . GLU A 1 746 ? 5.222 -19.324 -1.226 1.00 45.22 746 GLU A O 1
ATOM 5756 N N . LEU A 1 747 ? 5.106 -21.366 -2.202 1.00 33.72 747 LEU A N 1
ATOM 5757 C CA . LEU A 1 747 ? 5.285 -22.221 -1.024 1.00 33.72 747 LEU A CA 1
ATOM 5758 C C . LEU A 1 747 ? 6.759 -22.338 -0.635 1.00 33.72 747 LEU A C 1
ATOM 5760 O O . LEU A 1 747 ? 7.587 -22.538 -1.555 1.00 33.72 747 LEU A O 1
#

Radius of gyration: 31.19 Å; chains: 1; bounding box: 87×50×92 Å